Protein AF-0000000076685002 (afdb_homodimer)

pLDDT: mean 78.95, std 22.11, range [27.09, 98.88]

InterPro domains:
  IPR001173 Glycosyltransferase 2-like [PF00535] (13-172)
  IPR029044 Nucleotide-diphospho-sugar transferases [G3DSA:3.90.550.10] (4-230)
  IPR029044 Nucleotide-diphospho-sugar transferases [SSF53448] (13-217)
  IPR050256 Glycosyltransferase 2 [PTHR48090] (9-229)

Solvent-accessible surface area (backbone atoms only — not comparable to full-atom values): 25143 Å² total; per-residue (Å²): 129,81,76,76,69,81,77,34,80,34,32,32,38,27,26,36,35,63,63,38,41,90,46,30,26,62,42,46,43,59,44,44,75,68,32,77,38,37,37,33,21,28,30,33,43,87,54,57,27,58,58,31,39,49,72,42,67,39,46,71,43,63,41,84,44,65,46,36,54,27,45,25,45,44,49,30,45,55,56,46,68,70,38,89,70,52,44,35,40,28,40,40,61,37,69,58,29,65,46,64,70,51,50,54,54,48,51,54,45,48,73,73,41,96,46,36,33,38,37,30,18,84,60,78,62,82,70,64,87,82,69,72,48,68,67,54,55,53,54,52,47,55,38,55,66,63,47,43,74,64,34,51,73,61,66,50,73,39,63,77,51,61,40,34,36,31,31,50,69,48,58,72,66,60,70,70,51,37,43,68,73,49,34,33,52,48,52,54,50,46,37,62,76,71,60,52,40,67,47,73,41,65,41,70,73,50,80,43,74,68,46,48,55,50,47,50,53,48,51,50,49,48,47,46,50,51,46,52,53,52,55,69,63,51,125,129,81,77,76,69,80,78,35,81,33,32,33,40,26,26,36,35,63,63,36,39,89,46,30,27,61,43,46,44,58,43,46,75,68,33,78,37,37,38,34,20,30,30,33,44,89,52,56,27,59,58,31,38,48,73,42,68,41,45,72,45,65,41,86,45,66,47,36,54,28,45,25,44,44,50,29,45,56,56,45,68,68,39,88,70,51,46,33,41,28,39,41,61,37,72,55,30,66,45,64,69,51,51,54,54,49,51,54,45,49,74,74,43,96,47,36,33,38,37,30,17,84,60,79,64,80,72,64,86,83,68,73,49,69,67,56,55,54,55,50,47,54,40,55,66,63,47,44,74,64,34,51,72,60,66,52,73,37,64,77,52,60,41,33,38,30,31,51,70,48,58,72,66,58,69,70,50,37,43,68,72,48,33,32,52,48,52,54,49,45,37,63,75,70,61,52,40,66,48,74,41,66,39,69,74,50,81,44,75,67,46,48,56,51,47,51,52,47,50,50,49,48,49,47,48,52,47,51,52,54,56,68,62,51,125

Organism: NCBI:txid1408189

Secondary structure (DSSP, 8-state):
--------TTEEEEEEESS-TTTHHHHHHHHHTT-SEEEEEE-S-SSSHHHHHHHHTPEEEE-SS---HHHHHHHHHHHHHTSTT--EEEE--TTS-S-HHHHHHHHHHHHHSS-SEEEEES--S---TT---HHHHHHHHHHHHT--HHHHHTT-S-SS---EEEEHHHHHH------HHHHHHHHHHHHHHHT--EEEEE-PPP--HHHHHHHHHHHHHHHHHHHHHHHHH--/--------TTEEEEEEESS-TTTHHHHHHHHHTT-SEEEEEE-S-SSSHHHHHHHHTPEEEE-SS---HHHHHHHHHHHHHTSTT--EEEE--TTS-S-HHHHHHHHHHHHHSS-SEEEEES--S---TT---HHHHHHHHHHHHT--HHHHHTT-S-SS---EEEEHHHHHH------HHHHHHHHHHHHHHHT--EEEEE-PPP--HHHHHHHHHHHHHHHHHHHHHHHHH--

Radius of gyration: 24.4 Å; Cα contacts (8 Å, |Δi|>4): 844; chains: 2; bounding box: 58×88×65 Å

Structure (mmCIF, N/CA/C/O backbone):
data_AF-0000000076685002-model_v1
#
loop_
_entity.id
_entity.type
_entity.pdbx_description
1 polymer 'Glycosyl transferase'
#
loop_
_atom_site.group_PDB
_atom_site.id
_atom_site.type_symbol
_atom_site.label_atom_id
_atom_site.label_alt_id
_atom_site.label_comp_id
_atom_site.label_asym_id
_atom_site.label_entity_id
_atom_site.label_seq_id
_atom_site.pdbx_PDB_ins_code
_atom_site.Cartn_x
_atom_site.Cartn_y
_atom_site.Cartn_z
_atom_site.occupancy
_atom_site.B_iso_or_equiv
_atom_site.auth_seq_id
_atom_site.auth_comp_id
_atom_site.auth_asym_id
_atom_site.auth_atom_id
_atom_site.pdbx_PDB_model_num
ATOM 1 N N . MET A 1 1 ? -2.146 -48.188 -10.938 1 32.06 1 MET A N 1
ATOM 2 C CA . MET A 1 1 ? -1.328 -47.031 -11.188 1 32.06 1 MET A CA 1
ATOM 3 C C . MET A 1 1 ? -1.829 -45.812 -10.383 1 32.06 1 MET A C 1
ATOM 5 O O . MET A 1 1 ? -2.951 -45.344 -10.586 1 32.06 1 MET A O 1
ATOM 9 N N . ASN A 1 2 ? -1.681 -45.719 -9.094 1 37.03 2 ASN A N 1
ATOM 10 C CA . ASN A 1 2 ? -2.188 -44.719 -8.156 1 37.03 2 ASN A CA 1
ATOM 11 C C . ASN A 1 2 ? -2.016 -43.312 -8.703 1 37.03 2 ASN A C 1
ATOM 13 O O . ASN A 1 2 ? -0.897 -42.875 -9 1 37.03 2 ASN A O 1
ATOM 17 N N . ALA A 1 3 ? -2.846 -42.781 -9.516 1 42.25 3 ALA A N 1
ATOM 18 C CA . ALA A 1 3 ? -2.748 -41.438 -10.078 1 42.25 3 ALA A CA 1
ATOM 19 C C . ALA A 1 3 ? -2.148 -40.469 -9.07 1 42.25 3 ALA A C 1
ATOM 21 O O . ALA A 1 3 ? -2.729 -40.25 -8.008 1 42.25 3 ALA A O 1
ATOM 22 N N . ASN A 1 4 ? -0.942 -40.375 -8.758 1 45.25 4 ASN A N 1
ATOM 23 C CA . ASN A 1 4 ? -0.203 -39.469 -7.895 1 45.25 4 ASN A CA 1
ATOM 24 C C . ASN A 1 4 ? -0.728 -38.031 -8.008 1 45.25 4 ASN A C 1
ATOM 26 O O . ASN A 1 4 ? -0.322 -37.281 -8.898 1 45.25 4 ASN A O 1
ATOM 30 N N . THR A 1 5 ? -1.989 -37.875 -7.781 1 55.5 5 THR A N 1
ATOM 31 C CA . THR A 1 5 ? -2.635 -36.562 -7.816 1 55.5 5 THR A CA 1
ATOM 32 C C . THR A 1 5 ? -1.794 -35.531 -7.078 1 55.5 5 THR A C 1
ATOM 34 O O . THR A 1 5 ? -1.468 -35.719 -5.902 1 55.5 5 THR A O 1
ATOM 37 N N . THR A 1 6 ? -0.864 -34.844 -7.883 1 69.25 6 THR A N 1
ATOM 38 C CA . THR A 1 6 ? -0.031 -33.812 -7.277 1 69.25 6 THR A CA 1
ATOM 39 C C . THR A 1 6 ? -0.844 -32.969 -6.305 1 69.25 6 THR A C 1
ATOM 41 O O . THR A 1 6 ? -1.928 -32.5 -6.648 1 69.25 6 THR A O 1
ATOM 44 N N . ASP A 1 7 ? -0.585 -33.094 -5.047 1 89.25 7 ASP A N 1
ATOM 45 C CA . ASP A 1 7 ? -1.177 -32.375 -3.922 1 89.25 7 ASP A CA 1
ATOM 46 C C . ASP A 1 7 ? -0.682 -30.938 -3.871 1 89.25 7 ASP A C 1
ATOM 48 O O . ASP A 1 7 ? 0.523 -30.703 -3.795 1 89.25 7 ASP A O 1
ATOM 52 N N . PHE A 1 8 ? -1.633 -30 -4.172 1 97.56 8 PHE A N 1
ATOM 53 C CA . PHE A 1 8 ? -1.249 -28.594 -4.117 1 97.56 8 PHE A CA 1
ATOM 54 C C . PHE A 1 8 ? -1.795 -27.938 -2.857 1 97.56 8 PHE A C 1
ATOM 56 O O . PHE A 1 8 ? -2.053 -26.719 -2.844 1 97.56 8 PHE A O 1
ATOM 63 N N . SER A 1 9 ? -1.985 -28.719 -1.787 1 97.25 9 SER A N 1
ATOM 64 C CA . SER A 1 9 ? -2.498 -28.203 -0.525 1 97.25 9 SER A CA 1
ATOM 65 C C . SER A 1 9 ? -1.491 -27.266 0.137 1 97.25 9 SER A C 1
ATOM 67 O O . SER A 1 9 ? -1.842 -26.516 1.045 1 97.25 9 SER A O 1
ATOM 69 N N . ASP A 1 10 ? -0.25 -27.297 -0.298 1 98.19 10 ASP A N 1
ATOM 70 C CA . ASP A 1 10 ? 0.798 -26.453 0.275 1 98.19 10 ASP A CA 1
ATOM 71 C C . ASP A 1 10 ? 1.033 -25.203 -0.576 1 98.19 10 ASP A C 1
ATOM 73 O O . ASP A 1 10 ? 1.968 -24.438 -0.325 1 98.19 10 ASP A O 1
ATOM 77 N N . THR A 1 11 ? 0.242 -25.016 -1.61 1 98.69 11 THR A N 1
ATOM 78 C CA . THR A 1 11 ? 0.408 -23.922 -2.566 1 98.69 11 THR A CA 1
ATOM 79 C C . THR A 1 11 ? -0.728 -22.922 -2.439 1 98.69 11 THR A C 1
ATOM 81 O O . THR A 1 11 ? -1.9 -23.297 -2.391 1 98.69 11 THR A O 1
ATOM 84 N N . TRP A 1 12 ? -0.415 -21.609 -2.348 1 98.81 12 TRP A N 1
ATOM 85 C CA . TRP A 1 12 ? -1.396 -20.531 -2.281 1 98.81 12 TRP A CA 1
ATOM 86 C C . TRP A 1 12 ? -1.312 -19.641 -3.516 1 98.81 12 TRP A C 1
ATOM 88 O O . TRP A 1 12 ? -0.243 -19.109 -3.838 1 98.81 12 TRP A O 1
ATOM 98 N N . LEU A 1 13 ? -2.404 -19.484 -4.223 1 98.88 13 LEU A N 1
ATOM 99 C CA . LEU A 1 13 ? -2.512 -18.484 -5.289 1 98.88 13 LEU A CA 1
ATOM 100 C C . LEU A 1 13 ? -2.932 -17.125 -4.727 1 98.88 13 LEU A C 1
ATOM 102 O O . LEU A 1 13 ? -3.887 -17.047 -3.953 1 98.88 13 LEU A O 1
ATOM 106 N N . ILE A 1 14 ? -2.162 -16.125 -5.043 1 98.75 14 ILE A N 1
ATOM 107 C CA . ILE A 1 14 ? -2.43 -14.742 -4.68 1 98.75 14 ILE A CA 1
ATOM 108 C C . ILE A 1 14 ? -2.934 -13.977 -5.902 1 98.75 14 ILE A C 1
ATOM 110 O O . ILE A 1 14 ? -2.191 -13.781 -6.871 1 98.75 14 ILE A O 1
ATOM 114 N N . VAL A 1 15 ? -4.195 -13.477 -5.805 1 98.56 15 VAL A N 1
ATOM 115 C CA . VAL A 1 15 ? -4.836 -12.875 -6.969 1 98.56 15 VAL A CA 1
ATOM 116 C C . VAL A 1 15 ? -5.262 -11.445 -6.641 1 98.56 15 VAL A C 1
ATOM 118 O O . VAL A 1 15 ? -6.328 -11.227 -6.062 1 98.56 15 VAL A O 1
ATOM 121 N N . PRO A 1 16 ? -4.441 -10.5 -7.023 1 97 16 PRO A N 1
ATOM 122 C CA . PRO A 1 16 ? -4.902 -9.117 -6.926 1 97 16 PRO A CA 1
ATOM 123 C C . PRO A 1 16 ? -6.004 -8.789 -7.934 1 97 16 PRO A C 1
ATOM 125 O O . PRO A 1 16 ? -5.945 -9.234 -9.086 1 97 16 PRO A O 1
ATOM 128 N N . CYS A 1 17 ? -6.965 -8.008 -7.465 1 97.19 17 CYS A N 1
ATOM 129 C CA . CYS A 1 17 ? -8.117 -7.742 -8.312 1 97.19 17 CYS A CA 1
ATOM 130 C C . CYS A 1 17 ? -8.586 -6.301 -8.164 1 97.19 17 CYS A C 1
ATOM 132 O O . CYS A 1 17 ? -8.805 -5.824 -7.051 1 97.19 17 CYS A O 1
ATOM 134 N N . TYR A 1 18 ? -8.711 -5.621 -9.258 1 95.56 18 TYR A N 1
ATOM 135 C CA . TYR A 1 18 ? -9.281 -4.281 -9.297 1 95.56 18 TYR A CA 1
ATOM 136 C C . TYR A 1 18 ? -10.172 -4.105 -10.523 1 95.56 18 TYR A C 1
ATOM 138 O O . TYR A 1 18 ? -9.68 -3.979 -11.648 1 95.56 18 TYR A O 1
ATOM 146 N N . ASN A 1 19 ? -11.445 -4 -10.352 1 95.81 19 ASN A N 1
ATOM 147 C CA . ASN A 1 19 ? -12.461 -3.781 -11.375 1 95.81 19 ASN A CA 1
ATOM 148 C C . ASN A 1 19 ? -12.414 -4.867 -12.445 1 95.81 19 ASN A C 1
ATOM 150 O O . ASN A 1 19 ? -12.352 -4.566 -13.641 1 95.81 19 ASN A O 1
ATOM 154 N N . GLU A 1 20 ? -12.477 -6.188 -11.922 1 95.88 20 GLU A N 1
ATOM 155 C CA . GLU A 1 20 ? -12.484 -7.348 -12.805 1 95.88 20 GLU A CA 1
ATOM 156 C C . GLU A 1 20 ? -13.727 -8.211 -12.586 1 95.88 20 GLU A C 1
ATOM 158 O O . GLU A 1 20 ? -13.672 -9.43 -12.734 1 95.88 20 GLU A O 1
ATOM 163 N N . GLY A 1 21 ? -14.789 -7.539 -12.195 1 96.06 21 GLY A N 1
ATOM 164 C CA . GLY A 1 21 ? -16 -8.258 -11.859 1 96.06 21 GLY A CA 1
ATOM 165 C C . GLY A 1 21 ? -16.516 -9.141 -12.984 1 96.06 21 GLY A C 1
ATOM 166 O O . GLY A 1 21 ? -17.078 -10.203 -12.734 1 96.06 21 GLY A O 1
A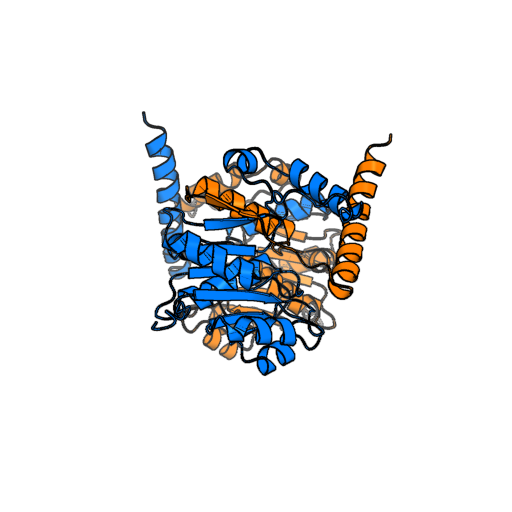TOM 167 N N . GLN A 1 22 ? -16.25 -8.859 -14.148 1 94.44 22 GLN A N 1
ATOM 168 C CA . GLN A 1 22 ? -16.797 -9.555 -15.312 1 94.44 22 GLN A CA 1
ATOM 169 C C . GLN A 1 22 ? -16.094 -10.898 -15.516 1 94.44 22 GLN A C 1
ATOM 171 O O . GLN A 1 22 ? -16.656 -11.797 -16.141 1 94.44 22 GLN A O 1
ATOM 176 N N . VAL A 1 23 ? -14.898 -11.078 -15.023 1 95.38 23 VAL A N 1
ATOM 177 C CA . VAL A 1 23 ? -14.156 -12.266 -15.438 1 95.38 23 VAL A CA 1
ATOM 178 C C . VAL A 1 23 ? -13.633 -12.992 -14.203 1 95.38 23 VAL A C 1
ATOM 180 O O . VAL A 1 23 ? -13.336 -14.188 -14.266 1 95.38 23 VAL A O 1
ATOM 183 N N . ILE A 1 24 ? -13.531 -12.383 -13.055 1 97.19 24 ILE A N 1
ATOM 184 C CA . ILE A 1 24 ? -12.742 -12.883 -11.93 1 97.19 24 ILE A CA 1
ATOM 185 C C . ILE A 1 24 ? -13.375 -14.164 -11.383 1 97.19 24 ILE A C 1
ATOM 187 O O . ILE A 1 24 ? -12.672 -15.07 -10.945 1 97.19 24 ILE A O 1
ATOM 191 N N . ARG A 1 25 ? -14.656 -14.305 -11.352 1 98 25 ARG A N 1
ATOM 192 C CA . ARG A 1 25 ? -15.297 -15.5 -10.812 1 98 25 ARG A CA 1
ATOM 193 C C . ARG A 1 25 ? -14.867 -16.75 -11.586 1 98 25 ARG A C 1
ATOM 195 O O . ARG A 1 25 ? -14.453 -17.734 -10.992 1 98 25 ARG A O 1
ATOM 202 N N . GLU A 1 26 ? -14.992 -16.641 -12.883 1 97.19 26 GLU A N 1
ATOM 203 C CA . GLU A 1 26 ? -14.602 -17.766 -13.727 1 97.19 26 GLU A CA 1
ATOM 204 C C . GLU A 1 26 ? -13.125 -18.094 -13.555 1 97.19 26 GLU A C 1
ATOM 206 O O . GLU A 1 26 ? -12.742 -19.281 -13.492 1 97.19 26 GLU A O 1
ATOM 211 N N . VAL A 1 27 ? -12.305 -17.109 -13.508 1 97.19 27 VAL A N 1
ATOM 212 C CA . VAL A 1 27 ? -10.867 -17.281 -13.32 1 97.19 27 VAL A CA 1
ATOM 213 C C . VAL A 1 27 ? -10.609 -18.062 -12.039 1 97.19 27 VAL A C 1
ATOM 215 O O . VAL A 1 27 ? -9.859 -19.047 -12.039 1 97.19 27 VAL A O 1
ATOM 218 N N . LEU A 1 28 ? -11.227 -17.703 -10.961 1 98.56 28 LEU A N 1
ATOM 219 C CA . LEU A 1 28 ? -11.016 -18.312 -9.656 1 98.56 28 LEU A CA 1
ATOM 220 C C . LEU A 1 28 ? -11.602 -19.719 -9.617 1 98.56 28 LEU A C 1
ATOM 222 O O . LEU A 1 28 ? -10.977 -20.656 -9.102 1 98.56 28 LEU A O 1
ATOM 226 N N . GLU A 1 29 ? -12.805 -19.906 -10.133 1 98.5 29 GLU A N 1
ATOM 227 C CA . GLU A 1 29 ? -13.43 -21.219 -10.148 1 98.5 29 GLU A CA 1
ATOM 228 C C . GLU A 1 29 ? -12.57 -22.219 -10.906 1 98.5 29 GLU A C 1
ATOM 230 O O . GLU A 1 29 ? -12.422 -23.375 -10.477 1 98.5 29 GLU A O 1
ATOM 235 N N . ASN A 1 30 ? -12.055 -21.797 -12.039 1 97.94 30 ASN A N 1
ATOM 236 C CA . ASN A 1 30 ? -11.172 -22.656 -12.812 1 97.94 30 ASN A CA 1
ATOM 237 C C . ASN A 1 30 ? -9.914 -23.016 -12.023 1 97.94 30 ASN A C 1
ATOM 239 O O . ASN A 1 30 ? -9.516 -24.172 -11.984 1 97.94 30 ASN A O 1
ATOM 243 N N . ALA A 1 31 ? -9.266 -22.078 -11.406 1 98.25 31 ALA A N 1
ATOM 244 C CA . ALA A 1 31 ? -8.031 -22.297 -10.648 1 98.25 31 ALA A CA 1
ATOM 245 C C . ALA A 1 31 ? -8.289 -23.188 -9.438 1 98.25 31 ALA A C 1
ATOM 247 O O . ALA A 1 31 ? -7.441 -24 -9.078 1 98.25 31 ALA A O 1
ATOM 248 N N . LEU A 1 32 ? -9.477 -23.094 -8.82 1 98.25 32 LEU A N 1
ATOM 249 C CA . LEU A 1 32 ? -9.82 -23.828 -7.609 1 98.25 32 LEU A CA 1
ATOM 250 C C . LEU A 1 32 ? -9.953 -25.312 -7.895 1 98.25 32 LEU A C 1
ATOM 252 O O . LEU A 1 32 ? -9.898 -26.141 -6.977 1 98.25 32 LEU A O 1
ATOM 256 N N . GLN A 1 33 ? -10.141 -25.672 -9.117 1 97.81 33 GLN A N 1
ATOM 257 C CA . GLN A 1 33 ? -10.195 -27.078 -9.477 1 97.81 33 GLN A CA 1
ATOM 258 C C . GLN A 1 33 ? -8.859 -27.766 -9.211 1 97.81 33 GLN A C 1
ATOM 260 O O . GLN A 1 33 ? -8.82 -28.969 -8.961 1 97.81 33 GLN A O 1
ATOM 265 N N . THR A 1 34 ? -7.805 -27.031 -9.203 1 98.06 34 THR A N 1
ATOM 266 C CA . THR A 1 34 ? -6.465 -27.594 -9.055 1 98.06 34 THR A CA 1
ATOM 267 C C . THR A 1 34 ? -5.828 -27.141 -7.742 1 98.06 34 THR A C 1
ATOM 269 O O . THR A 1 34 ? -5.184 -27.922 -7.055 1 98.06 34 THR A O 1
ATOM 272 N N . PHE A 1 35 ? -6.008 -25.891 -7.426 1 98.38 35 PHE A N 1
ATOM 273 C CA . PHE A 1 35 ? -5.395 -25.297 -6.238 1 98.38 35 PHE A CA 1
ATOM 274 C C . PHE A 1 35 ? -6.453 -24.984 -5.188 1 98.38 35 PHE A C 1
ATOM 276 O O . PHE A 1 35 ? -7.223 -24.031 -5.34 1 98.38 35 PHE A O 1
ATOM 283 N N . PRO A 1 36 ? -6.469 -25.641 -4.102 1 98.19 36 PRO A N 1
ATOM 284 C CA . PRO A 1 36 ? -7.531 -25.453 -3.111 1 98.19 36 PRO A CA 1
ATOM 285 C C . PRO A 1 36 ? -7.375 -24.141 -2.326 1 98.19 36 PRO A C 1
ATOM 287 O O . PRO A 1 36 ? -8.328 -23.688 -1.683 1 98.19 36 PRO A O 1
ATOM 290 N N . ASN A 1 37 ? -6.168 -23.578 -2.277 1 98.62 37 ASN A N 1
ATOM 291 C CA . ASN A 1 37 ? -5.902 -22.359 -1.497 1 98.62 37 ASN A CA 1
ATOM 292 C C . ASN A 1 37 ? -5.68 -21.156 -2.396 1 98.62 37 ASN A C 1
ATOM 294 O O . ASN A 1 37 ? -4.629 -21.031 -3.021 1 98.62 37 ASN A O 1
ATOM 298 N N . ILE A 1 38 ? -6.688 -20.297 -2.451 1 98.81 38 ILE A N 1
ATOM 299 C CA . ILE A 1 38 ? -6.598 -19.047 -3.213 1 98.81 38 ILE A CA 1
ATOM 300 C C . ILE A 1 38 ? -7.02 -17.875 -2.338 1 98.81 38 ILE A C 1
ATOM 302 O O . ILE A 1 38 ? -8.078 -17.922 -1.698 1 98.81 38 ILE A O 1
ATOM 306 N N . VAL A 1 39 ? -6.203 -16.906 -2.186 1 98.81 39 VAL A N 1
ATOM 307 C CA . VAL A 1 39 ? -6.594 -15.633 -1.603 1 98.81 39 VAL A CA 1
ATOM 308 C C . VAL A 1 39 ? -6.684 -14.57 -2.697 1 98.81 39 VAL A C 1
ATOM 310 O O . VAL A 1 39 ? -5.723 -14.352 -3.436 1 98.81 39 VAL A O 1
ATOM 313 N N . ALA A 1 40 ? -7.824 -14 -2.863 1 98.81 40 ALA A N 1
ATOM 314 C CA . ALA A 1 40 ? -8.055 -12.883 -3.771 1 98.81 40 ALA A CA 1
ATOM 315 C C . ALA A 1 40 ? -8.203 -11.57 -2.998 1 98.81 40 ALA A C 1
ATOM 317 O O . ALA A 1 40 ? -8.961 -11.5 -2.033 1 98.81 40 ALA A O 1
ATOM 318 N N . VAL A 1 41 ? -7.426 -10.594 -3.408 1 98.19 41 VAL A N 1
ATOM 319 C CA . VAL A 1 41 ? -7.449 -9.281 -2.762 1 98.19 41 VAL A CA 1
ATOM 320 C C . VAL A 1 41 ? -8.227 -8.289 -3.629 1 98.19 41 VAL A C 1
ATOM 322 O O . VAL A 1 41 ? -7.754 -7.891 -4.695 1 98.19 41 VAL A O 1
ATOM 325 N N . ASN A 1 42 ? -9.43 -7.941 -3.16 1 98.25 42 ASN A N 1
ATOM 326 C CA . ASN A 1 42 ? -10.195 -6.879 -3.807 1 98.25 42 ASN A CA 1
ATOM 327 C C . ASN A 1 42 ? -9.641 -5.5 -3.467 1 98.25 42 ASN A C 1
ATOM 329 O O . ASN A 1 42 ? -9.898 -4.969 -2.387 1 98.25 42 ASN A O 1
ATOM 333 N N . ASP A 1 43 ? -8.938 -4.922 -4.402 1 95 43 ASP A N 1
ATOM 334 C CA . ASP A 1 43 ? -8.188 -3.691 -4.164 1 95 43 ASP A CA 1
ATOM 335 C C . ASP A 1 43 ? -9.086 -2.465 -4.328 1 95 43 ASP A C 1
ATOM 337 O O . ASP A 1 43 ? -8.781 -1.572 -5.125 1 95 43 ASP A O 1
ATOM 341 N N . GLY A 1 44 ? -10.141 -2.441 -3.574 1 94.31 44 GLY A N 1
ATOM 342 C CA . GLY A 1 44 ? -11.023 -1.285 -3.562 1 94.31 44 GLY A CA 1
ATOM 343 C C . GLY A 1 44 ? -11.781 -1.099 -4.867 1 94.31 44 GLY A C 1
ATOM 344 O O . GLY A 1 44 ? -11.867 0.017 -5.383 1 94.31 44 GLY A O 1
ATOM 345 N N . SER A 1 45 ? -12.312 -2.15 -5.426 1 95.62 45 SER A N 1
ATOM 346 C CA . SER A 1 45 ? -13.016 -2.084 -6.703 1 95.62 45 SER A CA 1
ATOM 347 C C . SER A 1 45 ? -14.32 -1.311 -6.578 1 95.62 45 SER A C 1
ATOM 349 O O . SER A 1 45 ? -14.977 -1.355 -5.535 1 95.62 45 SER A O 1
ATOM 351 N N . ALA A 1 46 ? -14.672 -0.628 -7.684 1 94.5 46 ALA A N 1
ATOM 352 C CA . ALA A 1 46 ? -15.945 0.081 -7.766 1 94.5 46 ALA A CA 1
ATOM 353 C C . ALA A 1 46 ? -17.047 -0.836 -8.281 1 94.5 46 ALA A C 1
ATOM 355 O O . ALA A 1 46 ? -18.234 -0.547 -8.102 1 94.5 46 ALA A O 1
ATOM 356 N N . ASP A 1 47 ? -16.703 -1.944 -8.906 1 96.56 47 ASP A N 1
ATOM 357 C CA . ASP A 1 47 ? -17.672 -2.887 -9.453 1 96.56 47 ASP A CA 1
ATOM 358 C C . ASP A 1 47 ? -17.922 -4.043 -8.484 1 96.56 47 ASP A C 1
ATOM 360 O O . ASP A 1 47 ? -17.672 -3.914 -7.285 1 96.56 47 ASP A O 1
ATOM 364 N N . ASP A 1 48 ? -18.5 -5.117 -8.953 1 97.88 48 ASP A N 1
ATOM 365 C CA . ASP A 1 48 ? -18.906 -6.188 -8.047 1 97.88 48 ASP A CA 1
ATOM 366 C C . ASP A 1 48 ? -17.812 -7.246 -7.918 1 97.88 48 ASP A C 1
ATOM 368 O O . ASP A 1 48 ? -18.109 -8.422 -7.688 1 97.88 48 ASP A O 1
ATOM 372 N N . SER A 1 49 ? -16.547 -6.828 -8.109 1 98 49 SER A N 1
ATOM 373 C CA . SER A 1 49 ? -15.43 -7.75 -8 1 98 49 SER A CA 1
ATOM 374 C C . SER A 1 49 ? -15.438 -8.484 -6.664 1 98 49 SER A C 1
ATOM 376 O O . SER A 1 49 ? -15.258 -9.703 -6.617 1 98 49 SER A O 1
ATOM 378 N N . GLY A 1 50 ? -15.68 -7.762 -5.613 1 97.44 50 GLY A N 1
ATOM 379 C CA . GLY A 1 50 ? -15.711 -8.391 -4.301 1 97.44 50 GLY A CA 1
ATOM 380 C C . GLY A 1 50 ? -16.75 -9.492 -4.195 1 97.44 50 GLY A C 1
ATOM 381 O O . GLY A 1 50 ? -16.453 -10.57 -3.67 1 97.44 50 GLY A O 1
ATOM 382 N N . LEU A 1 51 ? -17.875 -9.203 -4.629 1 98.12 51 LEU A N 1
ATOM 383 C CA . LEU A 1 51 ? -18.953 -10.188 -4.594 1 98.12 51 LEU A CA 1
ATOM 384 C C . LEU A 1 51 ? -18.609 -11.414 -5.426 1 98.12 51 LEU A C 1
ATOM 386 O O . LEU A 1 51 ? -18.828 -12.547 -4.992 1 98.12 51 LEU A O 1
ATOM 390 N N . GLN A 1 52 ? -18.094 -11.188 -6.629 1 98.5 52 GLN A N 1
ATOM 391 C CA . GLN A 1 52 ? -17.75 -12.289 -7.523 1 98.5 52 GLN A CA 1
ATOM 392 C C . GLN A 1 52 ? -16.656 -13.164 -6.918 1 98.5 52 GLN A C 1
ATOM 394 O O . GLN A 1 52 ? -16.688 -14.391 -7.074 1 98.5 52 GLN A O 1
ATOM 399 N N . ILE A 1 53 ? -15.688 -12.555 -6.266 1 98.31 53 ILE A N 1
ATOM 400 C CA . ILE A 1 53 ? -14.633 -13.305 -5.582 1 98.31 53 ILE A CA 1
ATOM 401 C C . ILE A 1 53 ? -15.25 -14.195 -4.504 1 98.31 53 ILE A C 1
ATOM 403 O O . ILE A 1 53 ? -14.922 -15.375 -4.402 1 98.31 53 ILE A O 1
ATOM 407 N N . HIS A 1 54 ? -16.109 -13.625 -3.732 1 97.88 54 HIS A N 1
ATOM 408 C CA . HIS A 1 54 ? -16.797 -14.352 -2.668 1 97.88 54 HIS A CA 1
ATOM 409 C C . HIS A 1 54 ? -17.578 -15.539 -3.223 1 97.88 54 HIS A C 1
ATOM 411 O O . HIS A 1 54 ? -17.469 -16.656 -2.705 1 97.88 54 HIS A O 1
ATOM 417 N N . LEU A 1 55 ? -18.281 -15.352 -4.227 1 98.19 55 LEU A N 1
ATOM 418 C CA . LEU A 1 55 ? -19.125 -16.391 -4.824 1 98.19 55 LEU A CA 1
ATOM 419 C C . LEU A 1 55 ? -18.266 -17.5 -5.422 1 98.19 55 LEU A C 1
ATOM 421 O O . LEU A 1 55 ? -18.688 -18.656 -5.477 1 98.19 55 LEU A O 1
ATOM 425 N N . ALA A 1 56 ? -17.094 -17.203 -5.879 1 98.31 56 ALA A N 1
ATOM 426 C CA . ALA A 1 56 ? -16.203 -18.188 -6.48 1 98.31 56 ALA A CA 1
ATOM 427 C C . ALA A 1 56 ? -15.703 -19.188 -5.438 1 98.31 56 ALA A C 1
ATOM 429 O O . ALA A 1 56 ? -15.242 -20.281 -5.781 1 98.31 56 ALA A O 1
ATOM 430 N N . GLY A 1 57 ? -15.703 -18.766 -4.156 1 97.88 57 GLY A N 1
ATOM 431 C CA . GLY A 1 57 ? -15.266 -19.656 -3.09 1 97.88 57 GLY A CA 1
ATOM 432 C C . GLY A 1 57 ? -13.836 -19.422 -2.66 1 97.88 57 GLY A C 1
ATOM 433 O O . GLY A 1 57 ? -13.289 -20.172 -1.859 1 97.88 57 GLY A O 1
ATOM 434 N N . ALA A 1 58 ? -13.164 -18.359 -3.154 1 98.19 58 ALA A N 1
ATOM 435 C CA . ALA A 1 58 ? -11.812 -18 -2.727 1 98.19 58 ALA A CA 1
ATOM 436 C C . ALA A 1 58 ? -11.844 -17.203 -1.427 1 98.19 58 ALA A C 1
ATOM 438 O O . ALA A 1 58 ? -12.891 -16.672 -1.043 1 98.19 58 ALA A O 1
ATOM 439 N N . HIS A 1 59 ? -10.75 -17.219 -0.693 1 98.12 59 HIS A N 1
ATOM 440 C CA . HIS A 1 59 ? -10.609 -16.297 0.431 1 98.12 59 HIS A CA 1
ATOM 441 C C . HIS A 1 59 ? -10.586 -14.852 -0.041 1 98.12 59 HIS A C 1
ATOM 443 O O . HIS A 1 59 ? -9.789 -14.492 -0.905 1 98.12 59 HIS A O 1
ATOM 449 N N . LEU A 1 60 ? -11.492 -14.086 0.493 1 98.5 60 LEU A N 1
ATOM 450 C CA . LEU A 1 60 ? -11.617 -12.688 0.095 1 98.5 60 LEU A CA 1
ATOM 451 C C . LEU A 1 60 ? -10.969 -11.766 1.123 1 98.5 60 LEU A C 1
ATOM 453 O O . LEU A 1 60 ? -11.25 -11.875 2.318 1 98.5 60 LEU A O 1
ATOM 457 N N . VAL A 1 61 ? -10.031 -10.93 0.695 1 97.69 61 VAL A N 1
ATOM 458 C CA . VAL A 1 61 ? -9.484 -9.836 1.495 1 97.69 61 VAL A CA 1
ATOM 459 C C . VAL A 1 61 ? -9.773 -8.5 0.815 1 97.69 61 VAL A C 1
ATOM 461 O O . VAL A 1 61 ? -9.469 -8.312 -0.364 1 97.69 61 VAL A O 1
ATOM 464 N N . ASN A 1 62 ? -10.367 -7.535 1.557 1 96.38 62 ASN A N 1
ATOM 465 C CA . ASN A 1 62 ? -10.781 -6.262 0.979 1 96.38 62 ASN A CA 1
ATOM 466 C C . ASN A 1 62 ? -9.867 -5.121 1.418 1 96.38 62 ASN A C 1
ATOM 468 O O . ASN A 1 62 ? -9.602 -4.953 2.609 1 96.38 62 ASN A O 1
ATOM 472 N N . HIS A 1 63 ? -9.352 -4.441 0.465 1 94.56 63 HIS A N 1
ATOM 473 C CA . HIS A 1 63 ? -8.836 -3.107 0.753 1 94.56 63 HIS A CA 1
ATOM 474 C C . HIS A 1 63 ? -9.961 -2.08 0.817 1 94.56 63 HIS A C 1
ATOM 476 O O . HIS A 1 63 ? -10.906 -2.143 0.032 1 94.56 63 HIS A O 1
ATOM 482 N N . PRO A 1 64 ? -9.805 -1.147 1.73 1 92.5 64 PRO A N 1
ATOM 483 C CA . PRO A 1 64 ? -10.852 -0.129 1.835 1 92.5 64 PRO A CA 1
ATOM 484 C C . PRO A 1 64 ? -10.852 0.845 0.659 1 92.5 64 PRO A C 1
ATOM 486 O O . PRO A 1 64 ? -11.867 1.485 0.379 1 92.5 64 PRO A O 1
ATOM 489 N N . VAL A 1 65 ? -9.68 1.027 0.028 1 90.38 65 VAL A N 1
ATOM 490 C CA . VAL A 1 65 ? -9.5 1.862 -1.155 1 90.38 65 VAL A CA 1
ATOM 491 C C . VAL A 1 65 ? -8.523 1.192 -2.115 1 90.38 65 VAL A C 1
ATOM 493 O O . VAL A 1 65 ? -7.906 0.177 -1.778 1 90.38 65 VAL A O 1
ATOM 496 N N . ASN A 1 66 ? -8.477 1.746 -3.338 1 89.94 66 ASN A N 1
ATOM 497 C CA . ASN A 1 66 ? -7.457 1.256 -4.258 1 89.94 66 ASN A CA 1
ATOM 498 C C . ASN A 1 66 ? -6.055 1.675 -3.82 1 89.94 66 ASN A C 1
ATOM 500 O O . ASN A 1 66 ? -5.742 2.867 -3.781 1 89.94 66 ASN A O 1
ATOM 504 N N . LEU A 1 67 ? -5.215 0.696 -3.48 1 87.94 67 LEU A N 1
ATOM 505 C CA . LEU A 1 67 ? -3.859 0.98 -3.02 1 87.94 67 LEU A CA 1
ATOM 506 C C . LEU A 1 67 ? -2.83 0.562 -4.062 1 87.94 67 LEU A C 1
ATOM 508 O O . LEU A 1 67 ? -1.633 0.795 -3.889 1 87.94 67 LEU A O 1
ATOM 512 N N . GLY A 1 68 ? -3.27 -0.069 -5.125 1 88.88 68 GLY A N 1
ATOM 513 C CA . GLY A 1 68 ? -2.369 -0.5 -6.184 1 88.88 68 GLY A CA 1
ATOM 514 C C . GLY A 1 68 ? -2.076 -1.987 -6.148 1 88.88 68 GLY A C 1
ATOM 515 O O . GLY A 1 68 ? -2.145 -2.615 -5.09 1 88.88 68 GLY A O 1
ATOM 516 N N . GLN A 1 69 ? -1.673 -2.473 -7.25 1 89.56 69 GLN A N 1
ATOM 517 C CA . GLN A 1 69 ? -1.456 -3.906 -7.406 1 89.56 69 GLN A CA 1
ATOM 518 C C . GLN A 1 69 ? -0.346 -4.398 -6.48 1 89.56 69 GLN A C 1
ATOM 520 O O . GLN A 1 69 ? -0.426 -5.504 -5.938 1 89.56 69 GLN A O 1
ATOM 525 N N . GLY A 1 70 ? 0.722 -3.625 -6.359 1 89.31 70 GLY A N 1
ATOM 526 C CA . GLY A 1 70 ? 1.797 -3.992 -5.453 1 89.31 70 GLY A CA 1
ATOM 527 C C . GLY A 1 70 ? 1.33 -4.199 -4.027 1 89.31 70 GLY A C 1
ATOM 528 O O . GLY A 1 70 ? 1.687 -5.191 -3.387 1 89.31 70 GLY A O 1
ATOM 529 N N . ALA A 1 71 ? 0.524 -3.299 -3.555 1 89.44 71 ALA A N 1
ATOM 530 C CA . ALA A 1 71 ? -0.036 -3.408 -2.209 1 89.44 71 ALA A CA 1
ATOM 531 C C . ALA A 1 71 ? -0.942 -4.629 -2.09 1 89.44 71 ALA A C 1
ATOM 533 O O . ALA A 1 71 ? -0.94 -5.312 -1.063 1 89.44 71 ALA A O 1
ATOM 534 N N . ALA A 1 72 ? -1.712 -4.852 -3.104 1 94 72 ALA A N 1
ATOM 535 C CA . ALA A 1 72 ? -2.611 -6.004 -3.098 1 94 72 ALA A CA 1
ATOM 536 C C . ALA A 1 72 ? -1.826 -7.312 -3.045 1 94 72 ALA A C 1
ATOM 538 O O . ALA A 1 72 ? -2.199 -8.234 -2.32 1 94 72 ALA A O 1
ATOM 539 N N . ILE A 1 73 ? -0.769 -7.398 -3.801 1 94.69 73 ILE A N 1
ATOM 540 C CA . ILE A 1 73 ? 0.085 -8.586 -3.789 1 94.69 73 ILE A CA 1
ATOM 541 C C . ILE A 1 73 ? 0.693 -8.766 -2.4 1 94.69 73 ILE A C 1
ATOM 543 O O . ILE A 1 73 ? 0.663 -9.859 -1.841 1 94.69 73 ILE A O 1
ATOM 547 N N . GLN A 1 74 ? 1.208 -7.691 -1.852 1 93.19 74 GLN A N 1
ATOM 548 C CA . GLN A 1 74 ? 1.777 -7.777 -0.511 1 93.19 74 GLN A CA 1
ATOM 549 C C . GLN A 1 74 ? 0.748 -8.297 0.491 1 93.19 74 GLN A C 1
ATOM 551 O O . GLN A 1 74 ? 1.057 -9.156 1.315 1 93.19 74 GLN A O 1
ATOM 556 N N . THR A 1 75 ? -0.435 -7.715 0.439 1 95 75 THR A N 1
ATOM 557 C CA . THR A 1 75 ? -1.519 -8.148 1.314 1 95 75 THR A CA 1
ATOM 558 C C . THR A 1 75 ? -1.782 -9.641 1.151 1 95 75 THR A C 1
ATOM 560 O O . THR A 1 75 ? -1.896 -10.367 2.141 1 95 75 THR A O 1
ATOM 563 N N . GLY A 1 76 ? -1.833 -10.078 -0.07 1 97.5 76 GLY A N 1
ATOM 564 C CA . GLY A 1 76 ? -2.053 -11.492 -0.34 1 97.5 76 GLY A CA 1
ATOM 565 C C . GLY A 1 76 ? -0.938 -12.375 0.178 1 97.5 76 GLY A C 1
ATOM 566 O O . GLY A 1 76 ? -1.195 -13.453 0.722 1 97.5 76 GLY A O 1
ATOM 567 N N . VAL A 1 77 ? 0.312 -11.969 0.022 1 96.88 77 VAL A N 1
ATOM 568 C CA . VAL A 1 77 ? 1.463 -12.727 0.496 1 96.88 77 VAL A CA 1
ATOM 569 C C . VAL A 1 77 ? 1.421 -12.836 2.018 1 96.88 77 VAL A C 1
ATOM 571 O O . VAL A 1 77 ? 1.638 -13.914 2.576 1 96.88 77 VAL A O 1
ATOM 574 N N . GLU A 1 78 ? 1.087 -11.719 2.646 1 94.25 78 GLU A N 1
ATOM 575 C CA . GLU A 1 78 ? 0.989 -11.734 4.102 1 94.25 78 GLU A CA 1
ATOM 576 C C . GLU A 1 78 ? -0.084 -12.711 4.578 1 94.25 78 GLU A C 1
ATOM 578 O O . GLU A 1 78 ? 0.134 -13.461 5.527 1 94.25 78 GLU A O 1
ATOM 583 N N . TYR A 1 79 ? -1.165 -12.68 3.975 1 95.81 79 TYR A N 1
ATOM 584 C CA . TYR A 1 79 ? -2.254 -13.586 4.324 1 95.81 79 TYR A CA 1
ATOM 585 C C . TYR A 1 79 ? -1.836 -15.039 4.133 1 95.81 79 TYR A C 1
ATOM 587 O O . TYR A 1 79 ? -1.981 -15.859 5.043 1 95.81 79 TYR A O 1
ATOM 595 N N . ALA A 1 80 ? -1.277 -15.305 2.945 1 97.69 80 ALA A N 1
ATOM 596 C CA . ALA A 1 80 ? -0.956 -16.672 2.557 1 97.69 80 ALA A CA 1
ATOM 597 C C . ALA A 1 80 ? 0.149 -17.25 3.438 1 97.69 80 ALA A C 1
ATOM 599 O O . ALA A 1 80 ? 0.052 -18.391 3.904 1 97.69 80 ALA A O 1
ATOM 600 N N . ARG A 1 81 ? 1.159 -16.453 3.684 1 96.62 81 ARG A N 1
ATOM 601 C CA . ARG A 1 81 ? 2.312 -16.969 4.41 1 96.62 81 ARG A CA 1
ATOM 602 C C . ARG A 1 81 ? 1.959 -17.25 5.867 1 96.62 81 ARG A C 1
ATOM 604 O O . ARG A 1 81 ? 2.674 -17.984 6.555 1 96.62 81 ARG A O 1
ATOM 611 N N . ALA A 1 82 ? 0.877 -16.688 6.355 1 95.38 82 ALA A N 1
ATOM 612 C CA . ALA A 1 82 ? 0.449 -16.891 7.738 1 95.38 82 ALA A CA 1
ATOM 613 C C . ALA A 1 82 ? -0.356 -18.172 7.875 1 95.38 82 ALA A C 1
ATOM 615 O O . ALA A 1 82 ? -0.64 -18.625 8.984 1 95.38 82 ALA A O 1
ATOM 616 N N . GLN A 1 83 ? -0.768 -18.797 6.762 1 96.44 83 GLN A N 1
ATOM 617 C CA . GLN A 1 83 ? -1.598 -19.984 6.809 1 96.44 83 GLN A CA 1
ATOM 618 C C . GLN A 1 83 ? -0.757 -21.234 7.102 1 96.44 83 GLN A C 1
ATOM 620 O O . GLN A 1 83 ? 0.349 -21.375 6.578 1 96.44 83 GLN A O 1
ATOM 625 N N . PRO A 1 84 ? -1.269 -22.094 7.941 1 96.31 84 PRO A N 1
ATOM 626 C CA . PRO A 1 84 ? -0.531 -23.328 8.234 1 96.31 84 PRO A CA 1
ATOM 627 C C . PRO A 1 84 ? -0.29 -24.172 6.996 1 96.31 84 PRO A C 1
ATOM 629 O O . PRO A 1 84 ? -1.194 -24.344 6.176 1 96.31 84 PRO A O 1
ATOM 632 N N . GLY A 1 85 ? 0.958 -24.625 6.824 1 96.75 85 GLY A N 1
ATOM 633 C CA . GLY A 1 85 ? 1.295 -25.562 5.77 1 96.75 85 GLY A CA 1
ATOM 634 C C . GLY A 1 85 ? 1.659 -24.891 4.461 1 96.75 85 GLY A C 1
ATOM 635 O O . GLY A 1 85 ? 2.088 -25.547 3.512 1 96.75 85 GLY A O 1
ATOM 636 N N . ALA A 1 86 ? 1.527 -23.578 4.406 1 98.06 86 ALA A N 1
ATOM 637 C CA . ALA A 1 86 ? 1.852 -22.859 3.176 1 98.06 86 ALA A CA 1
ATOM 638 C C . ALA A 1 86 ? 3.344 -22.938 2.871 1 98.06 86 ALA A C 1
ATOM 640 O O . ALA A 1 86 ? 4.176 -22.547 3.693 1 98.06 86 ALA A O 1
ATOM 641 N N . GLN A 1 87 ? 3.697 -23.375 1.661 1 98.06 87 GLN A N 1
ATOM 642 C CA . GLN A 1 87 ? 5.102 -23.531 1.301 1 98.06 87 GLN A CA 1
ATOM 643 C C . GLN A 1 87 ? 5.418 -22.844 -0.017 1 98.06 87 GLN A C 1
ATOM 645 O O . GLN A 1 87 ? 6.539 -22.375 -0.223 1 98.06 87 GLN A O 1
ATOM 650 N N . TYR A 1 88 ? 4.48 -22.844 -0.896 1 98.56 88 TYR A N 1
ATOM 651 C CA . TYR A 1 88 ? 4.66 -22.25 -2.219 1 98.56 88 TYR A CA 1
ATOM 652 C C . TYR A 1 88 ? 3.602 -21.188 -2.488 1 98.56 88 TYR A C 1
ATOM 654 O O . TYR A 1 88 ? 2.465 -21.297 -2.025 1 98.56 88 TYR A O 1
ATOM 662 N N . PHE A 1 89 ? 3.967 -20.172 -3.205 1 98.81 89 PHE A N 1
ATOM 663 C CA . PHE A 1 89 ? 3.139 -19 -3.445 1 98.81 89 PHE A CA 1
ATOM 664 C C . PHE A 1 89 ? 3.172 -18.609 -4.918 1 98.81 89 PHE A C 1
ATOM 666 O O . PHE A 1 89 ? 4.219 -18.688 -5.566 1 98.81 89 PHE A O 1
ATOM 673 N N . VAL A 1 90 ? 2.02 -18.156 -5.453 1 98.62 90 VAL A N 1
ATOM 674 C CA . VAL A 1 90 ? 1.867 -17.828 -6.867 1 98.62 90 VAL A CA 1
ATOM 675 C C . VAL A 1 90 ? 1.163 -16.484 -7.012 1 98.62 90 VAL A C 1
ATOM 677 O O . VAL A 1 90 ? 0.076 -16.281 -6.465 1 98.62 90 VAL A O 1
ATOM 680 N N . THR A 1 91 ? 1.8 -15.516 -7.641 1 97.44 91 THR A N 1
ATOM 681 C CA . THR A 1 91 ? 1.036 -14.359 -8.086 1 97.44 91 THR A CA 1
ATOM 682 C C . THR A 1 91 ? 0.319 -14.648 -9.398 1 97.44 91 THR A C 1
ATOM 684 O O . THR A 1 91 ? 0.938 -15.109 -10.359 1 97.44 91 THR A O 1
ATOM 687 N N . PHE A 1 92 ? -0.925 -14.438 -9.477 1 96.94 92 PHE A N 1
ATOM 688 C CA . PHE A 1 92 ? -1.817 -14.812 -10.57 1 96.94 92 PHE A CA 1
ATOM 689 C C . PHE A 1 92 ? -2.785 -13.68 -10.891 1 96.94 92 PHE A C 1
ATOM 691 O O . PHE A 1 92 ? -3.551 -13.242 -10.031 1 96.94 92 PHE A O 1
ATOM 698 N N . ASP A 1 93 ? -2.791 -13.203 -12.094 1 92.81 93 ASP A N 1
ATOM 699 C CA . ASP A 1 93 ? -3.609 -12.047 -12.445 1 92.81 93 ASP A CA 1
ATOM 700 C C . ASP A 1 93 ? -5.086 -12.43 -12.531 1 92.81 93 ASP A C 1
ATOM 702 O O . ASP A 1 93 ? -5.422 -13.547 -12.93 1 92.81 93 ASP A O 1
ATOM 706 N N . ALA A 1 94 ? -5.918 -11.453 -12.328 1 95.06 94 ALA A N 1
ATOM 707 C CA . ALA A 1 94 ? -7.359 -11.68 -12.227 1 95.06 94 ALA A CA 1
ATOM 708 C C . ALA A 1 94 ? -8.031 -11.594 -13.594 1 95.06 94 ALA A C 1
ATOM 710 O O . ALA A 1 94 ? -9.234 -11.844 -13.719 1 95.06 94 ALA A O 1
ATOM 711 N N . ASP A 1 95 ? -7.293 -11.367 -14.625 1 89.12 95 ASP A N 1
ATOM 712 C CA . ASP A 1 95 ? -7.91 -10.969 -15.891 1 89.12 95 ASP A CA 1
ATOM 713 C C . ASP A 1 95 ? -8.07 -12.172 -16.828 1 89.12 95 ASP A C 1
ATOM 715 O O . ASP A 1 95 ? -8.484 -12.016 -17.969 1 89.12 95 ASP A O 1
ATOM 719 N N . GLY A 1 96 ? -7.711 -13.281 -16.453 1 90.38 96 GLY A N 1
ATOM 720 C CA . GLY A 1 96 ? -7.941 -14.508 -17.203 1 90.38 96 GLY A CA 1
ATOM 721 C C . GLY A 1 96 ? -6.809 -14.844 -18.156 1 90.38 96 GLY A C 1
ATOM 722 O O . GLY A 1 96 ? -6.891 -15.82 -18.906 1 90.38 96 GLY A O 1
ATOM 723 N N . GLN A 1 97 ? -5.723 -14.133 -18.094 1 87.38 97 GLN A N 1
ATOM 724 C CA . GLN A 1 97 ? -4.645 -14.32 -19.047 1 87.38 97 GLN A CA 1
ATOM 725 C C . GLN A 1 97 ? -3.725 -15.461 -18.625 1 87.38 97 GLN A C 1
ATOM 727 O O . GLN A 1 97 ? -3.119 -16.125 -19.469 1 87.38 97 GLN A O 1
ATOM 732 N N . HIS A 1 98 ? -3.562 -15.742 -17.406 1 92.81 98 HIS A N 1
ATOM 733 C CA . HIS A 1 98 ? -2.676 -16.797 -16.922 1 92.81 98 HIS A CA 1
ATOM 734 C C . HIS A 1 98 ? -3.363 -18.156 -16.938 1 92.81 98 HIS A C 1
ATOM 736 O O . HIS A 1 98 ? -4.582 -18.234 -16.766 1 92.81 98 HIS A O 1
ATOM 742 N N . GLN A 1 99 ? -2.57 -19.141 -17.156 1 93.5 99 GLN A N 1
ATOM 743 C CA . GLN A 1 99 ? -3.111 -20.5 -17.266 1 93.5 99 GLN A CA 1
ATOM 744 C C . GLN A 1 99 ? -2.662 -21.359 -16.094 1 93.5 99 GLN A C 1
ATOM 746 O O . GLN A 1 99 ? -1.491 -21.328 -15.703 1 93.5 99 GLN A O 1
ATOM 751 N N . VAL A 1 100 ? -3.576 -22.172 -15.625 1 97 100 VAL A N 1
ATOM 752 C CA . VAL A 1 100 ? -3.342 -23.047 -14.477 1 97 100 VAL A CA 1
ATOM 753 C C . VAL A 1 100 ? -2.238 -24.047 -14.805 1 97 100 VAL A C 1
ATOM 755 O O . VAL A 1 100 ? -1.385 -24.344 -13.961 1 97 100 VAL A O 1
ATOM 758 N N . LYS A 1 101 ? -2.244 -24.531 -16.016 1 95.69 101 LYS A N 1
ATOM 759 C CA . LYS A 1 101 ? -1.251 -25.531 -16.391 1 95.69 101 LYS A CA 1
ATOM 760 C C . LYS A 1 101 ? 0.166 -24.984 -16.25 1 95.69 101 LYS A C 1
ATOM 762 O O . LYS A 1 101 ? 1.09 -25.719 -15.906 1 95.69 101 LYS A O 1
ATOM 767 N N . ASP A 1 102 ? 0.345 -23.703 -16.562 1 95 102 ASP A N 1
ATOM 768 C CA . ASP A 1 102 ? 1.658 -23.078 -16.406 1 95 102 ASP A CA 1
ATOM 769 C C . ASP A 1 102 ? 2.066 -23.016 -14.93 1 95 102 ASP A C 1
ATOM 771 O O . ASP A 1 102 ? 3.227 -23.25 -14.594 1 95 102 ASP A O 1
ATOM 775 N N . VAL A 1 103 ? 1.146 -22.719 -14.078 1 97.5 103 VAL A N 1
ATOM 776 C CA . VAL A 1 103 ? 1.407 -22.656 -12.641 1 97.5 103 VAL A CA 1
ATOM 777 C C . VAL A 1 103 ? 1.835 -24.047 -12.141 1 97.5 103 VAL A C 1
ATOM 779 O O . VAL A 1 103 ? 2.803 -24.156 -11.383 1 97.5 103 VAL A O 1
ATOM 782 N N . VAL A 1 104 ? 1.115 -25.047 -12.562 1 97.88 104 VAL A N 1
ATOM 783 C CA . VAL A 1 104 ? 1.43 -26.422 -12.164 1 97.88 104 VAL A CA 1
ATOM 784 C C . VAL A 1 104 ? 2.879 -26.734 -12.516 1 97.88 104 VAL A C 1
ATOM 786 O O . VAL A 1 104 ? 3.646 -27.203 -11.672 1 97.88 104 VAL A O 1
ATOM 789 N N . ALA A 1 105 ? 3.24 -26.453 -13.742 1 96.31 105 ALA A N 1
ATOM 790 C CA . ALA A 1 105 ? 4.594 -26.734 -14.211 1 96.31 105 ALA A CA 1
ATOM 791 C C . ALA A 1 105 ? 5.629 -25.953 -13.398 1 96.31 105 ALA A C 1
ATOM 793 O O . ALA A 1 105 ? 6.676 -26.5 -13.031 1 96.31 105 ALA A O 1
ATOM 794 N N . MET A 1 106 ? 5.332 -24.766 -13.141 1 96.94 106 MET A N 1
ATOM 795 C CA . MET A 1 106 ? 6.266 -23.906 -12.422 1 96.94 106 MET A CA 1
ATOM 796 C C . MET A 1 106 ? 6.434 -24.359 -10.977 1 96.94 106 MET A C 1
ATOM 798 O O . MET A 1 106 ? 7.543 -24.359 -10.445 1 96.94 106 MET A O 1
ATOM 802 N N . VAL A 1 107 ? 5.363 -24.734 -10.312 1 97.81 107 VAL A N 1
ATOM 803 C CA . VAL A 1 107 ? 5.438 -25.219 -8.938 1 97.81 107 VAL A CA 1
ATOM 804 C C . VAL A 1 107 ? 6.25 -26.5 -8.875 1 97.81 107 VAL A C 1
ATOM 806 O O . VAL A 1 107 ? 7.074 -26.688 -7.977 1 97.81 107 VAL A O 1
ATOM 809 N N . GLU A 1 108 ? 5.992 -27.375 -9.82 1 97.44 108 GLU A N 1
ATOM 810 C CA . GLU A 1 108 ? 6.75 -28.609 -9.859 1 97.44 108 GLU A CA 1
ATOM 811 C C . GLU A 1 108 ? 8.242 -28.344 -10.023 1 97.44 108 GLU A C 1
ATOM 813 O O . GLU A 1 108 ? 9.07 -29 -9.383 1 97.44 108 GLU A O 1
ATOM 818 N N . ARG A 1 109 ? 8.562 -27.375 -10.859 1 96.56 109 ARG A N 1
ATOM 819 C CA . ARG A 1 109 ? 9.969 -27 -11 1 96.56 109 ARG A CA 1
ATOM 820 C C . ARG A 1 109 ? 10.516 -26.438 -9.695 1 96.56 109 ARG A C 1
ATOM 822 O O . ARG A 1 109 ? 11.633 -26.766 -9.297 1 96.56 109 ARG A O 1
ATOM 829 N N . LEU A 1 110 ? 9.758 -25.641 -9.07 1 96.62 110 LEU A N 1
ATOM 830 C CA . LEU A 1 110 ? 10.203 -25.047 -7.824 1 96.62 110 LEU A CA 1
ATOM 831 C C . LEU A 1 110 ? 10.438 -26.109 -6.754 1 96.62 110 LEU A C 1
ATOM 833 O O . LEU A 1 110 ? 11.328 -25.953 -5.91 1 96.62 110 LEU A O 1
ATOM 837 N N . ARG A 1 111 ? 9.727 -27.172 -6.777 1 96.5 111 ARG A N 1
ATOM 838 C CA . ARG A 1 111 ? 9.852 -28.266 -5.828 1 96.5 111 ARG A CA 1
ATOM 839 C C . ARG A 1 111 ? 11.125 -29.078 -6.082 1 96.5 111 ARG A C 1
ATOM 841 O O . ARG A 1 111 ? 11.703 -29.625 -5.152 1 96.5 111 ARG A O 1
ATOM 848 N N . SER A 1 112 ? 11.531 -29.062 -7.27 1 96.44 112 SER A N 1
ATOM 849 C CA . SER A 1 112 ? 12.562 -30.016 -7.648 1 96.44 112 SER A CA 1
ATOM 850 C C . SER A 1 112 ? 13.891 -29.328 -7.914 1 96.44 112 SER A C 1
ATOM 852 O O . SER A 1 112 ? 14.945 -29.969 -7.906 1 96.44 112 SER A O 1
ATOM 854 N N . GLU A 1 113 ? 13.867 -28.031 -8.219 1 96.12 113 GLU A N 1
ATOM 855 C CA . GLU A 1 113 ? 15.07 -27.266 -8.539 1 96.12 113 GLU A CA 1
ATOM 856 C C . GLU A 1 113 ? 15.492 -26.391 -7.367 1 96.12 113 GLU A C 1
ATOM 858 O O . GLU A 1 113 ? 14.648 -25.969 -6.566 1 96.12 113 GLU A O 1
ATOM 863 N N . PRO A 1 114 ? 16.766 -26.172 -7.27 1 96.25 114 PRO A N 1
ATOM 864 C CA . PRO A 1 114 ? 17.234 -25.297 -6.199 1 96.25 114 PRO A CA 1
ATOM 865 C C . PRO A 1 114 ? 17.078 -23.812 -6.539 1 96.25 114 PRO A C 1
ATOM 867 O O . PRO A 1 114 ? 18.078 -23.094 -6.613 1 96.25 114 PRO A O 1
ATOM 870 N N . VAL A 1 115 ? 15.93 -23.391 -6.762 1 95.75 115 VAL A N 1
ATOM 871 C CA . VAL A 1 115 ? 15.602 -21.984 -7.043 1 95.75 115 VAL A CA 1
ATOM 872 C C . VAL A 1 115 ? 14.578 -21.484 -6.031 1 95.75 115 VAL A C 1
ATOM 874 O O . VAL A 1 115 ? 13.859 -22.266 -5.414 1 95.75 115 VAL A O 1
ATOM 877 N N . ASP A 1 116 ? 14.531 -20.172 -5.855 1 97.06 116 ASP A N 1
ATOM 878 C CA . ASP A 1 116 ? 13.641 -19.547 -4.875 1 97.06 116 ASP A CA 1
ATOM 879 C C . ASP A 1 116 ? 12.414 -18.953 -5.551 1 97.06 116 ASP A C 1
ATOM 881 O O . ASP A 1 116 ? 11.352 -18.844 -4.938 1 97.06 116 ASP A O 1
ATOM 885 N N . ILE A 1 117 ? 12.641 -18.562 -6.777 1 95.94 117 ILE A N 1
ATOM 886 C CA . ILE A 1 117 ? 11.562 -17.891 -7.492 1 95.94 117 ILE A CA 1
ATOM 887 C C . ILE A 1 117 ? 11.68 -18.172 -8.984 1 95.94 117 ILE A C 1
ATOM 889 O O . ILE A 1 117 ? 12.781 -18.172 -9.539 1 95.94 117 ILE A O 1
ATOM 893 N N . ILE A 1 118 ? 10.57 -18.5 -9.602 1 94.81 118 ILE A N 1
ATOM 894 C CA . ILE A 1 118 ? 10.461 -18.688 -11.047 1 94.81 118 ILE A CA 1
ATOM 895 C C . ILE A 1 118 ? 9.508 -17.641 -11.625 1 94.81 118 ILE A C 1
ATOM 897 O O . ILE A 1 118 ? 8.367 -17.516 -11.172 1 94.81 118 ILE A O 1
ATOM 901 N N . VAL A 1 119 ? 9.977 -16.906 -12.586 1 92 119 VAL A N 1
ATOM 902 C CA . VAL A 1 119 ? 9.18 -15.859 -13.234 1 92 119 VAL A CA 1
ATOM 903 C C . VAL A 1 119 ? 8.695 -16.344 -14.594 1 92 119 VAL A C 1
ATOM 905 O O . VAL A 1 119 ? 9.484 -16.828 -15.406 1 92 119 VAL A O 1
ATOM 908 N N . GLY A 1 120 ? 7.352 -16.25 -14.766 1 89.25 120 GLY A N 1
ATOM 909 C CA . GLY A 1 120 ? 6.832 -16.547 -16.094 1 89.25 120 GLY A CA 1
ATOM 910 C C . GLY A 1 120 ? 7.23 -15.508 -17.125 1 89.25 120 GLY A C 1
ATOM 911 O O . GLY A 1 120 ? 7.254 -14.312 -16.828 1 89.25 120 GLY A O 1
ATOM 912 N N . THR A 1 121 ? 7.559 -16.016 -18.281 1 82 121 THR A N 1
ATOM 913 C CA . THR A 1 121 ? 7.91 -15.109 -19.359 1 82 121 THR A CA 1
ATOM 914 C C . THR A 1 121 ? 7.062 -15.391 -20.594 1 82 121 THR A C 1
ATOM 916 O O . THR A 1 121 ? 6.715 -16.547 -20.875 1 82 121 THR A O 1
ATOM 919 N N . ARG A 1 122 ? 6.695 -14.25 -21.234 1 74.5 122 ARG A N 1
ATOM 920 C CA . ARG A 1 122 ? 5.957 -14.406 -22.484 1 74.5 122 ARG A CA 1
ATOM 921 C C . ARG A 1 122 ? 6.875 -14.859 -23.609 1 74.5 122 ARG A C 1
ATOM 923 O O . ARG A 1 122 ? 6.41 -15.211 -24.703 1 74.5 122 ARG A O 1
ATOM 930 N N . PHE A 1 123 ? 8.227 -14.703 -23.203 1 58.88 123 PHE A N 1
ATOM 931 C CA . PHE A 1 123 ? 9.242 -14.945 -24.219 1 58.88 123 PHE A CA 1
ATOM 932 C C . PHE A 1 123 ? 9.82 -16.344 -24.078 1 58.88 123 PHE A C 1
ATOM 934 O O . PHE A 1 123 ? 9.805 -16.922 -22.984 1 58.88 123 PHE A O 1
ATOM 941 N N . GLY A 1 124 ? 10.062 -17.078 -25.531 1 54.16 124 GLY A N 1
ATOM 942 C CA . GLY A 1 124 ? 10.828 -18.312 -25.5 1 54.16 124 GLY A CA 1
ATOM 943 C C . GLY A 1 124 ? 10.148 -19.453 -26.234 1 54.16 124 GLY A C 1
ATOM 944 O O . GLY A 1 124 ? 10.734 -20.516 -26.422 1 54.16 124 GLY A O 1
ATOM 945 N N . ARG A 1 125 ? 8.812 -19.484 -26.125 1 49.25 125 ARG A N 1
ATOM 946 C CA . ARG A 1 125 ? 8.383 -20.547 -27.016 1 49.25 125 ARG A CA 1
ATOM 947 C C . ARG A 1 125 ? 8.469 -20.125 -28.469 1 49.25 125 ARG A C 1
ATOM 949 O O . ARG A 1 125 ? 8.211 -18.969 -28.797 1 49.25 125 ARG A O 1
ATOM 956 N N . PRO A 1 126 ? 9.281 -20.781 -29.297 1 43.06 126 PRO A N 1
ATOM 957 C CA . PRO A 1 126 ? 9.289 -20.516 -30.734 1 43.06 126 PRO A CA 1
ATOM 958 C C . PRO A 1 126 ? 7.902 -20.156 -31.281 1 43.06 126 PRO A C 1
ATOM 960 O O . PRO A 1 126 ? 6.922 -20.844 -30.984 1 43.06 126 PRO A O 1
ATOM 963 N N . ARG A 1 127 ? 7.688 -18.812 -31.453 1 46.22 127 ARG A N 1
ATOM 964 C CA . ARG A 1 127 ? 6.438 -18.312 -32.031 1 46.22 127 ARG A CA 1
ATOM 965 C C . ARG A 1 127 ? 6.004 -19.141 -33.219 1 46.22 127 ARG A C 1
ATOM 967 O O . ARG A 1 127 ? 6.793 -19.375 -34.125 1 46.22 127 ARG A O 1
ATOM 974 N N . ALA A 1 128 ? 5.023 -19.859 -33.094 1 40.91 128 ALA A N 1
ATOM 975 C CA . ALA A 1 128 ? 4.578 -20.312 -34.406 1 40.91 128 ALA A CA 1
ATOM 976 C C . ALA A 1 128 ? 4.422 -19.156 -35.375 1 40.91 128 ALA A C 1
ATOM 978 O O . ALA A 1 128 ? 4.164 -18.016 -34.938 1 40.91 128 ALA A O 1
ATOM 979 N N . GLU A 1 129 ? 4.879 -19.047 -36.562 1 42.56 129 GLU A N 1
ATOM 980 C CA . GLU A 1 129 ? 4.863 -18.094 -37.688 1 42.56 129 GLU A CA 1
ATOM 981 C C . GLU A 1 129 ? 3.617 -17.219 -37.625 1 42.56 129 GLU A C 1
ATOM 983 O O . GLU A 1 129 ? 3.678 -16.031 -37.969 1 42.56 129 GLU A O 1
ATOM 988 N N . GLU A 1 130 ? 2.443 -17.656 -37.531 1 40.94 130 GLU A N 1
ATOM 989 C CA . GLU A 1 130 ? 1.188 -16.984 -37.844 1 40.94 130 GLU A CA 1
ATOM 990 C C . GLU A 1 130 ? 0.744 -16.078 -36.688 1 40.94 130 GLU A C 1
ATOM 992 O O . GLU A 1 130 ? -0.201 -15.297 -36.844 1 40.94 130 GLU A O 1
ATOM 997 N N . ASP A 1 131 ? 1.018 -16.344 -35.531 1 42.12 131 ASP A N 1
ATOM 998 C CA . ASP A 1 131 ? 0.227 -15.711 -34.469 1 42.12 131 ASP A CA 1
ATOM 999 C C . ASP A 1 131 ? 0.822 -14.367 -34.062 1 42.12 131 ASP A C 1
ATOM 1001 O O . ASP A 1 131 ? 0.435 -13.789 -33.062 1 42.12 131 ASP A O 1
ATOM 1005 N N . GLN A 1 132 ? 1.962 -14.008 -34.469 1 44.34 132 GLN A N 1
ATOM 1006 C CA . GLN A 1 132 ? 2.557 -12.859 -33.781 1 44.34 132 GLN A CA 1
ATOM 1007 C C . GLN A 1 132 ? 1.847 -11.562 -34.156 1 44.34 132 GLN A C 1
ATOM 1009 O O . GLN A 1 132 ? 1.943 -11.109 -35.312 1 44.34 132 GLN A O 1
ATOM 1014 N N . VAL A 1 133 ? 0.707 -11.375 -33.688 1 45.69 133 VAL A N 1
ATOM 1015 C CA . VAL A 1 133 ? 0.081 -10.07 -33.875 1 45.69 133 VAL A CA 1
ATOM 1016 C C . VAL A 1 133 ? 1.051 -8.961 -33.469 1 45.69 133 VAL A C 1
ATOM 1018 O O . VAL A 1 133 ? 1.766 -9.086 -32.469 1 45.69 133 VAL A O 1
ATOM 1021 N N . PRO A 1 134 ? 1.29 -7.969 -34.344 1 47.56 134 PRO A N 1
ATOM 1022 C CA . PRO A 1 134 ? 2.113 -6.766 -34.188 1 47.56 134 PRO A CA 1
ATOM 1023 C C . PRO A 1 134 ? 2.1 -6.219 -32.75 1 47.56 134 PRO A C 1
ATOM 1025 O O . PRO A 1 134 ? 3.119 -5.723 -32.281 1 47.56 134 PRO A O 1
ATOM 1028 N N . LEU A 1 135 ? 1.007 -6.348 -32.188 1 44.81 135 LEU A N 1
ATOM 1029 C CA . LEU A 1 135 ? 0.919 -5.727 -30.859 1 44.81 135 LEU A CA 1
ATOM 1030 C C . LEU A 1 135 ? 1.778 -6.48 -29.844 1 44.81 135 LEU A C 1
ATOM 1032 O O . LEU A 1 135 ? 2.371 -5.871 -28.953 1 44.81 135 LEU A O 1
ATOM 1036 N N . ILE A 1 136 ? 1.952 -7.754 -30.125 1 47 136 ILE A N 1
ATOM 1037 C CA . ILE A 1 136 ? 2.791 -8.57 -29.25 1 47 136 ILE A CA 1
ATOM 1038 C C . ILE A 1 136 ? 4.25 -8.148 -29.406 1 47 136 ILE A C 1
ATOM 1040 O O . ILE A 1 136 ? 4.992 -8.086 -28.422 1 47 136 ILE A O 1
ATOM 1044 N N . LYS A 1 137 ? 4.602 -7.871 -30.672 1 48.16 137 LYS A N 1
ATOM 1045 C CA . LYS A 1 137 ? 5.965 -7.398 -30.875 1 48.16 137 LYS A CA 1
ATOM 1046 C C . LYS A 1 137 ? 6.238 -6.129 -30.078 1 48.16 137 LYS A C 1
ATOM 1048 O O . LYS A 1 137 ? 7.32 -5.969 -29.516 1 48.16 137 LYS A O 1
ATOM 1053 N N . ARG A 1 138 ? 5.289 -5.316 -30.047 1 46.97 138 ARG A N 1
ATOM 1054 C CA . ARG A 1 138 ? 5.508 -4.043 -29.375 1 46.97 138 ARG A CA 1
ATOM 1055 C C . ARG A 1 138 ? 5.648 -4.234 -27.875 1 46.97 138 ARG A C 1
ATOM 1057 O O . ARG A 1 138 ? 6.457 -3.564 -27.219 1 46.97 138 ARG A O 1
ATOM 1064 N N . ILE A 1 139 ? 4.906 -5.102 -27.375 1 48.03 139 ILE A N 1
ATOM 1065 C CA . ILE A 1 139 ? 5.016 -5.383 -25.938 1 48.03 139 ILE A CA 1
ATOM 1066 C C . ILE A 1 139 ? 6.359 -6.051 -25.641 1 48.03 139 ILE A C 1
ATOM 1068 O O . ILE A 1 139 ? 7.004 -5.742 -24.641 1 48.03 139 ILE A O 1
ATOM 1072 N N . VAL A 1 140 ? 6.766 -6.906 -26.609 1 49 140 VAL A N 1
ATOM 1073 C CA . VAL A 1 140 ? 8.062 -7.562 -26.469 1 49 140 VAL A CA 1
ATOM 10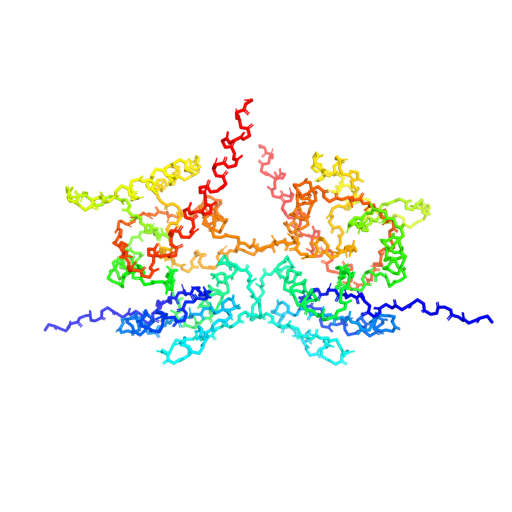74 C C . VAL A 1 140 ? 9.164 -6.512 -26.375 1 49 140 VAL A C 1
ATOM 1076 O O . VAL A 1 140 ? 10.062 -6.621 -25.531 1 49 140 VAL A O 1
ATOM 1079 N N . LEU A 1 141 ? 8.969 -5.566 -27.172 1 45.06 141 LEU A N 1
ATOM 1080 C CA . LEU A 1 141 ? 10.047 -4.582 -27.25 1 45.06 141 LEU A CA 1
ATOM 1081 C C . LEU A 1 141 ? 10.078 -3.725 -25.984 1 45.06 141 LEU A C 1
ATOM 1083 O O . LEU A 1 141 ? 11.148 -3.385 -25.484 1 45.06 141 LEU A O 1
ATOM 1087 N N . LYS A 1 142 ? 9.008 -3.369 -25.562 1 45.19 142 LYS A N 1
ATOM 1088 C CA . LYS A 1 142 ? 9.039 -2.49 -24.391 1 45.19 142 LYS A CA 1
ATOM 1089 C C . LYS A 1 142 ? 9.625 -3.207 -23.172 1 45.19 142 LYS A C 1
ATOM 1091 O O . LYS A 1 142 ? 10.281 -2.586 -22.344 1 45.19 142 LYS A O 1
ATOM 1096 N N . THR A 1 143 ? 9.422 -4.488 -23.125 1 49.38 143 THR A N 1
ATOM 1097 C CA . THR A 1 143 ? 9.953 -5.289 -22.016 1 49.38 143 THR A CA 1
ATOM 1098 C C . THR A 1 143 ? 11.477 -5.391 -22.109 1 49.38 143 THR A C 1
ATOM 1100 O O . THR A 1 143 ? 12.164 -5.309 -21.094 1 49.38 143 THR A O 1
ATOM 1103 N N . VAL A 1 144 ? 11.906 -5.559 -23.344 1 47.81 144 VAL A N 1
ATOM 1104 C CA . VAL A 1 144 ? 13.352 -5.648 -23.562 1 47.81 144 VAL A CA 1
ATOM 1105 C C . VAL A 1 144 ? 14.023 -4.359 -23.094 1 47.81 144 VAL A C 1
ATOM 1107 O O . VAL A 1 144 ? 15.086 -4.402 -22.469 1 47.81 144 VAL A O 1
ATOM 1110 N N . VAL A 1 145 ? 13.344 -3.316 -23.484 1 45.5 145 VAL A N 1
ATOM 1111 C CA . VAL A 1 145 ? 13.945 -2.014 -23.219 1 45.5 145 VAL A CA 1
ATOM 1112 C C . VAL A 1 145 ? 14.016 -1.762 -21.719 1 45.5 145 VAL A C 1
ATOM 1114 O O . VAL A 1 145 ? 14.977 -1.18 -21.219 1 45.5 145 VAL A O 1
ATOM 1117 N N . ALA A 1 146 ? 13.023 -2.188 -21.094 1 49.12 146 ALA A N 1
ATOM 1118 C CA . ALA A 1 146 ? 13.023 -1.796 -19.688 1 49.12 146 ALA A CA 1
ATOM 1119 C C . ALA A 1 146 ? 13.953 -2.689 -18.875 1 49.12 146 ALA A C 1
ATOM 1121 O O . ALA A 1 146 ? 14.008 -2.582 -17.641 1 49.12 146 ALA A O 1
ATOM 1122 N N . LEU A 1 147 ? 14.594 -3.574 -19.562 1 53.75 147 LEU A N 1
ATOM 1123 C CA . LEU A 1 147 ? 15.438 -4.5 -18.812 1 53.75 147 LEU A CA 1
ATOM 1124 C C . LEU A 1 147 ? 16.625 -3.771 -18.188 1 53.75 147 LEU A C 1
ATOM 1126 O O . LEU A 1 147 ? 17.484 -3.248 -18.906 1 53.75 147 LEU A O 1
ATOM 1130 N N . SER A 1 148 ? 16.359 -3.33 -17.094 1 57.78 148 SER A N 1
ATOM 1131 C CA . SER A 1 148 ? 17.438 -2.777 -16.266 1 57.78 148 SER A CA 1
ATOM 1132 C C . SER A 1 148 ? 18.625 -3.721 -16.219 1 57.78 148 SER A C 1
ATOM 1134 O O . SER A 1 148 ? 18.5 -4.914 -16.484 1 57.78 148 SER A O 1
ATOM 1136 N N . PRO A 1 149 ? 19.844 -3.223 -16.25 1 57.94 149 PRO A N 1
ATOM 1137 C CA . PRO A 1 149 ? 21.031 -4.066 -16.047 1 57.94 149 PRO A CA 1
ATOM 1138 C C . PRO A 1 149 ? 20.797 -5.152 -15 1 57.94 149 PRO A C 1
ATOM 1140 O O . PRO A 1 149 ? 21.328 -6.262 -15.133 1 57.94 149 PRO A O 1
ATOM 1143 N N . ARG A 1 150 ? 20 -4.863 -14.133 1 56.53 150 ARG A N 1
ATOM 1144 C CA . ARG A 1 150 ? 19.719 -5.852 -13.102 1 56.53 150 AR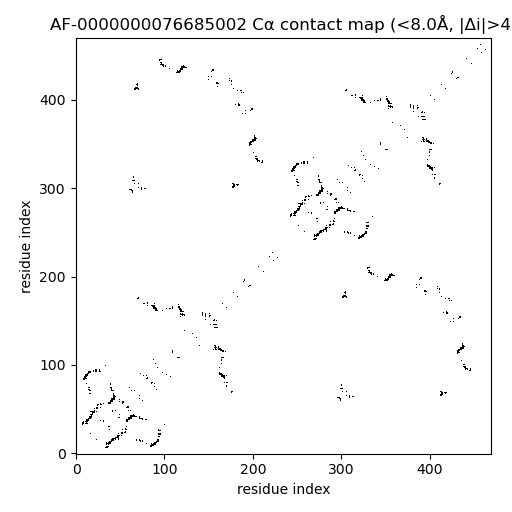G A CA 1
ATOM 1145 C C . ARG A 1 150 ? 18.922 -7.02 -13.656 1 56.53 150 ARG A C 1
ATOM 1147 O O . ARG A 1 150 ? 19.203 -8.18 -13.359 1 56.53 150 ARG A O 1
ATOM 1154 N N . THR A 1 151 ? 17.953 -6.691 -14.477 1 58.16 151 THR A N 1
ATOM 1155 C CA . THR A 1 151 ? 17.125 -7.723 -15.086 1 58.16 151 THR A CA 1
ATOM 1156 C C . THR A 1 151 ? 17.969 -8.641 -15.977 1 58.16 151 THR A C 1
ATOM 1158 O O . THR A 1 151 ? 17.766 -9.852 -15.984 1 58.16 151 THR A O 1
ATOM 1161 N N . ARG A 1 152 ? 18.812 -8.008 -16.547 1 58.94 152 ARG A N 1
ATOM 1162 C CA . ARG A 1 152 ? 19.688 -8.773 -17.422 1 58.94 152 ARG A CA 1
ATOM 1163 C C . ARG A 1 152 ? 20.578 -9.719 -16.625 1 58.94 152 ARG A C 1
ATOM 1165 O O . ARG A 1 152 ? 20.797 -10.867 -17.031 1 58.94 152 ARG A O 1
ATOM 1172 N N . ARG A 1 153 ? 21.031 -9.102 -15.602 1 59.22 153 ARG A N 1
ATOM 1173 C CA . ARG A 1 153 ? 21.922 -9.914 -14.781 1 59.22 153 ARG A CA 1
ATOM 1174 C C . ARG A 1 153 ? 21.188 -11.133 -14.227 1 59.22 153 ARG A C 1
ATOM 1176 O O . ARG A 1 153 ? 21.797 -12.188 -14.016 1 59.22 153 ARG A O 1
ATOM 1183 N N . LEU A 1 154 ? 19.953 -10.945 -14.125 1 59.06 154 LEU A N 1
ATOM 1184 C CA . LEU A 1 154 ? 19.172 -12.031 -13.539 1 59.06 154 LEU A CA 1
ATOM 1185 C C . LEU A 1 154 ? 18.703 -13 -14.617 1 59.06 154 LEU A C 1
ATOM 1187 O O . LEU A 1 154 ? 18.141 -14.055 -14.312 1 59.06 154 LEU A O 1
ATOM 1191 N N . GLY A 1 155 ? 19.031 -12.586 -15.867 1 60.88 155 GLY A N 1
ATOM 1192 C CA . GLY A 1 155 ? 18.594 -13.422 -16.969 1 60.88 155 GLY A CA 1
ATOM 1193 C C . GLY A 1 155 ? 17.109 -13.359 -17.234 1 60.88 155 GLY A C 1
ATOM 1194 O O . GLY A 1 155 ? 16.516 -14.32 -17.719 1 60.88 155 GLY A O 1
ATOM 1195 N N . LEU A 1 156 ? 16.562 -12.312 -16.719 1 65.75 156 LEU A N 1
ATOM 1196 C CA . LEU A 1 156 ? 15.117 -12.172 -16.906 1 65.75 156 LEU A CA 1
ATOM 1197 C C . LEU A 1 156 ? 14.805 -11.453 -18.219 1 65.75 156 LEU A C 1
ATOM 1199 O O . LEU A 1 156 ? 15.5 -10.516 -18.594 1 65.75 156 LEU A O 1
ATOM 1203 N N . THR A 1 157 ? 13.836 -12.07 -18.938 1 64.44 157 THR A N 1
ATOM 1204 C CA . THR A 1 157 ? 13.477 -11.5 -20.234 1 64.44 157 THR A CA 1
ATOM 1205 C C . THR A 1 157 ? 12.164 -10.727 -20.141 1 64.44 157 THR A C 1
ATOM 1207 O O . THR A 1 157 ? 11.844 -9.922 -21.016 1 64.44 157 THR A O 1
ATOM 1210 N N . ASP A 1 158 ? 11.414 -10.984 -19.125 1 65.75 158 ASP A N 1
ATOM 1211 C CA . ASP A 1 158 ? 10.148 -10.312 -18.875 1 65.75 158 ASP A CA 1
ATOM 1212 C C . ASP A 1 158 ? 9.953 -10.039 -17.375 1 65.75 158 ASP A C 1
ATOM 1214 O O . ASP A 1 158 ? 9.852 -10.969 -16.578 1 65.75 158 ASP A O 1
ATOM 1218 N N . ALA A 1 159 ? 10.055 -8.719 -17.062 1 61.75 159 ALA A N 1
ATOM 1219 C CA . ALA A 1 159 ? 9.922 -8.406 -15.633 1 61.75 159 ALA A CA 1
ATOM 1220 C C . ALA A 1 159 ? 8.508 -7.941 -15.305 1 61.75 159 ALA A C 1
ATOM 1222 O O . ALA A 1 159 ? 8.141 -7.832 -14.133 1 61.75 159 ALA A O 1
ATOM 1223 N N . HIS A 1 160 ? 7.672 -7.848 -16.328 1 69.81 160 HIS A N 1
ATOM 1224 C CA . HIS A 1 160 ? 6.391 -7.199 -16.062 1 69.81 160 HIS A CA 1
ATOM 1225 C C . HIS A 1 160 ? 5.242 -8.195 -16.141 1 69.81 160 HIS A C 1
ATOM 1227 O O . HIS A 1 160 ? 4.074 -7.824 -16 1 69.81 160 HIS A O 1
ATOM 1233 N N . ASN A 1 161 ? 5.742 -9.477 -16.391 1 75.12 161 ASN A N 1
ATOM 1234 C CA . ASN A 1 161 ? 4.715 -10.5 -16.297 1 75.12 161 ASN A CA 1
ATOM 1235 C C . ASN A 1 161 ? 4.285 -10.727 -14.844 1 75.12 161 ASN A C 1
ATOM 1237 O O . ASN A 1 161 ? 5.125 -10.758 -13.938 1 75.12 161 ASN A O 1
ATOM 1241 N N . GLY A 1 162 ? 3.01 -10.906 -14.664 1 86.25 162 GLY A N 1
ATOM 1242 C CA . GLY A 1 162 ? 2.453 -10.992 -13.32 1 86.25 162 GLY A CA 1
ATOM 1243 C C . GLY A 1 162 ? 2.486 -12.391 -12.75 1 86.25 162 GLY A C 1
ATOM 1244 O O . GLY A 1 162 ? 2.236 -12.586 -11.562 1 86.25 162 GLY A O 1
ATOM 1245 N N . LEU A 1 163 ? 2.871 -13.383 -13.609 1 93.12 163 LEU A N 1
ATOM 1246 C CA . LEU A 1 163 ? 2.871 -14.766 -13.148 1 93.12 163 LEU A CA 1
ATOM 1247 C C . LEU A 1 163 ? 4.227 -15.141 -12.555 1 93.12 163 LEU A C 1
ATOM 1249 O O . LEU A 1 163 ? 5.23 -15.18 -13.273 1 93.12 163 LEU A O 1
ATOM 1253 N N . ARG A 1 164 ? 4.23 -15.391 -11.234 1 95.19 164 ARG A N 1
ATOM 1254 C CA . ARG A 1 164 ? 5.426 -15.797 -10.5 1 95.19 164 ARG A CA 1
ATOM 1255 C C . ARG A 1 164 ? 5.109 -16.906 -9.5 1 95.19 164 ARG A C 1
ATOM 1257 O O . ARG A 1 164 ? 4.027 -16.922 -8.914 1 95.19 164 ARG A O 1
ATOM 1264 N N . VAL A 1 165 ? 6.055 -17.781 -9.359 1 97.94 165 VAL A N 1
ATOM 1265 C CA . VAL A 1 165 ? 5.977 -18.797 -8.32 1 97.94 165 VAL A CA 1
ATOM 1266 C C . VAL A 1 165 ? 7.211 -18.719 -7.43 1 97.94 165 VAL A C 1
ATOM 1268 O O . VAL A 1 165 ? 8.336 -18.594 -7.922 1 97.94 165 VAL A O 1
ATOM 1271 N N . PHE A 1 166 ? 6.996 -18.781 -6.078 1 98.25 166 PHE A N 1
ATOM 1272 C CA . PHE A 1 166 ? 8.148 -18.641 -5.199 1 98.25 166 PHE A CA 1
ATOM 1273 C C . PHE A 1 166 ? 7.934 -19.406 -3.896 1 98.25 166 PHE A C 1
ATOM 1275 O O . PHE A 1 166 ? 6.805 -19.766 -3.562 1 98.25 166 PHE A O 1
ATOM 1282 N N . ASN A 1 167 ? 9.008 -19.672 -3.24 1 98.31 167 ASN A N 1
ATOM 1283 C CA . ASN A 1 167 ? 8.969 -20.5 -2.035 1 98.31 167 ASN A CA 1
ATOM 1284 C C . ASN A 1 167 ? 8.852 -19.641 -0.777 1 98.31 167 ASN A C 1
ATOM 1286 O O . ASN A 1 167 ? 8.656 -18.422 -0.861 1 98.31 167 ASN A O 1
ATOM 1290 N N . ARG A 1 168 ? 8.914 -20.234 0.33 1 97.19 168 ARG A N 1
ATOM 1291 C CA . ARG A 1 168 ? 8.719 -19.609 1.631 1 97.19 168 ARG A CA 1
ATOM 1292 C C . ARG A 1 168 ? 9.781 -18.547 1.885 1 97.19 168 ARG A C 1
ATOM 1294 O O . ARG A 1 168 ? 9.492 -17.5 2.488 1 97.19 168 ARG A O 1
ATOM 1301 N N . THR A 1 169 ? 10.984 -18.797 1.443 1 96.19 169 THR A N 1
ATOM 1302 C CA . THR A 1 169 ? 12.055 -17.828 1.61 1 96.19 169 THR A CA 1
ATOM 1303 C C . THR A 1 169 ? 11.672 -16.484 0.996 1 96.19 169 THR A C 1
ATOM 1305 O O . THR A 1 169 ? 11.773 -15.438 1.651 1 96.19 169 THR A O 1
ATOM 1308 N N . VAL A 1 170 ? 11.234 -16.516 -0.198 1 96 170 VAL A N 1
ATOM 1309 C CA . VAL A 1 170 ? 10.836 -15.297 -0.908 1 96 170 VAL A CA 1
ATOM 1310 C C . VAL A 1 170 ? 9.617 -14.672 -0.22 1 96 170 VAL A C 1
ATOM 1312 O O . VAL A 1 170 ? 9.586 -13.461 0.002 1 96 170 VAL A O 1
ATOM 1315 N N . ALA A 1 171 ? 8.648 -15.5 0.151 1 96.56 171 ALA A N 1
ATOM 1316 C CA . ALA A 1 171 ? 7.43 -15 0.78 1 96.56 171 ALA A CA 1
ATOM 1317 C C . ALA A 1 171 ? 7.742 -14.289 2.092 1 96.56 171 ALA A C 1
ATOM 1319 O O . ALA A 1 171 ? 7.113 -13.281 2.42 1 96.56 171 ALA A O 1
ATOM 1320 N N . GLU A 1 172 ? 8.664 -14.75 2.793 1 93.69 172 GLU A N 1
ATOM 1321 C CA . GLU A 1 172 ? 9.016 -14.195 4.098 1 93.69 172 GLU A CA 1
ATOM 1322 C C . GLU A 1 172 ? 9.812 -12.906 3.947 1 93.69 172 GLU A C 1
ATOM 1324 O O . GLU A 1 172 ? 9.695 -12 4.777 1 93.69 172 GLU A O 1
ATOM 1329 N N . GLN A 1 173 ? 10.5 -12.844 2.869 1 91.19 173 GLN A N 1
ATOM 1330 C CA . GLN A 1 173 ? 11.406 -11.711 2.703 1 91.19 173 GLN A CA 1
ATOM 1331 C C . GLN A 1 173 ? 10.781 -10.633 1.825 1 91.19 173 GLN A C 1
ATOM 1333 O O . GLN A 1 173 ? 11.266 -9.5 1.78 1 91.19 173 GLN A O 1
ATOM 1338 N N . MET A 1 174 ? 9.711 -11.023 1.198 1 89 174 MET A N 1
ATOM 1339 C CA . MET A 1 174 ? 9.062 -10.047 0.326 1 89 174 MET A CA 1
ATOM 1340 C C . MET A 1 174 ? 8.43 -8.922 1.142 1 89 174 MET A C 1
ATOM 1342 O O . MET A 1 174 ? 7.664 -9.172 2.072 1 89 174 MET A O 1
ATOM 1346 N N . ASN A 1 175 ? 8.812 -7.711 0.841 1 81.31 175 ASN A N 1
ATOM 1347 C CA . ASN A 1 175 ? 8.297 -6.512 1.483 1 81.31 175 ASN A CA 1
ATOM 1348 C C . ASN A 1 175 ? 8.102 -5.375 0.48 1 81.31 175 ASN A C 1
ATOM 1350 O O . ASN A 1 175 ? 8.984 -4.527 0.323 1 81.31 175 ASN A O 1
ATOM 1354 N N . LEU A 1 176 ? 7.004 -5.469 -0.168 1 74.94 176 LEU A N 1
ATOM 1355 C CA . LEU A 1 176 ? 6.672 -4.441 -1.146 1 74.94 176 LEU A CA 1
ATOM 1356 C C . LEU A 1 176 ? 6.016 -3.24 -0.47 1 74.94 176 LEU A C 1
ATOM 1358 O O . LEU A 1 176 ? 5.355 -2.436 -1.13 1 74.94 176 LEU A O 1
ATOM 1362 N N . ARG A 1 177 ? 6.246 -3.078 0.9 1 65.56 177 ARG A N 1
ATOM 1363 C CA . ARG A 1 177 ? 5.625 -1.995 1.652 1 65.56 177 ARG A CA 1
ATOM 1364 C C . ARG A 1 177 ? 6.312 -0.664 1.367 1 65.56 177 ARG A C 1
ATOM 1366 O O . ARG A 1 177 ? 7.484 -0.635 0.981 1 65.56 177 ARG A O 1
ATOM 1373 N N . MET A 1 178 ? 5.422 0.288 1.319 1 64.25 178 MET A N 1
ATOM 1374 C CA . MET A 1 178 ? 6.016 1.622 1.303 1 64.25 178 MET A CA 1
ATOM 1375 C C . MET A 1 178 ? 6.547 1.997 2.682 1 64.25 178 MET A C 1
ATOM 1377 O O . MET A 1 178 ? 5.828 1.906 3.676 1 64.25 178 MET A O 1
ATOM 1381 N N . ASN A 1 179 ? 7.871 1.937 2.895 1 58.44 179 ASN A N 1
ATOM 1382 C CA . ASN A 1 179 ? 8.438 2.168 4.223 1 58.44 179 ASN A CA 1
ATOM 1383 C C . ASN A 1 179 ? 8.477 3.654 4.562 1 58.44 179 ASN A C 1
ATOM 1385 O O . ASN A 1 179 ? 8.328 4.5 3.68 1 58.44 179 ASN A O 1
ATOM 1389 N N . GLY A 1 180 ? 8.484 4.023 5.906 1 53.62 180 GLY A N 1
ATOM 1390 C CA . GLY A 1 180 ? 8.453 5.379 6.43 1 53.62 180 GLY A CA 1
ATOM 1391 C C . GLY A 1 180 ? 9.383 6.324 5.688 1 53.62 180 GLY A C 1
ATOM 1392 O O . GLY A 1 180 ? 8.992 7.434 5.328 1 53.62 180 GLY A O 1
ATOM 1393 N N . MET A 1 181 ? 10.594 5.848 5.383 1 57.12 181 MET A N 1
ATOM 1394 C CA . MET A 1 181 ? 11.555 6.703 4.688 1 57.12 181 MET A CA 1
ATOM 1395 C C . MET A 1 181 ? 11.203 6.832 3.209 1 57.12 181 MET A C 1
ATOM 1397 O O . MET A 1 181 ? 11.422 7.883 2.604 1 57.12 181 MET A O 1
ATOM 1401 N N . SER A 1 182 ? 10.5 5.93 2.865 1 69.81 182 SER A N 1
ATOM 1402 C CA . SER A 1 182 ? 10.219 5.887 1.435 1 69.81 182 SER A CA 1
ATOM 1403 C C . SER A 1 182 ? 9.047 6.793 1.076 1 69.81 182 SER A C 1
ATOM 1405 O O . SER A 1 182 ? 9.094 7.516 0.081 1 69.81 182 SER A O 1
ATOM 1407 N N . HIS A 1 183 ? 8.141 6.867 2.037 1 80.12 183 HIS A N 1
ATOM 1408 C CA . HIS A 1 183 ? 6.988 7.66 1.622 1 80.12 183 HIS A CA 1
ATOM 1409 C C . HIS A 1 183 ? 7.289 9.156 1.706 1 80.12 183 HIS A C 1
ATOM 1411 O O . HIS A 1 183 ? 6.789 9.938 0.896 1 80.12 183 HIS A O 1
ATOM 1417 N N . ALA A 1 184 ? 8.094 9.508 2.742 1 78.19 184 ALA A N 1
ATOM 1418 C CA . ALA A 1 184 ? 8.516 10.906 2.859 1 78.19 184 ALA A CA 1
ATOM 1419 C C . ALA A 1 184 ? 9.25 11.367 1.604 1 78.19 184 ALA A C 1
ATOM 1421 O O . ALA A 1 184 ? 8.961 12.43 1.06 1 78.19 184 ALA A O 1
ATOM 1422 N N . SER A 1 185 ? 10.141 10.516 1.172 1 76.25 185 SER A N 1
ATOM 1423 C CA . SER A 1 185 ? 10.898 10.836 -0.036 1 76.25 185 SER A CA 1
ATOM 1424 C C . SER A 1 185 ? 9.984 10.898 -1.257 1 76.25 185 SER A C 1
ATOM 1426 O O . SER A 1 185 ? 10.188 11.727 -2.148 1 76.25 185 SER A O 1
ATOM 1428 N N . GLU A 1 186 ? 9.016 10.117 -1.307 1 79.19 186 GLU A N 1
ATOM 1429 C CA . GLU A 1 186 ? 8.07 10.094 -2.418 1 79.19 186 GLU A CA 1
ATOM 1430 C C . GLU A 1 186 ? 7.246 11.375 -2.467 1 79.19 186 GLU A C 1
ATOM 1432 O O . GLU A 1 186 ? 7.004 11.922 -3.543 1 79.19 186 GLU A O 1
ATOM 1437 N N . ILE A 1 187 ? 6.863 11.836 -1.338 1 83.5 187 ILE A N 1
ATOM 1438 C CA . ILE A 1 187 ? 6.086 13.07 -1.289 1 83.5 187 ILE A CA 1
ATOM 1439 C C . ILE A 1 187 ? 6.945 14.242 -1.764 1 83.5 187 ILE A C 1
ATOM 1441 O O . ILE A 1 187 ? 6.477 15.094 -2.52 1 83.5 187 ILE A O 1
ATOM 1445 N N . VAL A 1 188 ? 8.172 14.234 -1.368 1 81.75 188 VAL A N 1
ATOM 1446 C CA . VAL A 1 188 ? 9.102 15.273 -1.806 1 81.75 188 VAL A CA 1
ATOM 1447 C C . VAL A 1 188 ? 9.266 15.219 -3.322 1 81.75 188 VAL A C 1
ATOM 1449 O O . VAL A 1 188 ? 9.281 16.25 -3.992 1 81.75 188 VAL A O 1
ATOM 1452 N N . GLU A 1 189 ? 9.383 14.055 -3.828 1 79.06 189 GLU A N 1
ATOM 1453 C CA . GLU A 1 189 ? 9.492 13.883 -5.273 1 79.06 189 GLU A CA 1
ATOM 1454 C C . GLU A 1 189 ? 8.242 14.398 -5.984 1 79.06 189 GLU A C 1
ATOM 1456 O O . GLU A 1 189 ? 8.336 15.031 -7.039 1 79.06 189 GLU A O 1
ATOM 1461 N N . LEU A 1 190 ? 7.148 14.156 -5.43 1 82.62 190 LEU A N 1
ATOM 1462 C CA . LEU A 1 190 ? 5.898 14.617 -6.02 1 82.62 190 LEU A CA 1
ATOM 1463 C C . LEU A 1 190 ? 5.82 16.141 -6.016 1 82.62 190 LEU A C 1
ATOM 1465 O O . LEU A 1 190 ? 5.316 16.734 -6.965 1 82.62 190 LEU A O 1
ATOM 1469 N N . MET A 1 191 ? 6.312 16.703 -4.93 1 85.31 191 MET A N 1
ATOM 1470 C CA . MET A 1 191 ? 6.344 18.156 -4.859 1 85.31 191 MET A CA 1
ATOM 1471 C C . MET A 1 191 ? 7.09 18.734 -6.059 1 85.31 191 MET A C 1
ATOM 1473 O O . MET A 1 191 ? 6.613 19.688 -6.688 1 85.31 191 MET A O 1
ATOM 1477 N N . ASP A 1 192 ? 8.156 18.125 -6.332 1 82.31 192 ASP A N 1
ATOM 1478 C CA . ASP A 1 192 ? 9.008 18.594 -7.422 1 82.31 192 ASP A CA 1
ATOM 1479 C C . ASP A 1 192 ? 8.375 18.297 -8.781 1 82.31 192 ASP A C 1
ATOM 1481 O O . ASP A 1 192 ? 8.219 19.203 -9.609 1 82.31 192 ASP A O 1
ATOM 1485 N N . ARG A 1 193 ? 7.91 17.141 -8.969 1 81.12 193 ARG A N 1
ATOM 1486 C CA . ARG A 1 193 ? 7.402 16.672 -10.258 1 81.12 193 ARG A CA 1
ATOM 1487 C C . ARG A 1 193 ? 6.102 17.391 -10.617 1 81.12 193 ARG A C 1
ATOM 1489 O O . ARG A 1 193 ? 5.848 17.672 -11.789 1 81.12 193 ARG A O 1
ATOM 1496 N N . ARG A 1 194 ? 5.297 17.625 -9.609 1 87.31 194 ARG A N 1
ATOM 1497 C CA . ARG A 1 194 ? 3.982 18.188 -9.875 1 87.31 194 ARG A CA 1
ATOM 1498 C C . ARG A 1 194 ? 4.027 19.719 -9.797 1 87.31 194 ARG A C 1
ATOM 1500 O O . ARG A 1 194 ? 3.047 20.391 -10.133 1 87.31 194 ARG A O 1
ATOM 1507 N N . GLY A 1 195 ? 5.109 20.219 -9.266 1 88.62 195 GLY A N 1
ATOM 1508 C CA . GLY A 1 195 ? 5.27 21.672 -9.188 1 88.62 195 GLY A CA 1
ATOM 1509 C C . GLY A 1 195 ? 4.383 22.312 -8.133 1 88.62 195 GLY A C 1
ATOM 1510 O O . GLY A 1 195 ? 3.848 23.406 -8.352 1 88.62 195 GLY A O 1
ATOM 1511 N N . TRP A 1 196 ? 4.168 21.562 -7.074 1 91.25 196 TRP A N 1
ATOM 1512 C CA . TRP A 1 196 ? 3.4 22.172 -5.992 1 91.25 196 TRP A CA 1
ATOM 1513 C C . TRP A 1 196 ? 4.156 23.344 -5.383 1 91.25 196 TRP A C 1
ATOM 1515 O O . TRP A 1 196 ? 5.387 23.328 -5.305 1 91.25 196 TRP A O 1
ATOM 1525 N N . ARG A 1 197 ? 3.416 24.469 -5.125 1 93.62 197 ARG A N 1
ATOM 1526 C CA . ARG A 1 197 ? 4.004 25.562 -4.359 1 93.62 197 ARG A CA 1
ATOM 1527 C C . ARG A 1 197 ? 4.207 25.156 -2.902 1 93.62 197 ARG A C 1
ATOM 1529 O O . ARG A 1 197 ? 3.24 24.906 -2.182 1 93.62 197 ARG A O 1
ATOM 1536 N N . VAL A 1 198 ? 5.516 25.109 -2.449 1 91.62 198 VAL A N 1
ATOM 1537 C CA . VAL A 1 198 ? 5.871 24.484 -1.176 1 91.62 198 VAL A CA 1
ATOM 1538 C C . VAL A 1 198 ? 6.355 25.562 -0.201 1 91.62 198 VAL A C 1
ATOM 1540 O O . VAL A 1 198 ? 7.051 26.5 -0.595 1 91.62 198 VAL A O 1
ATOM 1543 N N . ALA A 1 199 ? 6.012 25.438 1.056 1 90.31 199 ALA A N 1
ATOM 1544 C CA . ALA A 1 199 ? 6.562 26.234 2.152 1 90.31 199 ALA A CA 1
ATOM 1545 C C . ALA A 1 199 ? 6.867 25.344 3.363 1 90.31 199 ALA A C 1
ATOM 1547 O O . ALA A 1 199 ? 6.426 24.203 3.432 1 90.31 199 ALA A O 1
ATOM 1548 N N . GLU A 1 200 ? 7.641 25.875 4.242 1 89.19 200 GLU A N 1
ATOM 1549 C CA . GLU A 1 200 ? 7.949 25.188 5.496 1 89.19 200 GLU A CA 1
ATOM 1550 C C . GLU A 1 200 ? 7.465 26 6.699 1 89.19 200 GLU A C 1
ATOM 1552 O O . GLU A 1 200 ? 7.312 27.219 6.613 1 89.19 200 GLU A O 1
ATOM 1557 N N . GLN A 1 201 ? 7.219 25.312 7.801 1 88.44 201 GLN A N 1
ATOM 1558 C CA . GLN A 1 201 ? 6.859 25.938 9.07 1 88.44 201 GLN A CA 1
ATOM 1559 C C . GLN A 1 201 ? 7.539 25.234 10.242 1 88.44 201 GLN A C 1
ATOM 1561 O O . GLN A 1 201 ? 7.391 24.016 10.414 1 88.44 201 GLN A O 1
ATOM 1566 N N . PRO A 1 202 ? 8.352 26.016 11.031 1 84.56 202 PRO A N 1
ATOM 1567 C CA . PRO A 1 202 ? 8.867 25.406 12.258 1 84.56 202 PRO A CA 1
ATOM 1568 C C . PRO A 1 202 ? 7.758 24.938 13.195 1 84.56 202 PRO A C 1
ATOM 1570 O O . PRO A 1 202 ? 6.762 25.641 13.383 1 84.56 202 PRO A O 1
ATOM 1573 N N . VAL A 1 203 ? 7.922 23.656 13.664 1 87.56 203 VAL A N 1
ATOM 1574 C CA . VAL A 1 203 ? 6.91 23.109 14.555 1 87.56 203 VAL A CA 1
ATOM 1575 C C . VAL A 1 203 ? 7.578 22.516 15.797 1 87.56 203 VAL A C 1
ATOM 1577 O O . VAL A 1 203 ? 8.773 22.203 15.773 1 87.56 203 VAL A O 1
ATOM 1580 N N . ASP A 1 204 ? 6.824 22.453 16.828 1 82.94 204 ASP A N 1
ATOM 1581 C CA . ASP A 1 204 ? 7.293 21.828 18.078 1 82.94 204 ASP A CA 1
ATOM 1582 C C . ASP A 1 204 ? 6.984 20.344 18.094 1 82.94 204 ASP A C 1
ATOM 1584 O O . ASP A 1 204 ? 5.84 19.922 17.891 1 82.94 204 ASP A O 1
ATOM 1588 N N . ILE A 1 205 ? 8.078 19.562 18.203 1 80.12 205 ILE A N 1
ATOM 1589 C CA . ILE A 1 205 ? 7.918 18.109 18.328 1 80.12 205 ILE A CA 1
ATOM 1590 C C . ILE A 1 205 ? 8.078 17.703 19.797 1 80.12 205 ILE A C 1
ATOM 1592 O O . ILE A 1 205 ? 9.086 18.016 20.422 1 80.12 205 ILE A O 1
ATOM 1596 N N . LEU A 1 206 ? 7.035 17.062 20.344 1 79.12 206 LEU A N 1
ATOM 1597 C CA . LEU A 1 206 ? 7.09 16.594 21.719 1 79.12 206 LEU A CA 1
ATOM 1598 C C . LEU A 1 206 ? 7.785 15.242 21.812 1 79.12 206 LEU A C 1
ATOM 1600 O O . LEU A 1 206 ? 7.477 14.328 21.047 1 79.12 206 LEU A O 1
ATOM 1604 N N . TYR A 1 207 ? 8.742 15.164 22.625 1 73.06 207 TYR A N 1
ATOM 1605 C CA . TYR A 1 207 ? 9.422 13.898 22.891 1 73.06 207 TYR A CA 1
ATOM 1606 C C . TYR A 1 207 ? 8.93 13.258 24.172 1 73.06 207 TYR A C 1
ATOM 1608 O O . TYR A 1 207 ? 9.297 13.703 25.266 1 73.06 207 TYR A O 1
ATOM 1616 N N . THR A 1 208 ? 7.977 12.414 24.078 1 70.94 208 THR A N 1
ATOM 1617 C CA . THR A 1 208 ? 7.43 11.719 25.25 1 70.94 208 THR A CA 1
ATOM 1618 C C . THR A 1 208 ? 8.242 10.461 25.562 1 70.94 208 THR A C 1
ATOM 1620 O O . THR A 1 208 ? 9.062 10.031 24.734 1 70.94 208 THR A O 1
ATOM 1623 N N . GLU A 1 209 ? 8.055 9.969 26.781 1 70 209 GLU A N 1
ATOM 1624 C CA . GLU A 1 209 ? 8.703 8.711 27.125 1 70 209 GLU A CA 1
ATOM 1625 C C . GLU A 1 209 ? 8.367 7.621 26.109 1 70 209 GLU A C 1
ATOM 1627 O O . GLU A 1 209 ? 9.234 6.824 25.734 1 70 209 GLU A O 1
ATOM 1632 N N . TYR A 1 210 ? 7.18 7.723 25.734 1 70.44 210 TYR A N 1
ATOM 1633 C CA . TYR A 1 210 ? 6.719 6.727 24.766 1 70.44 210 TYR A CA 1
ATOM 1634 C C . TYR A 1 210 ? 7.449 6.875 23.438 1 70.44 210 TYR A C 1
ATOM 1636 O O . TYR A 1 210 ? 7.977 5.895 22.906 1 70.44 210 TYR A O 1
ATOM 1644 N N . SER A 1 211 ? 7.527 8.102 22.906 1 68.75 211 SER A N 1
ATOM 1645 C CA . SER A 1 211 ? 8.148 8.312 21.609 1 68.75 211 SER A CA 1
ATOM 1646 C C . SER A 1 211 ? 9.648 8.07 21.672 1 68.75 211 SER A C 1
ATOM 1648 O O . SER A 1 211 ? 10.25 7.629 20.688 1 68.75 211 SER A O 1
ATOM 1650 N N . MET A 1 212 ? 10.195 8.359 22.781 1 65.44 212 MET A N 1
ATOM 1651 C CA . MET A 1 212 ? 11.633 8.148 22.969 1 65.44 212 MET A CA 1
ATOM 1652 C C . MET A 1 212 ? 11.961 6.656 23 1 65.44 212 MET A C 1
ATOM 1654 O O . MET A 1 212 ? 13 6.234 22.5 1 65.44 212 MET A O 1
ATOM 1658 N N . SER A 1 213 ? 11.078 5.98 23.516 1 65.44 213 SER A N 1
ATOM 1659 C CA . SER A 1 213 ? 11.312 4.539 23.578 1 65.44 213 SER A CA 1
ATOM 1660 C C . SER A 1 213 ? 11.219 3.9 22.203 1 65.44 213 SER A C 1
ATOM 1662 O O . SER A 1 213 ? 11.961 2.965 21.891 1 65.44 213 SER A O 1
ATOM 1664 N N . LYS A 1 214 ? 10.383 4.453 21.422 1 63.16 214 LYS A N 1
ATOM 1665 C CA . LYS A 1 214 ? 10.219 3.934 20.078 1 63.16 214 LYS A CA 1
ATOM 1666 C C . LYS A 1 214 ? 11.391 4.332 19.188 1 63.16 214 LYS A C 1
ATOM 1668 O O . LYS A 1 214 ? 11.82 3.557 18.328 1 63.16 214 LYS A O 1
ATOM 1673 N N . GLY A 1 215 ? 11.711 5.707 19.203 1 55.28 215 GLY A N 1
ATOM 1674 C CA . GLY A 1 215 ? 12.852 6.211 18.438 1 55.28 215 GLY A CA 1
ATOM 1675 C C . GLY A 1 215 ? 14.141 5.48 18.75 1 55.28 215 GLY A C 1
ATOM 1676 O O . GLY A 1 215 ? 14.969 5.262 17.859 1 55.28 215 GLY A O 1
ATOM 1677 N N . GLN A 1 216 ? 14.266 5.273 19.969 1 44.88 216 GLN A N 1
ATOM 1678 C CA . GLN A 1 216 ? 15.438 4.488 20.344 1 44.88 216 GLN A CA 1
ATOM 1679 C C . GLN A 1 216 ? 15.445 3.137 19.641 1 44.88 216 GLN A C 1
ATOM 1681 O O . GLN A 1 216 ? 16.5 2.613 19.297 1 44.88 216 GLN A O 1
ATOM 1686 N N . SER A 1 217 ? 14.266 2.682 19.469 1 43.88 217 SER A N 1
ATOM 1687 C CA . SER A 1 217 ? 14.234 1.408 18.75 1 43.88 217 SER A CA 1
ATOM 1688 C C . SER A 1 217 ? 14.648 1.58 17.297 1 43.88 217 SER A C 1
ATOM 1690 O O . SER A 1 217 ? 15.359 0.738 16.75 1 43.88 217 SER A O 1
ATOM 1692 N N . LEU A 1 218 ? 14.242 2.709 16.688 1 44.59 218 LEU A N 1
ATOM 1693 C CA . LEU A 1 218 ? 14.656 3.01 15.32 1 44.59 218 LEU A CA 1
ATOM 1694 C C . LEU A 1 218 ? 16.156 3.301 15.258 1 44.59 218 LEU A C 1
ATOM 1696 O O . LEU A 1 218 ? 16.828 2.846 14.336 1 44.59 218 LEU A O 1
ATOM 1700 N N . PHE A 1 219 ? 16.703 4.203 16.172 1 40.94 219 PHE A N 1
ATOM 1701 C CA . PHE A 1 219 ? 18.125 4.465 16.234 1 40.94 219 PHE A CA 1
ATOM 1702 C C . PHE A 1 219 ? 18.906 3.168 16.422 1 40.94 219 PHE A C 1
ATOM 1704 O O . PHE A 1 219 ? 20 3.01 15.875 1 40.94 219 PHE A O 1
ATOM 1711 N N . ASN A 1 220 ? 18.281 2.426 17.062 1 40.75 220 ASN A N 1
ATOM 1712 C CA . ASN A 1 220 ? 18.953 1.137 17.172 1 40.75 220 ASN A CA 1
ATOM 1713 C C . ASN A 1 220 ? 18.938 0.383 15.844 1 40.75 220 ASN A C 1
ATOM 1715 O O . ASN A 1 220 ? 19.922 -0.279 15.492 1 40.75 220 ASN A O 1
ATOM 1719 N N . GLY A 1 221 ? 17.938 0.556 15.172 1 39.34 221 GLY A N 1
ATOM 1720 C CA . GLY A 1 221 ? 17.906 -0.09 13.867 1 39.34 221 GLY A CA 1
ATOM 1721 C C . GLY A 1 221 ? 18.797 0.592 12.844 1 39.34 221 GLY A C 1
ATOM 1722 O O . GLY A 1 221 ? 19.469 -0.076 12.062 1 39.34 221 GLY A O 1
ATOM 1723 N N . VAL A 1 222 ? 18.828 1.908 12.789 1 39.78 222 VAL A N 1
ATOM 1724 C CA . VAL A 1 222 ? 19.75 2.646 11.93 1 39.78 222 VAL A CA 1
ATOM 1725 C C . VAL A 1 222 ? 21.188 2.408 12.391 1 39.78 222 VAL A C 1
ATOM 1727 O O . VAL A 1 222 ? 22.094 2.283 11.57 1 39.78 222 VAL A O 1
ATOM 1730 N N . ASN A 1 223 ? 21.375 2.475 13.586 1 38.25 223 ASN A N 1
ATOM 1731 C CA . ASN A 1 223 ? 22.719 2.119 14.055 1 38.25 223 ASN A CA 1
ATOM 1732 C C . ASN A 1 223 ? 23.125 0.724 13.594 1 38.25 223 ASN A C 1
ATOM 1734 O O . ASN A 1 223 ? 24.266 0.502 13.203 1 38.25 223 ASN A O 1
ATOM 1738 N N . ILE A 1 224 ? 22.109 0.014 13.539 1 36.62 224 ILE A N 1
ATOM 1739 C CA . ILE A 1 224 ? 22.469 -1.32 13.07 1 36.62 224 ILE A CA 1
ATOM 1740 C C . ILE A 1 224 ? 22.797 -1.279 11.578 1 36.62 224 ILE A C 1
ATOM 1742 O O . ILE A 1 224 ? 23.781 -1.871 11.133 1 36.62 224 ILE A O 1
ATOM 1746 N N . LEU A 1 225 ? 22.078 -0.567 10.836 1 36.47 225 LEU A N 1
ATOM 1747 C CA . LEU A 1 225 ? 22.391 -0.492 9.414 1 36.47 225 LEU A CA 1
ATOM 1748 C C . LEU A 1 225 ? 23.656 0.331 9.172 1 36.47 225 LEU A C 1
ATOM 1750 O O . LEU A 1 225 ? 24.5 -0.041 8.359 1 36.47 225 LEU A O 1
ATOM 1754 N N . ALA A 1 226 ? 23.828 1.478 9.828 1 35.31 226 ALA A N 1
ATOM 1755 C CA . ALA A 1 226 ? 25.078 2.217 9.695 1 35.31 226 ALA A CA 1
ATOM 1756 C C . ALA A 1 226 ? 26.266 1.389 10.188 1 35.31 226 ALA A C 1
ATOM 1758 O O . ALA A 1 226 ? 27.328 1.381 9.57 1 35.31 226 ALA A O 1
ATOM 1759 N N . ASP A 1 227 ? 25.984 0.773 11.195 1 38.91 227 ASP A N 1
ATOM 1760 C CA . ASP A 1 227 ? 27.078 -0.076 11.664 1 38.91 227 ASP A CA 1
ATOM 1761 C C . ASP A 1 227 ? 27.375 -1.201 10.672 1 38.91 227 ASP A C 1
ATOM 1763 O O . ASP A 1 227 ? 28.531 -1.565 10.461 1 38.91 227 ASP A O 1
ATOM 1767 N N . SER A 1 228 ? 26.375 -1.689 10.07 1 38.25 228 SER A N 1
ATOM 1768 C CA . SER A 1 228 ? 26.656 -2.742 9.094 1 38.25 228 SER A CA 1
ATOM 1769 C C . SER A 1 228 ? 27.281 -2.174 7.832 1 38.25 228 SER A C 1
ATOM 1771 O O . SER A 1 228 ? 28.031 -2.869 7.141 1 38.25 228 SER A O 1
ATOM 1773 N N . LEU A 1 229 ? 27.016 -1.037 7.473 1 36.28 229 LEU A N 1
ATOM 1774 C CA . LEU A 1 229 ? 27.672 -0.406 6.34 1 36.28 229 LEU A CA 1
ATOM 1775 C C . LEU A 1 229 ? 29.094 0.024 6.711 1 36.28 229 LEU A C 1
ATOM 1777 O O . LEU A 1 229 ? 30.016 -0.08 5.898 1 36.28 229 LEU A O 1
ATOM 1781 N N . ILE A 1 230 ? 29.25 0.531 7.91 1 36.06 230 ILE A N 1
ATOM 1782 C CA . ILE A 1 230 ? 30.609 0.893 8.32 1 36.06 230 ILE A CA 1
ATOM 1783 C C . ILE A 1 230 ? 31.453 -0.37 8.508 1 36.06 230 ILE A C 1
ATOM 1785 O O . ILE A 1 230 ? 32.625 -0.399 8.148 1 36.06 230 ILE A O 1
ATOM 1789 N N . SER A 1 231 ? 30.875 -1.397 8.984 1 34.34 231 SER A N 1
ATOM 1790 C CA . SER A 1 231 ? 31.703 -2.588 9.133 1 34.34 231 SER A CA 1
ATOM 1791 C C . SER A 1 231 ? 32.062 -3.172 7.773 1 34.34 231 SER A C 1
ATOM 1793 O O . SER A 1 231 ? 33.094 -3.83 7.637 1 34.34 231 SER A O 1
ATOM 1795 N N . LYS A 1 232 ? 31.281 -3 6.789 1 33.94 232 LYS A N 1
ATOM 1796 C CA . LYS A 1 232 ? 31.703 -3.514 5.488 1 33.94 232 LYS A CA 1
ATOM 1797 C C . LYS A 1 232 ? 32.719 -2.588 4.836 1 33.94 232 LYS A C 1
ATOM 1799 O O . LYS A 1 232 ? 33.25 -2.902 3.771 1 33.94 232 LYS A O 1
ATOM 1804 N N . ARG A 1 233 ? 32.844 -1.361 5.32 1 33.12 233 ARG A N 1
ATOM 1805 C CA . ARG A 1 233 ? 33.938 -0.598 4.711 1 33.12 233 ARG A CA 1
ATOM 1806 C C . ARG A 1 233 ? 35.25 -0.818 5.449 1 33.12 233 ARG A C 1
ATOM 1808 O O . ARG A 1 233 ? 36.25 -0.182 5.141 1 33.12 233 ARG A O 1
ATOM 1815 N N . LEU A 1 234 ? 35.094 -1.44 6.605 1 27.39 234 LEU A N 1
ATOM 1816 C CA . LEU A 1 234 ? 36.469 -1.689 6.973 1 27.39 234 LEU A CA 1
ATOM 1817 C C . LEU A 1 234 ? 37.031 -2.916 6.246 1 27.39 234 LEU A C 1
ATOM 1819 O O . LEU A 1 234 ? 36.406 -3.977 6.254 1 27.39 234 LEU A O 1
ATOM 1823 N N . PRO A 1 235 ? 37.875 -2.688 5.383 1 30.64 235 PRO A N 1
ATOM 1824 C CA . PRO A 1 235 ? 38.719 -3.818 4.984 1 30.64 235 PRO A CA 1
ATOM 1825 C C . PRO A 1 235 ? 39.281 -4.578 6.184 1 30.64 235 PRO A C 1
ATOM 1827 O O . PRO A 1 235 ? 39.469 -4 7.258 1 30.64 235 PRO A O 1
ATOM 1830 N N . MET B 1 1 ? -17.469 41.094 20.812 1 32.25 1 MET B N 1
ATOM 1831 C CA . MET B 1 1 ? -16.328 40.656 20.016 1 32.25 1 MET B CA 1
ATOM 1832 C C . MET B 1 1 ? -16.531 39.188 19.578 1 32.25 1 MET B C 1
ATOM 1834 O O . MET B 1 1 ? -16.609 38.312 20.406 1 32.25 1 MET B O 1
ATOM 1838 N N . ASN B 1 2 ? -17.375 38.844 18.641 1 37.06 2 ASN B N 1
ATOM 1839 C CA . ASN B 1 2 ? -17.766 37.531 18.188 1 37.06 2 ASN B CA 1
ATOM 1840 C C . ASN B 1 2 ? -16.562 36.594 18.016 1 37.06 2 ASN B C 1
ATOM 1842 O O . ASN B 1 2 ? -15.633 36.906 17.266 1 37.06 2 ASN B O 1
ATOM 1846 N N . ALA B 1 3 ? -16.062 35.969 19.031 1 42.19 3 ALA B N 1
ATOM 1847 C CA . ALA B 1 3 ? -14.906 35.094 18.938 1 42.19 3 ALA B CA 1
ATOM 1848 C C . ALA B 1 3 ? -14.883 34.344 17.609 1 42.19 3 ALA B C 1
ATOM 1850 O O . ALA B 1 3 ? -15.797 33.562 17.312 1 42.19 3 ALA B O 1
ATOM 1851 N N . ASN B 1 4 ? -14.516 34.781 16.5 1 45.28 4 ASN B N 1
ATOM 1852 C CA . ASN B 1 4 ? -14.367 34.188 15.18 1 45.28 4 ASN B CA 1
ATOM 1853 C C . ASN B 1 4 ? -13.805 32.781 15.258 1 45.28 4 ASN B C 1
ATOM 1855 O O . ASN B 1 4 ? -12.594 32.594 15.359 1 45.28 4 ASN B O 1
ATOM 1859 N N . THR B 1 5 ? -14.453 31.953 16 1 55.06 5 THR B N 1
ATOM 1860 C CA . THR B 1 5 ? -14.07 30.562 16.172 1 55.06 5 THR B CA 1
ATOM 1861 C C . THR B 1 5 ? -13.703 29.953 14.82 1 55.06 5 THR B C 1
ATOM 1863 O O . THR B 1 5 ? -14.508 29.953 13.883 1 55.06 5 THR B O 1
ATOM 1866 N N . THR B 1 6 ? -12.352 30.078 14.469 1 68.88 6 THR B N 1
ATOM 1867 C CA . THR B 1 6 ? -11.891 29.5 13.211 1 68.88 6 THR B CA 1
ATOM 1868 C C . THR B 1 6 ? -12.539 28.125 12.977 1 68.88 6 THR B C 1
ATOM 1870 O O . THR B 1 6 ? -12.547 27.281 13.867 1 68.88 6 THR B O 1
ATOM 1873 N N . ASP B 1 7 ? -13.414 28.062 12.023 1 89 7 ASP B N 1
ATOM 1874 C CA . ASP B 1 7 ? -14.141 26.875 11.562 1 89 7 ASP B CA 1
ATOM 1875 C C . ASP B 1 7 ? -13.219 25.922 10.797 1 89 7 ASP B C 1
ATOM 1877 O O . ASP B 1 7 ? -12.609 26.312 9.797 1 89 7 ASP B O 1
ATOM 1881 N N . PHE B 1 8 ? -12.93 24.75 11.445 1 97.56 8 PHE B N 1
ATOM 1882 C CA . PHE B 1 8 ? -12.086 23.781 10.773 1 97.56 8 PHE B CA 1
ATOM 1883 C C . PHE B 1 8 ? -12.914 22.625 10.211 1 97.56 8 PHE B C 1
ATOM 1885 O O . PHE B 1 8 ? -12.43 21.5 10.086 1 97.56 8 PHE B O 1
ATOM 1892 N N . SER B 1 9 ? -14.18 22.906 9.883 1 97.19 9 SER B N 1
ATOM 1893 C CA . SER B 1 9 ? -15.07 21.891 9.328 1 97.19 9 SER B CA 1
ATOM 1894 C C . SER B 1 9 ? -14.625 21.469 7.934 1 97.19 9 SER B C 1
ATOM 1896 O O . SER B 1 9 ? -15.07 20.438 7.426 1 97.19 9 SER B O 1
ATOM 1898 N N . ASP B 1 10 ? -13.758 22.234 7.305 1 98.19 10 ASP B N 1
ATOM 1899 C CA . ASP B 1 10 ? -13.281 21.938 5.957 1 98.19 10 ASP B CA 1
ATOM 1900 C C . ASP B 1 10 ? -11.914 21.25 6 1 98.19 10 ASP B C 1
ATOM 1902 O O . ASP B 1 10 ? -11.289 21.047 4.961 1 98.19 10 ASP B O 1
ATOM 1906 N N . THR B 1 11 ? -11.422 20.953 7.18 1 98.69 11 THR B N 1
ATOM 1907 C CA . THR B 1 11 ? -10.094 20.391 7.379 1 98.69 11 THR B CA 1
ATOM 1908 C C . THR B 1 11 ? -10.188 18.953 7.871 1 98.69 11 THR B C 1
ATOM 1910 O O . THR B 1 11 ? -10.938 18.656 8.797 1 98.69 11 THR B O 1
ATOM 1913 N N . TRP B 1 12 ? -9.438 18.016 7.238 1 98.81 12 TRP B N 1
ATOM 1914 C CA . TRP B 1 12 ? -9.375 16.609 7.637 1 98.81 12 TRP B CA 1
ATOM 1915 C C . TRP B 1 12 ? -7.98 16.234 8.125 1 98.81 12 TRP B C 1
ATOM 1917 O O . TRP B 1 12 ? -6.996 16.438 7.414 1 98.81 12 TRP B O 1
ATOM 1927 N N . LEU B 1 13 ? -7.887 15.734 9.336 1 98.81 13 LEU B N 1
ATOM 1928 C CA . LEU B 1 13 ? -6.648 15.133 9.828 1 98.81 13 LEU B CA 1
ATOM 1929 C C . LEU B 1 13 ? -6.562 13.664 9.43 1 98.81 13 LEU B C 1
ATOM 1931 O O . LEU B 1 13 ? -7.516 12.906 9.617 1 98.81 13 LEU B O 1
ATOM 1935 N N . ILE B 1 14 ? -5.469 13.32 8.812 1 98.69 14 ILE B N 1
ATOM 1936 C CA . ILE B 1 14 ? -5.148 11.953 8.422 1 98.69 14 ILE B CA 1
ATOM 1937 C C . ILE B 1 14 ? -4.09 11.375 9.359 1 98.69 14 ILE B C 1
ATOM 1939 O O . ILE B 1 14 ? -2.947 11.844 9.375 1 98.69 14 ILE B O 1
ATOM 1943 N N . VAL B 1 15 ? -4.484 10.297 10.086 1 98.56 15 VAL B N 1
ATOM 1944 C CA . VAL B 1 15 ? -3.615 9.773 11.133 1 98.56 15 VAL B CA 1
ATOM 1945 C C . VAL B 1 15 ? -3.32 8.297 10.875 1 98.56 15 VAL B C 1
ATOM 1947 O O . VAL B 1 15 ? -4.109 7.426 11.242 1 98.56 15 VAL B O 1
ATOM 1950 N N . PRO B 1 16 ? -2.191 8.031 10.266 1 97 16 PRO B N 1
ATOM 1951 C CA . PRO B 1 16 ? -1.765 6.633 10.188 1 97 16 PRO B CA 1
ATOM 1952 C C . PRO B 1 16 ? -1.355 6.062 11.539 1 97 16 PRO B C 1
ATOM 1954 O O . PRO B 1 16 ? -0.713 6.754 12.336 1 97 16 PRO B O 1
ATOM 1957 N N . CYS B 1 17 ? -1.732 4.816 11.758 1 97.12 17 CYS B N 1
ATOM 1958 C CA . CYS B 1 17 ? -1.496 4.23 13.07 1 97.12 17 CYS B CA 1
ATOM 1959 C C . CYS B 1 17 ? -1.082 2.77 1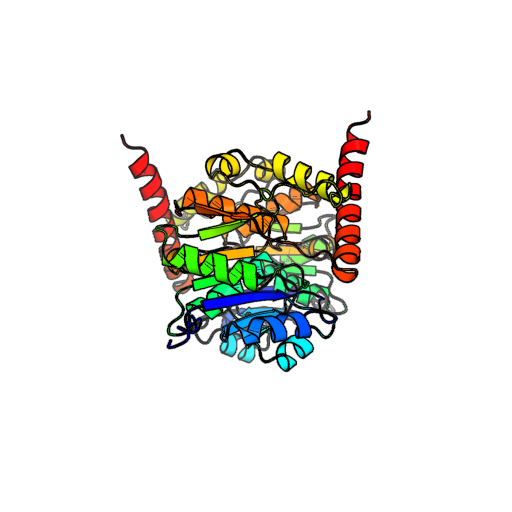2.953 1 97.12 17 CYS B C 1
ATOM 1961 O O . CYS B 1 17 ? -1.759 1.98 12.289 1 97.12 17 CYS B O 1
ATOM 1963 N N . TYR B 1 18 ? -0.002 2.432 13.562 1 95.56 18 TYR B N 1
ATOM 1964 C CA . TYR B 1 18 ? 0.452 1.049 13.656 1 95.56 18 TYR B CA 1
ATOM 1965 C C . TYR B 1 18 ? 1.036 0.764 15.039 1 95.56 18 TYR B C 1
ATOM 1967 O O . TYR B 1 18 ? 2.15 1.192 15.344 1 95.56 18 TYR B O 1
ATOM 1975 N N . ASN B 1 19 ? 0.396 -0.008 15.82 1 95.81 19 ASN B N 1
ATOM 1976 C CA . ASN B 1 19 ? 0.8 -0.443 17.156 1 95.81 19 ASN B CA 1
ATOM 1977 C C . ASN B 1 19 ? 1.053 0.744 18.078 1 95.81 19 ASN B C 1
ATOM 1979 O O . ASN B 1 19 ? 2.109 0.833 18.703 1 95.81 19 ASN B O 1
ATOM 1983 N N . GLU B 1 20 ? -0.032 1.665 18.141 1 95.88 20 GLU B N 1
ATOM 1984 C CA . GLU B 1 20 ? 0.024 2.844 19 1 95.88 20 GLU B CA 1
ATOM 1985 C C . GLU B 1 20 ? -1.137 2.861 20 1 95.88 20 GLU B C 1
ATOM 1987 O O . GLU B 1 20 ? -1.621 3.93 20.375 1 95.88 20 GLU B O 1
ATOM 1992 N N . GLY B 1 21 ? -1.566 1.67 20.359 1 96.06 21 GLY B N 1
ATOM 1993 C CA . GLY B 1 21 ? -2.732 1.551 21.219 1 96.06 21 GLY B CA 1
ATOM 1994 C C . GLY B 1 21 ? -2.586 2.305 22.531 1 96.06 21 GLY B C 1
ATOM 1995 O O . GLY B 1 21 ? -3.566 2.826 23.062 1 96.06 21 GLY B O 1
ATOM 1996 N N . GLN B 1 22 ? -1.467 2.504 23 1 94.44 22 GLN B N 1
ATOM 1997 C CA . GLN B 1 22 ? -1.21 3.102 24.312 1 94.44 22 GLN B CA 1
ATOM 1998 C C . GLN B 1 22 ? -1.433 4.609 24.266 1 94.44 22 GLN B C 1
ATOM 2000 O O . GLN B 1 22 ? -1.696 5.227 25.312 1 94.44 22 GLN B O 1
ATOM 2005 N N . VAL B 1 23 ? -1.341 5.25 23.141 1 95.44 23 VAL B N 1
ATOM 2006 C CA . VAL B 1 23 ? -1.312 6.711 23.156 1 95.44 23 VAL B CA 1
ATOM 2007 C C . VAL B 1 23 ? -2.348 7.262 22.188 1 95.44 23 VAL B C 1
ATOM 2009 O O . VAL B 1 23 ? -2.777 8.414 22.312 1 95.44 23 VAL B O 1
ATOM 2012 N N . ILE B 1 24 ? -2.838 6.508 21.219 1 97.19 24 ILE B N 1
ATOM 2013 C CA . ILE B 1 24 ? -3.561 7.031 20.078 1 97.19 24 ILE B CA 1
ATOM 2014 C C . ILE B 1 24 ? -4.895 7.621 20.516 1 97.19 24 ILE B C 1
ATOM 2016 O O . ILE B 1 24 ? -5.363 8.617 19.969 1 97.19 24 ILE B O 1
ATOM 2020 N N . ARG B 1 25 ? -5.566 7.082 21.469 1 98 25 ARG B N 1
ATOM 2021 C CA . ARG B 1 25 ? -6.855 7.605 21.906 1 98 25 ARG B CA 1
ATOM 2022 C C . ARG B 1 25 ? -6.727 9.039 22.406 1 98 25 ARG B C 1
ATOM 2024 O O . ARG B 1 25 ? -7.484 9.914 21.984 1 98 25 ARG B O 1
ATOM 2031 N N . GLU B 1 26 ? -5.789 9.219 23.281 1 97.19 26 GLU B N 1
ATOM 2032 C CA . GLU B 1 26 ? -5.566 10.562 23.828 1 97.19 26 GLU B CA 1
ATOM 2033 C C . GLU B 1 26 ? -5.195 11.547 22.719 1 97.19 26 GLU B C 1
ATOM 2035 O O . GLU B 1 26 ? -5.668 12.68 22.703 1 97.19 26 GLU B O 1
ATOM 2040 N N . VAL B 1 27 ? -4.348 11.125 21.828 1 97.19 27 VAL B N 1
ATOM 2041 C CA . VAL B 1 27 ? -3.924 11.953 20.703 1 97.19 27 VAL B CA 1
ATOM 2042 C C . VAL B 1 27 ? -5.148 12.398 19.906 1 97.19 27 VAL B C 1
ATOM 2044 O O . VAL B 1 27 ? -5.305 13.586 19.609 1 97.19 27 VAL B O 1
ATOM 2047 N N . LEU B 1 28 ? -6.035 11.508 19.594 1 98.56 28 LEU B N 1
ATOM 2048 C CA . LEU B 1 28 ? -7.211 11.789 18.766 1 98.56 28 LEU B CA 1
ATOM 2049 C C . LEU B 1 28 ? -8.219 12.633 19.531 1 98.56 28 LEU B C 1
ATOM 2051 O O . LEU B 1 28 ? -8.781 13.578 18.984 1 98.56 28 LEU B O 1
ATOM 2055 N N . GLU B 1 29 ? -8.469 12.305 20.781 1 98.5 29 GLU B N 1
ATOM 2056 C CA . GLU B 1 29 ? -9.414 13.07 21.594 1 98.5 29 GLU B CA 1
ATOM 2057 C C . GLU B 1 29 ? -8.977 14.531 21.703 1 98.5 29 GLU B C 1
ATOM 2059 O O . GLU B 1 29 ? -9.812 15.438 21.609 1 98.5 29 GLU B O 1
ATOM 2064 N N . ASN B 1 30 ? -7.707 14.727 21.922 1 97.94 30 ASN B N 1
ATOM 2065 C CA . ASN B 1 30 ? -7.18 16.078 21.984 1 97.94 30 ASN B CA 1
ATOM 2066 C C . ASN B 1 30 ? -7.367 16.812 20.656 1 97.94 30 ASN B C 1
ATOM 2068 O O . ASN B 1 30 ? -7.809 17.969 20.641 1 97.94 30 ASN B O 1
ATOM 2072 N N . ALA B 1 31 ? -7.051 16.203 19.547 1 98.25 31 ALA B N 1
ATOM 2073 C CA . ALA B 1 31 ? -7.156 16.828 18.234 1 98.25 31 ALA B CA 1
ATOM 2074 C C . ALA B 1 31 ? -8.609 17.125 17.875 1 98.25 31 ALA B C 1
ATOM 2076 O O . ALA B 1 31 ? -8.914 18.125 17.25 1 98.25 31 ALA B O 1
ATOM 2077 N N . LEU B 1 32 ? -9.547 16.281 18.328 1 98.25 32 LEU B N 1
ATOM 2078 C CA . LEU B 1 32 ? -10.969 16.391 18.016 1 98.25 32 LEU B CA 1
ATOM 2079 C C . LEU B 1 32 ? -11.578 17.625 18.672 1 98.25 32 LEU B C 1
ATOM 2081 O O . LEU B 1 32 ? -12.641 18.094 18.266 1 98.25 32 LEU B O 1
ATOM 2085 N N . GLN B 1 33 ? -10.945 18.141 19.672 1 97.75 33 GLN B N 1
ATOM 2086 C CA . GLN B 1 33 ? -11.43 19.359 20.297 1 97.75 33 GLN B CA 1
ATOM 2087 C C . GLN B 1 33 ? -11.359 20.547 19.344 1 97.75 33 GLN B C 1
ATOM 2089 O O . GLN B 1 33 ? -12.141 21.484 19.453 1 97.75 33 GLN B O 1
ATOM 2094 N N . THR B 1 34 ? -10.516 20.469 18.375 1 98.06 34 THR B N 1
ATOM 2095 C CA . THR B 1 34 ? -10.305 21.578 17.453 1 98.06 34 THR B CA 1
ATOM 2096 C C . THR B 1 34 ? -10.75 21.188 16.031 1 98.06 34 THR B C 1
ATOM 2098 O O . THR B 1 34 ? -11.359 22 15.336 1 98.06 34 THR B O 1
ATOM 2101 N N . PHE B 1 35 ? -10.43 19.984 15.641 1 98.38 35 PHE B N 1
ATOM 2102 C CA . PHE B 1 35 ? -10.727 19.516 14.297 1 98.38 35 PHE B CA 1
ATOM 2103 C C . PHE B 1 35 ? -11.812 18.438 14.328 1 98.38 35 PHE B C 1
ATOM 2105 O O . PHE B 1 35 ? -11.57 17.312 14.742 1 98.38 35 PHE B O 1
ATOM 2112 N N . PRO B 1 36 ? -12.953 18.703 13.82 1 98.12 36 PRO B N 1
ATOM 2113 C CA . PRO B 1 36 ? -14.062 17.75 13.93 1 98.12 36 PRO B CA 1
ATOM 2114 C C . PRO B 1 36 ? -13.906 16.547 12.992 1 98.12 36 PRO B C 1
ATOM 2116 O O . PRO B 1 36 ? -14.578 15.531 13.164 1 98.12 36 PRO B O 1
ATOM 2119 N N . ASN B 1 37 ? -13.102 16.672 11.914 1 98.62 37 ASN B N 1
ATOM 2120 C CA . ASN B 1 37 ? -12.938 15.617 10.922 1 98.62 37 ASN B CA 1
ATOM 2121 C C . ASN B 1 37 ? -11.562 14.969 11.016 1 98.62 37 ASN B C 1
ATOM 2123 O O . ASN B 1 37 ? -10.562 15.555 10.609 1 98.62 37 ASN B O 1
ATOM 2127 N N . ILE B 1 38 ? -11.539 13.766 11.57 1 98.81 38 ILE B N 1
ATOM 2128 C CA . ILE B 1 38 ? -10.312 12.984 11.664 1 98.81 38 ILE B CA 1
ATOM 2129 C C . ILE B 1 38 ? -10.547 11.578 11.125 1 98.81 38 ILE B C 1
ATOM 2131 O O . ILE B 1 38 ? -11.516 10.914 11.5 1 98.81 38 ILE B O 1
ATOM 2135 N N . VAL B 1 39 ? -9.789 11.164 10.18 1 98.81 39 VAL B N 1
ATOM 2136 C CA . VAL B 1 39 ? -9.75 9.766 9.766 1 98.81 39 VAL B CA 1
ATOM 2137 C C . VAL B 1 39 ? -8.445 9.125 10.25 1 98.81 39 VAL B C 1
ATOM 2139 O O . VAL B 1 39 ? -7.355 9.625 9.953 1 98.81 39 VAL B O 1
ATOM 2142 N N . ALA B 1 40 ? -8.539 8.117 11.047 1 98.81 40 ALA B N 1
ATOM 2143 C CA . ALA B 1 40 ? -7.406 7.312 11.492 1 98.81 40 ALA B CA 1
ATOM 2144 C C . ALA B 1 40 ? -7.379 5.965 10.781 1 98.81 40 ALA B C 1
ATOM 2146 O O . ALA B 1 40 ? -8.391 5.266 10.711 1 98.81 40 ALA B O 1
ATOM 2147 N N . VAL B 1 41 ? -6.23 5.66 10.211 1 98.19 41 VAL B N 1
ATOM 2148 C CA . VAL B 1 41 ? -6.051 4.406 9.484 1 98.19 41 VAL B CA 1
ATOM 2149 C C . VAL B 1 41 ? -5.262 3.422 10.344 1 98.19 41 VAL B C 1
ATOM 2151 O O . VAL B 1 41 ? -4.062 3.602 10.562 1 98.19 41 VAL B O 1
ATOM 2154 N N . ASN B 1 42 ? -5.969 2.404 10.836 1 98.25 42 ASN B N 1
ATOM 2155 C CA . ASN B 1 42 ? -5.309 1.306 11.531 1 98.25 42 ASN B CA 1
ATOM 2156 C C . ASN B 1 42 ? -4.602 0.369 10.555 1 98.25 42 ASN B C 1
ATOM 2158 O O . ASN B 1 42 ? -5.242 -0.473 9.922 1 98.25 42 ASN B O 1
ATOM 2162 N N . ASP B 1 43 ? -3.301 0.49 10.484 1 95.06 43 ASP B N 1
ATOM 2163 C CA . ASP B 1 43 ? -2.508 -0.201 9.469 1 95.06 43 ASP B CA 1
ATOM 2164 C C . ASP B 1 43 ? -2.168 -1.622 9.914 1 95.06 43 ASP B C 1
ATOM 2166 O O . ASP B 1 43 ? -0.995 -1.997 9.969 1 95.06 43 ASP B O 1
ATOM 2170 N N . GLY B 1 44 ? -3.186 -2.375 10.211 1 94.31 44 GLY B N 1
ATOM 2171 C CA . GLY B 1 44 ? -3.002 -3.775 10.555 1 94.31 44 GLY B CA 1
ATOM 2172 C C . GLY B 1 44 ? -2.291 -3.975 11.875 1 94.31 44 GLY B C 1
ATOM 2173 O O . GLY B 1 44 ? -1.384 -4.801 11.984 1 94.31 44 GLY B O 1
ATOM 2174 N N . SER B 1 45 ? -2.662 -3.236 12.891 1 95.62 45 SER B N 1
ATOM 2175 C CA . SER B 1 45 ? -2.004 -3.314 14.195 1 95.62 45 SER B CA 1
ATOM 2176 C C . SER B 1 45 ? -2.293 -4.648 14.875 1 95.62 45 SER B C 1
ATOM 2178 O O . SER B 1 45 ? -3.379 -5.211 14.719 1 95.62 45 SER B O 1
ATOM 2180 N N . ALA B 1 46 ? -1.291 -5.098 15.641 1 94.62 46 ALA B N 1
ATOM 2181 C CA . ALA B 1 46 ? -1.443 -6.309 16.438 1 94.62 46 ALA B CA 1
ATOM 2182 C C . ALA B 1 46 ? -2.027 -5.988 17.812 1 94.62 46 ALA B C 1
ATOM 2184 O O . ALA B 1 46 ? -2.535 -6.875 18.5 1 94.62 46 ALA B O 1
ATOM 2185 N N . ASP B 1 47 ? -1.981 -4.734 18.25 1 96.56 47 ASP B N 1
ATOM 2186 C CA . ASP B 1 47 ? -2.5 -4.316 19.547 1 96.56 47 ASP B CA 1
ATOM 2187 C C . ASP B 1 47 ? -3.912 -3.748 19.422 1 96.56 47 ASP B C 1
ATOM 2189 O O . ASP B 1 47 ? -4.617 -4.035 18.453 1 96.56 47 ASP B O 1
ATOM 2193 N N . ASP B 1 48 ? -4.383 -3.035 20.406 1 97.88 48 ASP B N 1
ATOM 2194 C CA . ASP B 1 48 ? -5.777 -2.598 20.406 1 97.88 48 ASP B CA 1
ATOM 2195 C C . ASP B 1 48 ? -5.918 -1.204 19.797 1 97.88 48 ASP B C 1
ATOM 2197 O O . ASP B 1 48 ? -6.82 -0.449 20.172 1 97.88 48 ASP B O 1
ATOM 2201 N N . SER B 1 49 ? -5 -0.863 18.891 1 98 49 SER B N 1
ATOM 2202 C CA . SER B 1 49 ? -5.035 0.441 18.234 1 98 49 SER B CA 1
ATOM 2203 C C . SER B 1 49 ? -6.391 0.695 17.578 1 98 49 SER B C 1
ATOM 2205 O O . SER B 1 49 ? -6.969 1.774 17.734 1 98 49 SER B O 1
ATOM 2207 N N . GLY B 1 50 ? -6.91 -0.287 16.922 1 97.44 50 GLY B N 1
ATOM 2208 C CA . GLY B 1 50 ? -8.203 -0.129 16.281 1 97.44 50 GLY B CA 1
ATOM 2209 C C . GLY B 1 50 ? -9.312 0.224 17.25 1 97.44 50 GLY B C 1
ATOM 2210 O O . GLY B 1 50 ? -10.117 1.124 16.984 1 97.44 50 GLY B O 1
ATOM 2211 N N . LEU B 1 51 ? -9.352 -0.477 18.281 1 98.12 51 LEU B N 1
ATOM 2212 C CA . LEU B 1 51 ? -10.367 -0.235 19.297 1 98.12 51 LEU B CA 1
ATOM 2213 C C . LEU B 1 51 ? -10.227 1.166 19.875 1 98.12 51 LEU B C 1
ATOM 2215 O O . LEU B 1 51 ? -11.219 1.87 20.062 1 98.12 51 LEU B O 1
ATOM 2219 N N . GLN B 1 52 ? -9 1.554 20.219 1 98.5 52 GLN B N 1
ATOM 2220 C CA . GLN B 1 52 ? -8.742 2.863 20.812 1 98.5 52 GLN B CA 1
ATOM 2221 C C . GLN B 1 52 ? -9.148 3.984 19.859 1 98.5 52 GLN B C 1
ATOM 2223 O O . GLN B 1 52 ? -9.664 5.02 20.281 1 98.5 52 GLN B O 1
ATOM 2228 N N . ILE B 1 53 ? -8.867 3.811 18.562 1 98.31 53 ILE B N 1
ATOM 2229 C CA . ILE B 1 53 ? -9.281 4.789 17.562 1 98.31 53 ILE B CA 1
ATOM 2230 C C . ILE B 1 53 ? -10.797 4.926 17.562 1 98.31 53 ILE B C 1
ATOM 2232 O O . ILE B 1 53 ? -11.328 6.043 17.562 1 98.31 53 ILE B O 1
ATOM 2236 N N . HIS B 1 54 ? -11.461 3.811 17.562 1 97.88 54 HIS B N 1
ATOM 2237 C CA . HIS B 1 54 ? -12.922 3.793 17.562 1 97.88 54 HIS B CA 1
ATOM 2238 C C . HIS B 1 54 ? -13.469 4.508 18.797 1 97.88 54 HIS B C 1
ATOM 2240 O O . HIS B 1 54 ? -14.367 5.344 18.688 1 97.88 54 HIS B O 1
ATOM 2246 N N . LEU B 1 55 ? -12.961 4.254 19.906 1 98.19 55 LEU B N 1
ATOM 2247 C CA . LEU B 1 55 ? -13.43 4.828 21.156 1 98.19 55 LEU B CA 1
ATOM 2248 C C . LEU B 1 55 ? -13.164 6.332 21.203 1 98.19 55 LEU B C 1
ATOM 2250 O O . LEU B 1 55 ? -13.906 7.074 21.844 1 98.19 55 LEU B O 1
ATOM 2254 N N . ALA B 1 56 ? -12.164 6.809 20.562 1 98.31 56 ALA B N 1
ATOM 2255 C CA . ALA B 1 56 ? -11.82 8.227 20.547 1 98.31 56 ALA B CA 1
ATOM 2256 C C . ALA B 1 56 ? -12.867 9.031 19.781 1 98.31 56 ALA B C 1
ATOM 2258 O O . ALA B 1 56 ? -12.969 10.25 19.953 1 98.31 56 ALA B O 1
ATOM 2259 N N . GLY B 1 57 ? -13.594 8.367 18.859 1 97.88 57 GLY B N 1
ATOM 2260 C CA . GLY B 1 57 ? -14.633 9.047 18.094 1 97.88 57 GLY B CA 1
ATOM 2261 C C . GLY B 1 57 ? -14.18 9.469 16.719 1 97.88 57 GLY B C 1
ATOM 2262 O O . GLY B 1 57 ? -14.906 10.164 16 1 97.88 57 GLY B O 1
ATOM 2263 N N . ALA B 1 58 ? -12.969 9.07 16.266 1 98.19 58 ALA B N 1
ATOM 2264 C CA . ALA B 1 58 ? -12.484 9.352 14.906 1 98.19 58 ALA B CA 1
ATOM 2265 C C . ALA B 1 58 ? -13.047 8.344 13.906 1 98.19 58 ALA B C 1
ATOM 2267 O O . ALA B 1 58 ? -13.531 7.281 14.297 1 98.19 58 ALA B O 1
ATOM 2268 N N . HIS B 1 59 ? -13.102 8.727 12.641 1 98.06 59 HIS B N 1
ATOM 2269 C CA . HIS B 1 59 ? -13.391 7.754 11.594 1 98.06 59 HIS B CA 1
ATOM 2270 C C . HIS B 1 59 ? -12.305 6.691 11.508 1 98.06 59 HIS B C 1
ATOM 2272 O O . HIS B 1 59 ? -11.117 7.023 11.375 1 98.06 59 HIS B O 1
ATOM 2278 N N . LEU B 1 60 ? -12.711 5.469 11.641 1 98.5 60 LEU B N 1
ATOM 2279 C CA . LEU B 1 60 ? -11.766 4.355 11.625 1 98.5 60 LEU B CA 1
ATOM 2280 C C . LEU B 1 60 ? -11.758 3.666 10.266 1 98.5 60 LEU B C 1
ATOM 2282 O O . LEU B 1 60 ? -12.812 3.301 9.742 1 98.5 60 LEU B O 1
ATOM 2286 N N . VAL B 1 61 ? -10.602 3.559 9.625 1 97.69 61 VAL B N 1
ATOM 2287 C CA . VAL B 1 61 ? -10.383 2.734 8.438 1 97.69 61 VAL B CA 1
ATOM 2288 C C . VAL B 1 61 ? -9.336 1.66 8.742 1 97.69 61 VAL B C 1
ATOM 2290 O O . VAL B 1 61 ? -8.242 1.967 9.211 1 97.69 61 VAL B O 1
ATOM 2293 N N . ASN B 1 62 ? -9.648 0.384 8.453 1 96.38 62 ASN B N 1
ATOM 2294 C CA . ASN B 1 62 ? -8.766 -0.728 8.797 1 96.38 62 ASN B CA 1
ATOM 2295 C C . ASN B 1 62 ? -8.094 -1.311 7.555 1 96.38 62 ASN B C 1
ATOM 2297 O O . ASN B 1 62 ? -8.766 -1.613 6.566 1 96.38 62 ASN B O 1
ATOM 2301 N N . HIS B 1 63 ? -6.82 -1.364 7.598 1 94.62 63 HIS B N 1
ATOM 2302 C CA . HIS B 1 63 ? -6.121 -2.27 6.695 1 94.62 63 HIS B CA 1
ATOM 2303 C C . HIS B 1 63 ? -6.152 -3.703 7.215 1 94.62 63 HIS B C 1
ATOM 2305 O O . HIS B 1 63 ? -6.031 -3.932 8.422 1 94.62 63 HIS B O 1
ATOM 2311 N N . PRO B 1 64 ? -6.281 -4.621 6.293 1 92.5 64 PRO B N 1
ATOM 2312 C CA . PRO B 1 64 ? -6.312 -6.016 6.738 1 92.5 64 PRO B CA 1
ATOM 2313 C C . PRO B 1 64 ? -4.953 -6.508 7.223 1 92.5 64 PRO B C 1
ATOM 2315 O O . PRO B 1 64 ? -4.879 -7.48 7.984 1 92.5 64 PRO B O 1
ATOM 2318 N N . VAL B 1 65 ? -3.871 -5.898 6.715 1 90.5 65 VAL B N 1
ATOM 2319 C CA . VAL B 1 65 ? -2.498 -6.191 7.113 1 90.5 65 VAL B CA 1
ATOM 2320 C C . VAL B 1 65 ? -1.688 -4.898 7.168 1 90.5 65 VAL B C 1
ATOM 2322 O O . VAL B 1 65 ? -2.174 -3.838 6.77 1 90.5 65 VAL B O 1
ATOM 2325 N N . ASN B 1 66 ? -0.487 -5.02 7.762 1 90.06 66 ASN B N 1
ATOM 2326 C CA . ASN B 1 66 ? 0.401 -3.861 7.719 1 90.06 66 ASN B CA 1
ATOM 2327 C C . ASN B 1 66 ? 0.925 -3.609 6.309 1 90.06 66 ASN B C 1
ATOM 2329 O O . ASN B 1 66 ? 1.64 -4.441 5.75 1 90.06 66 ASN B O 1
ATOM 2333 N N . LEU B 1 67 ? 0.566 -2.463 5.73 1 88.12 67 LEU B N 1
ATOM 2334 C CA . LEU B 1 67 ? 0.984 -2.127 4.375 1 88.12 67 LEU B CA 1
ATOM 2335 C C . LEU B 1 67 ? 1.999 -0.99 4.383 1 88.12 67 LEU B C 1
ATOM 2337 O O . LEU B 1 67 ? 2.52 -0.607 3.334 1 88.12 67 LEU B O 1
ATOM 2341 N N . GLY B 1 68 ? 2.268 -0.427 5.535 1 88.94 68 GLY B N 1
ATOM 2342 C CA . GLY B 1 68 ? 3.23 0.657 5.652 1 88.94 68 GLY B CA 1
ATOM 2343 C C . GLY B 1 68 ? 2.58 2.02 5.801 1 88.94 68 GLY B C 1
ATOM 2344 O O . GLY B 1 68 ? 1.45 2.227 5.352 1 88.94 68 GLY B O 1
ATOM 2345 N N . GLN B 1 69 ? 3.316 2.91 6.32 1 89.62 69 GLN B N 1
ATOM 2346 C CA . GLN B 1 69 ? 2.797 4.238 6.629 1 89.62 69 GLN B CA 1
ATOM 2347 C C . GLN B 1 69 ? 2.369 4.969 5.359 1 89.62 69 GLN B C 1
ATOM 2349 O O . GLN B 1 69 ? 1.372 5.691 5.359 1 89.62 69 GLN B O 1
ATOM 2354 N N . GLY B 1 70 ? 3.158 4.84 4.312 1 89.25 70 GLY B N 1
ATOM 2355 C CA . GLY B 1 70 ? 2.793 5.461 3.049 1 89.25 70 GLY B CA 1
ATOM 2356 C C . GLY B 1 70 ? 1.431 5.023 2.543 1 89.25 70 GLY B C 1
ATOM 2357 O O . GLY B 1 70 ? 0.621 5.855 2.129 1 89.25 70 GLY B O 1
ATOM 2358 N N . ALA B 1 71 ? 1.179 3.752 2.602 1 89.31 71 ALA B N 1
ATOM 2359 C CA . ALA B 1 71 ? -0.114 3.213 2.188 1 89.31 71 ALA B CA 1
ATOM 2360 C C . ALA B 1 71 ? -1.234 3.723 3.088 1 89.31 71 ALA B C 1
ATOM 2362 O O . ALA B 1 71 ? -2.334 4.023 2.613 1 89.31 71 ALA B O 1
ATOM 2363 N N . ALA B 1 72 ? -0.946 3.787 4.348 1 93.94 72 ALA B N 1
ATOM 2364 C CA . ALA B 1 72 ? -1.942 4.273 5.297 1 93.94 72 ALA B CA 1
ATOM 2365 C C . ALA B 1 72 ? -2.291 5.734 5.023 1 93.94 72 ALA B C 1
ATOM 2367 O O . ALA B 1 72 ? -3.461 6.121 5.078 1 93.94 72 ALA B O 1
ATOM 2368 N N . ILE B 1 73 ? -1.306 6.535 4.746 1 94.62 73 ILE B N 1
ATOM 2369 C CA . ILE B 1 73 ? -1.53 7.938 4.418 1 94.62 73 ILE B CA 1
ATOM 2370 C C . ILE B 1 73 ? -2.365 8.039 3.145 1 94.62 73 ILE B C 1
ATOM 2372 O O . ILE B 1 73 ? -3.348 8.789 3.098 1 94.62 73 ILE B O 1
ATOM 2376 N N . GLN B 1 74 ? -1.984 7.277 2.145 1 93.12 74 GLN B N 1
ATOM 2377 C CA . GLN B 1 74 ? -2.754 7.297 0.906 1 93.12 74 GLN B CA 1
ATOM 2378 C C . GLN B 1 74 ? -4.215 6.941 1.163 1 93.12 74 GLN B C 1
ATOM 2380 O O . GLN B 1 74 ? -5.121 7.59 0.635 1 93.12 74 GLN B O 1
ATOM 2385 N N . THR B 1 75 ? -4.426 5.875 1.918 1 94.88 75 THR B N 1
ATOM 2386 C CA . THR B 1 75 ? -5.777 5.453 2.271 1 94.88 75 THR B CA 1
ATOM 2387 C C . THR B 1 75 ? -6.539 6.59 2.951 1 94.88 75 THR B C 1
ATOM 2389 O O . THR B 1 75 ? -7.684 6.871 2.6 1 94.88 75 THR B O 1
ATOM 2392 N N . GLY B 1 76 ? -5.887 7.238 3.871 1 97.44 76 GLY B N 1
ATOM 2393 C CA . GLY B 1 76 ? -6.504 8.352 4.566 1 97.44 76 GLY B CA 1
ATOM 2394 C C . GLY B 1 76 ? -6.836 9.516 3.65 1 97.44 76 GLY B C 1
ATOM 2395 O O . GLY B 1 76 ? -7.898 10.133 3.773 1 97.44 76 GLY B O 1
ATOM 2396 N N . VAL B 1 77 ? -5.945 9.852 2.721 1 96.81 77 VAL B N 1
ATOM 2397 C CA . VAL B 1 77 ? -6.164 10.938 1.776 1 96.81 77 VAL B CA 1
ATOM 2398 C C . VAL B 1 77 ? -7.355 10.617 0.877 1 96.81 77 VAL B C 1
ATOM 2400 O O . VAL B 1 77 ? -8.211 11.469 0.645 1 96.81 77 VAL B O 1
ATOM 2403 N N . GLU B 1 78 ? -7.402 9.383 0.443 1 94.25 78 GLU B N 1
ATOM 2404 C CA . GLU B 1 78 ? -8.516 8.961 -0.401 1 94.25 78 GLU B CA 1
ATOM 2405 C C . GLU B 1 78 ? -9.844 9.094 0.337 1 94.25 78 GLU B C 1
ATOM 2407 O O . GLU B 1 78 ? -10.828 9.578 -0.225 1 94.25 78 GLU B O 1
ATOM 2412 N N . TYR B 1 79 ? -9.875 8.68 1.51 1 95.75 79 TYR B N 1
ATOM 2413 C CA . TYR B 1 79 ? -11.086 8.781 2.322 1 95.75 79 TYR B CA 1
ATOM 2414 C C . TYR B 1 79 ? -11.492 10.234 2.512 1 95.75 79 TYR B C 1
ATOM 2416 O O . TYR B 1 79 ? -12.648 10.594 2.26 1 95.75 79 TYR B O 1
ATOM 2424 N N . ALA B 1 80 ? -10.508 11.039 2.904 1 97.62 80 ALA B N 1
ATOM 2425 C CA . ALA B 1 80 ? -10.781 12.422 3.27 1 97.62 80 ALA B CA 1
ATOM 2426 C C . ALA B 1 80 ? -11.219 13.234 2.055 1 97.62 80 ALA B C 1
ATOM 2428 O O . ALA B 1 80 ? -12.188 14 2.129 1 97.62 80 ALA B O 1
ATOM 2429 N N . ARG B 1 81 ? -10.539 13.031 0.953 1 96.5 81 ARG B N 1
ATOM 2430 C CA . ARG B 1 81 ? -10.82 13.859 -0.214 1 96.5 81 ARG B CA 1
ATOM 2431 C C . ARG B 1 81 ? -12.188 13.539 -0.801 1 96.5 81 ARG B C 1
ATOM 2433 O O . ARG B 1 81 ? -12.742 14.328 -1.567 1 96.5 81 ARG B O 1
ATOM 2440 N N . ALA B 1 82 ? -12.742 12.406 -0.457 1 95.31 82 ALA B N 1
ATOM 2441 C CA . ALA B 1 82 ? -14.055 12 -0.958 1 95.31 82 ALA B CA 1
ATOM 2442 C C . ALA B 1 82 ? -15.18 12.609 -0.122 1 95.31 82 ALA B C 1
ATOM 2444 O O . ALA B 1 82 ? -16.344 12.539 -0.5 1 95.31 82 ALA B O 1
ATOM 2445 N N . GLN B 1 83 ? -14.852 13.188 1.039 1 96.38 83 GLN B N 1
ATOM 2446 C CA . GLN B 1 83 ? -15.867 13.742 1.926 1 96.38 83 GLN B CA 1
ATOM 2447 C C . GLN B 1 83 ? -16.328 15.109 1.445 1 96.38 83 GLN B C 1
ATOM 2449 O O . GLN B 1 83 ? -15.523 15.93 1.014 1 96.38 83 GLN B O 1
ATOM 2454 N N . PRO B 1 84 ? -17.625 15.336 1.509 1 96.19 84 PRO B N 1
ATOM 2455 C CA . PRO B 1 84 ? -18.125 16.641 1.101 1 96.19 84 PRO B CA 1
ATOM 2456 C C . PRO B 1 84 ? -17.547 17.797 1.93 1 96.19 84 PRO B C 1
ATOM 2458 O O . PRO B 1 84 ? -17.438 17.672 3.152 1 96.19 84 PRO B O 1
ATOM 2461 N N . GLY B 1 85 ? -17.078 18.828 1.25 1 96.69 85 GLY B N 1
ATOM 2462 C CA . GLY B 1 85 ? -16.625 20.047 1.915 1 96.69 85 GLY B CA 1
ATOM 2463 C C . GLY B 1 85 ? -15.164 20.016 2.295 1 96.69 85 GLY B C 1
ATOM 2464 O O . GLY B 1 85 ? -14.609 21.016 2.746 1 96.69 85 GLY B O 1
ATOM 2465 N N . ALA B 1 86 ? -14.523 18.891 2.074 1 98.06 86 ALA B N 1
ATOM 2466 C CA . ALA B 1 86 ? -13.109 18.781 2.422 1 98.06 86 ALA B CA 1
ATOM 2467 C C . ALA B 1 86 ? -12.258 19.688 1.54 1 98.06 86 ALA B C 1
ATOM 2469 O O . ALA B 1 86 ? -12.281 19.578 0.312 1 98.06 86 ALA B O 1
ATOM 2470 N N . GLN B 1 87 ? -11.43 20.531 2.162 1 98 87 GLN B N 1
ATOM 2471 C CA . GLN B 1 87 ? -10.617 21.484 1.399 1 98 87 GLN B CA 1
ATOM 2472 C C . GLN B 1 87 ? -9.156 21.406 1.817 1 98 87 GLN B C 1
ATOM 2474 O O . GLN B 1 87 ? -8.258 21.656 1.006 1 98 87 GLN B O 1
ATOM 2479 N N . TYR B 1 88 ? -8.938 21.141 3.066 1 98.56 88 TYR B N 1
ATOM 2480 C CA . TYR B 1 88 ? -7.586 21.094 3.619 1 98.56 88 TYR B CA 1
ATOM 2481 C C . TYR B 1 88 ? -7.324 19.75 4.289 1 98.56 88 TYR B C 1
ATOM 2483 O O . TYR B 1 88 ? -8.234 19.156 4.867 1 98.56 88 TYR B O 1
ATOM 2491 N N . PHE B 1 89 ? -6.113 19.297 4.207 1 98.75 89 PHE B N 1
ATOM 2492 C CA . PHE B 1 89 ? -5.711 17.969 4.664 1 98.75 89 PHE B CA 1
ATOM 2493 C C . PHE B 1 89 ? -4.418 18.047 5.465 1 98.75 89 PHE B C 1
ATOM 2495 O O . PHE B 1 89 ? -3.516 18.812 5.129 1 98.75 89 PHE B O 1
ATOM 2502 N N . VAL B 1 90 ? -4.316 17.219 6.527 1 98.62 90 VAL B N 1
ATOM 2503 C CA . VAL B 1 90 ? -3.184 17.234 7.445 1 98.62 90 VAL B CA 1
ATOM 2504 C C . VAL B 1 90 ? -2.711 15.805 7.707 1 98.62 90 VAL B C 1
ATOM 2506 O O . VAL B 1 90 ? -3.498 14.953 8.117 1 98.62 90 VAL B O 1
ATOM 2509 N N . THR B 1 91 ? -1.479 15.5 7.383 1 97.38 91 THR B N 1
ATOM 2510 C CA . THR B 1 91 ? -0.909 14.273 7.922 1 97.38 91 THR B CA 1
ATOM 2511 C C . THR B 1 91 ? -0.419 14.484 9.352 1 97.38 91 THR B C 1
ATOM 2513 O O . THR B 1 91 ? 0.334 15.422 9.625 1 97.38 91 THR B O 1
ATOM 2516 N N . PHE B 1 92 ? -0.814 13.703 10.25 1 96.81 92 PHE B N 1
ATOM 2517 C CA . PHE B 1 92 ? -0.612 13.836 11.688 1 96.81 92 PHE B CA 1
ATOM 2518 C C . PHE B 1 92 ? -0.233 12.5 12.312 1 96.81 92 PHE B C 1
ATOM 2520 O O . PHE B 1 92 ? -0.984 11.531 12.203 1 96.81 92 PHE B O 1
ATOM 2527 N N . ASP B 1 93 ? 0.883 12.414 12.961 1 92.81 93 ASP B N 1
ATOM 2528 C CA . ASP B 1 93 ? 1.361 11.141 13.484 1 92.81 93 ASP B CA 1
ATOM 2529 C C . ASP B 1 93 ? 0.566 10.719 14.719 1 92.81 93 ASP B C 1
ATOM 2531 O O . ASP B 1 93 ? 0.132 11.562 15.5 1 92.81 93 ASP B O 1
ATOM 2535 N N . ALA B 1 94 ? 0.543 9.438 14.945 1 95 94 ALA B N 1
ATOM 2536 C CA . ALA B 1 94 ? -0.299 8.859 15.992 1 95 94 ALA B CA 1
ATOM 2537 C C . ALA B 1 94 ? 0.441 8.805 17.328 1 95 94 ALA B C 1
ATOM 2539 O O . ALA B 1 94 ? -0.134 8.422 18.344 1 95 94 ALA B O 1
ATOM 2540 N N . ASP B 1 95 ? 1.641 9.266 17.391 1 89.19 95 ASP B N 1
ATOM 2541 C CA . ASP B 1 95 ? 2.488 8.945 18.531 1 89.19 95 ASP B CA 1
ATOM 2542 C C . ASP B 1 95 ? 2.492 10.094 19.547 1 89.19 95 ASP B C 1
ATOM 2544 O O . ASP B 1 95 ? 3.227 10.047 20.531 1 89.19 95 ASP B O 1
ATOM 2548 N N . GLY B 1 96 ? 1.827 11.078 19.344 1 90.38 96 GLY B N 1
ATOM 2549 C CA . GLY B 1 96 ? 1.65 12.164 20.297 1 90.38 96 GLY B CA 1
ATOM 2550 C C . GLY B 1 96 ? 2.691 13.258 20.156 1 90.38 96 GLY B C 1
ATOM 2551 O O . GLY B 1 96 ? 2.705 14.219 20.922 1 90.38 96 GLY B O 1
ATOM 2552 N N . GLN B 1 97 ? 3.486 13.203 19.125 1 87.38 97 GLN B N 1
ATOM 2553 C CA . GLN B 1 97 ? 4.582 14.156 18.984 1 87.38 97 GLN B CA 1
ATOM 2554 C C . GLN B 1 97 ? 4.105 15.453 18.344 1 87.38 97 GLN B C 1
ATOM 2556 O O . GLN B 1 97 ? 4.66 16.531 18.609 1 87.38 97 GLN B O 1
ATOM 2561 N N . HIS B 1 98 ? 3.145 15.461 17.531 1 92.81 98 HIS B N 1
ATOM 2562 C CA . HIS B 1 98 ? 2.645 16.641 16.844 1 92.81 98 HIS B CA 1
ATOM 2563 C C . HIS B 1 98 ? 1.658 17.406 17.703 1 92.81 98 HIS B C 1
ATOM 2565 O O . HIS B 1 98 ? 0.941 16.812 18.516 1 92.81 98 HIS B O 1
ATOM 2571 N N . GLN B 1 99 ? 1.677 18.688 17.516 1 93.44 99 GLN B N 1
ATOM 2572 C CA . GLN B 1 99 ? 0.826 19.547 18.328 1 93.44 99 GLN B CA 1
ATOM 2573 C C . GLN B 1 99 ? -0.272 20.188 17.484 1 93.44 99 GLN B C 1
ATOM 2575 O O . GLN B 1 99 ? -0.013 20.672 16.375 1 93.44 99 GLN B O 1
ATOM 2580 N N . VAL B 1 100 ? -1.436 20.281 18.078 1 97 100 VAL B N 1
ATOM 2581 C CA . VAL B 1 100 ? -2.615 20.812 17.406 1 97 100 VAL B CA 1
ATOM 2582 C C . VAL B 1 100 ? -2.383 22.281 17.062 1 97 100 VAL B C 1
ATOM 2584 O O . VAL B 1 100 ? -2.762 22.75 15.977 1 97 100 VAL B O 1
ATOM 2587 N N . LYS B 1 101 ? -1.739 22.984 17.953 1 95.62 101 LYS B N 1
ATOM 2588 C CA . LYS B 1 101 ? -1.514 24.406 17.719 1 95.62 101 LYS B CA 1
ATOM 2589 C C . LYS B 1 101 ? -0.707 24.641 16.453 1 95.62 101 LYS B C 1
ATOM 2591 O O . LYS B 1 101 ? -0.916 25.641 15.75 1 95.62 101 LYS B O 1
ATOM 2596 N N . ASP B 1 102 ? 0.247 23.766 16.172 1 94.94 102 ASP B N 1
ATOM 2597 C CA . ASP B 1 102 ? 1.043 23.891 14.961 1 94.94 102 ASP B CA 1
ATOM 2598 C C . ASP B 1 102 ? 0.185 23.656 13.719 1 94.94 102 ASP B C 1
ATOM 2600 O O . ASP B 1 102 ? 0.341 24.359 12.719 1 94.94 102 ASP B O 1
ATOM 2604 N N . VAL B 1 103 ? -0.715 22.734 13.773 1 97.5 103 VAL B N 1
ATOM 2605 C CA . VAL B 1 103 ? -1.619 22.453 12.664 1 97.5 103 VAL B CA 1
ATOM 2606 C C . VAL B 1 103 ? -2.496 23.672 12.391 1 97.5 103 VAL B C 1
ATOM 2608 O O . VAL B 1 103 ? -2.674 24.062 11.234 1 97.5 103 VAL B O 1
ATOM 2611 N N . VAL B 1 104 ? -3.025 24.234 13.438 1 97.88 104 VAL B N 1
ATOM 2612 C CA . VAL B 1 104 ? -3.871 25.422 13.305 1 97.88 104 VAL B CA 1
ATOM 2613 C C . VAL B 1 104 ? -3.117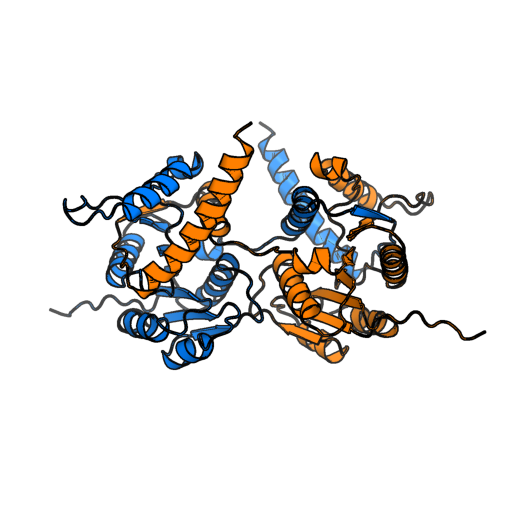 26.516 12.555 1 97.88 104 VAL B C 1
ATOM 2615 O O . VAL B 1 104 ? -3.629 27.062 11.578 1 97.88 104 VAL B O 1
ATOM 2618 N N . ALA B 1 105 ? -1.907 26.781 12.992 1 96.25 105 ALA B N 1
ATOM 2619 C CA . ALA B 1 105 ? -1.094 27.812 12.367 1 96.25 105 ALA B CA 1
ATOM 2620 C C . ALA B 1 105 ? -0.825 27.5 10.898 1 96.25 105 ALA B C 1
ATOM 2622 O O . ALA B 1 105 ? -0.898 28.375 10.039 1 96.25 105 ALA B O 1
ATOM 2623 N N . MET B 1 106 ? -0.554 26.297 10.641 1 96.81 106 MET B N 1
ATOM 2624 C CA . MET B 1 106 ? -0.218 25.891 9.281 1 96.81 106 MET B CA 1
ATOM 2625 C C . MET B 1 106 ? -1.436 25.984 8.367 1 96.81 106 MET B C 1
ATOM 2627 O O . MET B 1 106 ? -1.321 26.406 7.215 1 96.81 106 MET B O 1
ATOM 2631 N N . VAL B 1 107 ? -2.6 25.562 8.836 1 97.81 107 VAL B N 1
ATOM 2632 C CA . VAL B 1 107 ? -3.818 25.641 8.031 1 97.81 107 VAL B CA 1
ATOM 2633 C C . VAL B 1 107 ? -4.152 27.109 7.734 1 97.81 107 VAL B C 1
ATOM 2635 O O . VAL B 1 107 ? -4.531 27.453 6.613 1 97.81 107 VAL B O 1
ATOM 2638 N N . GLU B 1 108 ? -4.012 27.922 8.75 1 97.38 108 GLU B N 1
ATOM 2639 C CA . GLU B 1 108 ? -4.273 29.344 8.539 1 97.38 108 GLU B CA 1
ATOM 2640 C C . GLU B 1 108 ? -3.346 29.922 7.477 1 97.38 108 GLU B C 1
ATOM 2642 O O . GLU B 1 108 ? -3.775 30.719 6.641 1 97.38 108 GLU B O 1
ATOM 2647 N N . ARG B 1 109 ? -2.102 29.516 7.516 1 96.5 109 ARG B N 1
ATOM 2648 C CA . ARG B 1 109 ? -1.165 29.953 6.484 1 96.5 109 ARG B CA 1
ATOM 2649 C C . ARG B 1 109 ? -1.585 29.438 5.113 1 96.5 109 ARG B C 1
ATOM 2651 O O . ARG B 1 109 ? -1.541 30.172 4.125 1 96.5 109 ARG B O 1
ATOM 2658 N N . LEU B 1 110 ? -1.979 28.25 5.074 1 96.56 110 LEU B N 1
ATOM 2659 C CA . LEU B 1 110 ? -2.387 27.656 3.805 1 96.56 110 LEU B CA 1
ATOM 2660 C C . LEU B 1 110 ? -3.602 28.375 3.234 1 96.56 110 LEU B C 1
ATOM 2662 O O . LEU B 1 110 ? -3.744 28.484 2.014 1 96.56 110 LEU B O 1
ATOM 2666 N N . ARG B 1 111 ? -4.441 28.875 4.035 1 96.44 111 ARG B N 1
ATOM 2667 C CA . ARG B 1 111 ? -5.645 29.609 3.635 1 96.44 111 ARG B CA 1
ATOM 2668 C C . ARG B 1 111 ? -5.289 30.984 3.068 1 96.44 111 ARG B C 1
ATOM 2670 O O . ARG B 1 111 ? -5.992 31.5 2.199 1 96.44 111 ARG B O 1
ATOM 2677 N N . SER B 1 112 ? -4.23 31.484 3.523 1 96.31 112 SER B N 1
ATOM 2678 C CA . SER B 1 112 ? -3.975 32.906 3.254 1 96.31 112 SER B CA 1
ATOM 2679 C C . SER B 1 112 ? -2.826 33.062 2.264 1 96.31 112 SER B C 1
ATOM 2681 O O . SER B 1 112 ? -2.688 34.125 1.646 1 96.31 112 SER B O 1
ATOM 2683 N N . GLU B 1 113 ? -1.953 32.062 2.143 1 96 113 GLU B N 1
ATOM 2684 C CA . GLU B 1 113 ? -0.792 32.156 1.26 1 96 113 GLU B CA 1
ATOM 2685 C C . GLU B 1 113 ? -1.018 31.328 -0.013 1 96 113 GLU B C 1
ATOM 2687 O O . GLU B 1 113 ? -1.771 30.359 -0.008 1 96 113 GLU B O 1
ATOM 2692 N N . PRO B 1 114 ? -0.405 31.781 -1.066 1 96.12 114 PRO B N 1
ATOM 2693 C CA . PRO B 1 114 ? -0.53 31.031 -2.318 1 96.12 114 PRO B CA 1
ATOM 2694 C C . PRO B 1 114 ? 0.404 29.828 -2.375 1 96.12 114 PRO B C 1
ATOM 2696 O O . PRO B 1 114 ? 1.277 29.75 -3.242 1 96.12 114 PRO B O 1
ATOM 2699 N N . VAL B 1 115 ? 0.261 28.938 -1.497 1 95.69 115 VAL B N 1
ATOM 2700 C CA . VAL B 1 115 ? 1.032 27.703 -1.442 1 95.69 115 VAL B CA 1
ATOM 2701 C C . VAL B 1 115 ? 0.087 26.5 -1.456 1 95.69 115 VAL B C 1
ATOM 2703 O O . VAL B 1 115 ? -1.091 26.625 -1.112 1 95.69 115 VAL B O 1
ATOM 2706 N N . ASP B 1 116 ? 0.6 25.359 -1.88 1 96.94 116 ASP B N 1
ATOM 2707 C CA . ASP B 1 116 ? -0.208 24.141 -2 1 96.94 116 ASP B CA 1
ATOM 2708 C C . ASP B 1 116 ? 0.04 23.203 -0.828 1 96.94 116 ASP B C 1
ATOM 2710 O O . ASP B 1 116 ? -0.832 22.406 -0.469 1 96.94 116 ASP B O 1
ATOM 2714 N N . ILE B 1 117 ? 1.233 23.312 -0.314 1 95.81 117 ILE B N 1
ATOM 2715 C CA . ILE B 1 117 ? 1.614 22.391 0.752 1 95.81 117 ILE B CA 1
ATOM 2716 C C . ILE B 1 117 ? 2.623 23.062 1.679 1 95.81 117 ILE B C 1
ATOM 2718 O O . ILE B 1 117 ? 3.529 23.766 1.218 1 95.81 117 ILE B O 1
ATOM 2722 N N . ILE B 1 118 ? 2.41 22.922 2.963 1 94.62 118 ILE B N 1
ATOM 2723 C CA . ILE B 1 118 ? 3.326 23.391 3.998 1 94.62 118 ILE B CA 1
ATOM 2724 C C . ILE B 1 118 ? 3.85 22.188 4.797 1 94.62 118 ILE B C 1
ATOM 2726 O O . ILE B 1 118 ? 3.066 21.391 5.309 1 94.62 118 ILE B O 1
ATOM 2730 N N . VAL B 1 119 ? 5.145 22.062 4.863 1 91.81 119 VAL B N 1
ATOM 2731 C CA . VAL B 1 119 ? 5.789 20.969 5.582 1 91.81 119 VAL B CA 1
ATOM 2732 C C . VAL B 1 119 ? 6.316 21.469 6.922 1 91.81 119 VAL B C 1
ATOM 2734 O O . VAL B 1 119 ? 7.023 22.484 6.98 1 91.81 119 VAL B O 1
ATOM 2737 N N . GLY B 1 120 ? 5.883 20.75 7.992 1 89.06 120 GLY B N 1
ATOM 2738 C CA . GLY B 1 120 ? 6.473 21.062 9.281 1 89.06 120 GLY B CA 1
ATOM 2739 C C . GLY B 1 120 ? 7.938 20.688 9.375 1 89.06 120 GLY B C 1
ATOM 2740 O O . GLY B 1 120 ? 8.352 19.641 8.867 1 89.06 120 GLY B O 1
ATOM 2741 N N . THR B 1 121 ? 8.664 21.562 9.992 1 81.94 121 THR B N 1
ATOM 2742 C CA . THR B 1 121 ? 10.086 21.281 10.188 1 81.94 121 THR B CA 1
ATOM 2743 C C . THR B 1 121 ? 10.461 21.391 11.664 1 81.94 121 THR B C 1
ATOM 2745 O O . THR B 1 121 ? 9.922 22.234 12.383 1 81.94 121 THR B O 1
ATOM 2748 N N . ARG B 1 122 ? 11.352 20.438 12.055 1 74.56 122 ARG B N 1
ATOM 2749 C CA . ARG B 1 122 ? 11.852 20.516 13.422 1 74.56 122 ARG B CA 1
ATOM 2750 C C . ARG B 1 122 ? 12.867 21.641 13.57 1 74.56 122 ARG B C 1
ATOM 2752 O O . ARG B 1 122 ? 13.266 21.984 14.68 1 74.56 122 ARG B O 1
ATOM 2759 N N . PHE B 1 123 ? 13.25 22.094 12.273 1 59.09 123 PHE B N 1
ATOM 2760 C CA . PHE B 1 123 ? 14.328 23.078 12.227 1 59.09 123 PHE B CA 1
ATOM 2761 C C . PHE B 1 123 ? 13.773 24.484 12.062 1 59.09 123 PHE B C 1
ATOM 2763 O O . PHE B 1 123 ? 12.672 24.672 11.531 1 59.09 123 PHE B O 1
ATOM 2770 N N . GLY B 1 124 ? 14.562 25.578 12.977 1 54.16 124 GLY B N 1
ATOM 2771 C CA . GLY B 1 124 ? 14.266 26.984 12.703 1 54.16 124 GLY B CA 1
ATOM 2772 C C . GLY B 1 124 ? 13.914 27.766 13.953 1 54.16 124 GLY B C 1
ATOM 2773 O O . GLY B 1 124 ? 13.781 28.984 13.914 1 54.16 124 GLY B O 1
ATOM 2774 N N . ARG B 1 125 ? 13.219 27.109 14.875 1 48.94 125 ARG B N 1
ATOM 2775 C CA . ARG B 1 125 ? 13.133 28 16.016 1 48.94 125 ARG B CA 1
ATOM 2776 C C . ARG B 1 125 ? 14.469 28.078 16.75 1 48.94 125 ARG B C 1
ATOM 2778 O O . ARG B 1 125 ? 15.203 27.094 16.828 1 48.94 125 ARG B O 1
ATOM 2785 N N . PRO B 1 126 ? 15.086 29.266 16.859 1 42.94 126 PRO B N 1
ATOM 2786 C CA . PRO B 1 126 ? 16.281 29.438 17.672 1 42.94 126 PRO B CA 1
ATOM 2787 C C . PRO B 1 126 ? 16.281 28.562 18.922 1 42.94 126 PRO B C 1
ATOM 2789 O O . PRO B 1 126 ? 15.273 28.5 19.625 1 42.94 126 PRO B O 1
ATOM 2792 N N . ARG B 1 127 ? 17.094 27.469 18.844 1 46 127 ARG B N 1
ATOM 2793 C CA . ARG B 1 127 ? 17.281 26.531 19.938 1 46 127 ARG B CA 1
ATOM 2794 C C . ARG B 1 127 ? 17.422 27.266 21.266 1 46 127 ARG B C 1
ATOM 2796 O O . ARG B 1 127 ? 18.266 28.172 21.406 1 46 127 ARG B O 1
ATOM 2803 N N . ALA B 1 128 ? 16.469 27.25 22.047 1 40.5 128 ALA B N 1
ATOM 2804 C CA . ALA B 1 128 ? 16.938 27.734 23.344 1 40.5 128 ALA B CA 1
ATOM 2805 C C . ALA B 1 128 ? 18.172 26.938 23.797 1 40.5 128 ALA B C 1
ATOM 2807 O O . ALA B 1 128 ? 18.344 25.781 23.422 1 40.5 128 ALA B O 1
ATOM 2808 N N . GLU B 1 129 ? 19.281 27.391 24.219 1 42.47 129 GLU B N 1
ATOM 2809 C CA . GLU B 1 129 ? 20.562 26.906 24.719 1 42.47 129 GLU B CA 1
ATOM 2810 C C . GLU B 1 129 ? 20.391 25.531 25.391 1 42.47 129 GLU B C 1
ATOM 2812 O O . GLU B 1 129 ? 21.297 24.703 25.328 1 42.47 129 GLU B O 1
ATOM 2817 N N . GLU B 1 130 ? 19.562 25.281 26.281 1 40.75 130 GLU B N 1
ATOM 2818 C CA . GLU B 1 130 ? 19.547 24.172 27.234 1 40.75 130 GLU B CA 1
ATOM 2819 C C . GLU B 1 130 ? 18.984 22.906 26.594 1 40.75 130 GLU B C 1
ATOM 2821 O O . GLU B 1 130 ? 19.047 21.828 27.188 1 40.75 130 GLU B O 1
ATOM 2826 N N . ASP B 1 131 ? 18.125 22.953 25.688 1 42.19 131 ASP B N 1
ATOM 2827 C CA . ASP B 1 131 ? 17.328 21.75 25.438 1 42.19 131 ASP B CA 1
ATOM 2828 C C . ASP B 1 131 ? 18.016 20.828 24.438 1 42.19 131 ASP B C 1
ATOM 2830 O O . ASP B 1 131 ? 17.406 19.891 23.922 1 42.19 131 ASP B O 1
ATOM 2834 N N . GLN B 1 132 ? 19 21.203 23.75 1 44.41 132 GLN B N 1
ATOM 2835 C CA . GLN B 1 132 ? 19.359 20.375 22.594 1 44.41 132 GLN B CA 1
ATOM 2836 C C . GLN B 1 132 ? 19.969 19.047 23.047 1 44.41 132 GLN B C 1
ATOM 2838 O O . GLN B 1 132 ? 21.078 19.016 23.609 1 44.41 132 GLN B O 1
ATOM 2843 N N . VAL B 1 133 ? 19.188 18.188 23.516 1 45.78 133 VAL B N 1
ATOM 2844 C CA . VAL B 1 133 ? 19.734 16.859 23.766 1 45.78 133 VAL B CA 1
ATOM 2845 C C . VAL B 1 133 ? 20.453 16.344 22.516 1 45.78 133 VAL B C 1
ATOM 2847 O O . VAL B 1 133 ? 20.016 16.594 21.391 1 45.78 133 VAL B O 1
ATOM 2850 N N . PRO B 1 134 ? 21.703 15.898 22.641 1 47.53 134 PRO B N 1
ATOM 2851 C CA . PRO B 1 134 ? 22.594 15.312 21.625 1 47.53 134 PRO B CA 1
ATOM 2852 C C . PRO B 1 134 ? 21.844 14.484 20.594 1 47.53 134 PRO B C 1
ATOM 2854 O O . PRO B 1 134 ? 22.203 14.492 19.406 1 47.53 134 PRO B O 1
ATOM 2857 N N . LEU B 1 135 ? 20.859 13.859 21.047 1 44.81 135 LEU B N 1
ATOM 2858 C CA . LEU B 1 135 ? 20.188 12.961 20.109 1 44.81 135 LEU B CA 1
ATOM 2859 C C . LEU B 1 135 ? 19.438 13.75 19.031 1 44.81 135 LEU B C 1
ATOM 2861 O O . LEU B 1 135 ? 19.375 13.336 17.875 1 44.81 135 LEU B O 1
ATOM 2865 N N . ILE B 1 136 ? 19.047 14.953 19.406 1 46.69 136 ILE B N 1
ATOM 2866 C CA . ILE B 1 136 ? 18.344 15.812 18.453 1 46.69 136 ILE B CA 1
ATOM 2867 C C . ILE B 1 136 ? 19.328 16.281 17.375 1 46.69 136 ILE B C 1
ATOM 2869 O O . ILE B 1 136 ? 18.969 16.344 16.203 1 46.69 136 ILE B O 1
ATOM 2873 N N . LYS B 1 137 ? 20.547 16.562 17.844 1 47.84 137 LYS B N 1
ATOM 2874 C CA . LYS B 1 137 ? 21.547 16.953 16.859 1 47.84 137 LYS B CA 1
ATOM 2875 C C . LYS B 1 137 ? 21.75 15.852 15.812 1 47.84 137 LYS B C 1
ATOM 2877 O O . LYS B 1 137 ? 21.906 16.141 14.625 1 47.84 137 LYS B O 1
ATOM 2882 N N . ARG B 1 138 ? 21.734 14.695 16.281 1 46.81 138 ARG B N 1
ATOM 2883 C CA . ARG B 1 138 ? 22.016 13.594 15.359 1 46.81 138 ARG B CA 1
ATOM 2884 C C . ARG B 1 138 ? 20.891 13.422 14.352 1 46.81 138 ARG B C 1
ATOM 2886 O O . ARG B 1 138 ? 21.125 13.125 13.18 1 46.81 138 ARG B O 1
ATOM 2893 N N . ILE B 1 139 ? 19.75 13.602 14.797 1 47.44 139 ILE B N 1
ATOM 2894 C CA . ILE B 1 139 ? 18.609 13.5 13.883 1 47.44 139 ILE B CA 1
ATOM 2895 C C . ILE B 1 139 ? 18.641 14.664 12.898 1 47.44 139 ILE B C 1
ATOM 2897 O O . ILE B 1 139 ? 18.359 14.484 11.711 1 47.44 139 ILE B O 1
ATOM 2901 N N . VAL B 1 140 ? 19.047 15.828 13.414 1 48.94 140 VAL B N 1
ATOM 2902 C CA . VAL B 1 140 ? 19.172 17 12.547 1 48.94 140 VAL B CA 1
ATOM 2903 C C . VAL B 1 140 ? 20.156 16.703 11.414 1 48.94 140 VAL B C 1
ATOM 2905 O O . VAL B 1 140 ? 19.891 17.031 10.258 1 48.94 140 VAL B O 1
ATOM 2908 N N . LEU B 1 141 ? 21.156 16.062 11.82 1 45 141 LEU B N 1
ATOM 2909 C CA . LEU B 1 141 ? 22.203 15.844 10.828 1 45 141 LEU B CA 1
ATOM 2910 C C . LEU B 1 141 ? 21.766 14.82 9.789 1 45 141 LEU B C 1
ATOM 2912 O O . LEU B 1 141 ? 22.047 14.977 8.602 1 45 141 LEU B O 1
ATOM 2916 N N . LYS B 1 142 ? 21.172 13.867 10.203 1 44.66 142 LYS B N 1
ATOM 2917 C CA . LYS B 1 142 ? 20.812 12.844 9.219 1 44.66 142 LYS B CA 1
ATOM 2918 C C . LYS B 1 142 ? 19.812 13.391 8.203 1 44.66 142 LYS B C 1
ATOM 2920 O O . LYS B 1 142 ? 19.828 13.008 7.035 1 44.66 142 LYS B O 1
ATOM 2925 N N . THR B 1 143 ? 19 14.305 8.641 1 49.12 143 THR B N 1
ATOM 2926 C CA . THR B 1 143 ? 18 14.922 7.762 1 49.12 143 THR B CA 1
ATOM 2927 C C . THR B 1 143 ? 18.688 15.828 6.738 1 49.12 143 THR B C 1
ATOM 2929 O O . THR B 1 143 ? 18.297 15.852 5.566 1 49.12 143 THR B O 1
ATOM 2932 N N . VAL B 1 144 ? 19.672 16.547 7.238 1 47.53 144 VAL B N 1
ATOM 2933 C CA . VAL B 1 144 ? 20.406 17.438 6.348 1 47.53 144 VAL B CA 1
ATOM 2934 C C . VAL B 1 144 ? 21.047 16.609 5.227 1 47.53 144 VAL B C 1
ATOM 2936 O O . VAL B 1 144 ? 21.047 17.031 4.066 1 47.53 144 VAL B O 1
ATOM 2939 N N . VAL B 1 145 ? 21.609 15.523 5.695 1 45.12 145 VAL B N 1
ATOM 2940 C CA . VAL B 1 145 ? 22.406 14.727 4.762 1 45.12 145 VAL B CA 1
ATOM 2941 C C . VAL B 1 145 ? 21.484 14.125 3.699 1 45.12 145 VAL B C 1
ATOM 2943 O O . VAL B 1 145 ? 21.859 14.016 2.531 1 45.12 145 VAL B O 1
ATOM 2946 N N . ALA B 1 146 ? 20.375 13.758 4.125 1 48.78 146 ALA B N 1
ATOM 2947 C CA . ALA B 1 146 ? 19.578 13.031 3.133 1 48.78 146 ALA B CA 1
ATOM 2948 C C . ALA B 1 146 ? 18.906 14 2.164 1 48.78 146 ALA B C 1
ATOM 2950 O O . ALA B 1 146 ? 18.094 13.578 1.334 1 48.78 146 ALA B O 1
ATOM 2951 N N . LEU B 1 147 ? 19.188 15.227 2.322 1 53 147 LEU B N 1
ATOM 2952 C CA . LEU B 1 147 ? 18.5 16.203 1.474 1 53 147 LEU B CA 1
ATOM 2953 C C . LEU B 1 147 ? 18.938 16.047 0.018 1 53 147 LEU B C 1
ATOM 2955 O O . LEU B 1 147 ? 20.109 16.25 -0.311 1 53 147 LEU B O 1
ATOM 2959 N N . 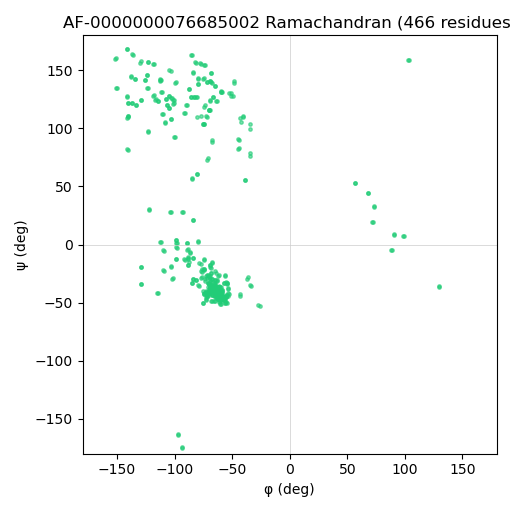SER B 1 148 ? 18.234 15.266 -0.544 1 57.22 148 SER B N 1
ATOM 2960 C CA . SER B 1 148 ? 18.391 15.148 -1.992 1 57.22 148 SER B CA 1
ATOM 2961 C C . SER B 1 148 ? 18.391 16.516 -2.658 1 57.22 148 SER B C 1
ATOM 2963 O O . SER B 1 148 ? 17.938 17.5 -2.078 1 57.22 148 SER B O 1
ATOM 2965 N N . PRO B 1 149 ? 19.25 16.734 -3.645 1 56.62 149 PRO B N 1
ATOM 2966 C CA . PRO B 1 149 ? 19.203 17.984 -4.406 1 56.62 149 PRO B CA 1
ATOM 2967 C C . PRO B 1 149 ? 17.781 18.5 -4.617 1 56.62 149 PRO B C 1
ATOM 2969 O O . PRO B 1 149 ? 17.562 19.719 -4.629 1 56.62 149 PRO B O 1
ATOM 2972 N N . ARG B 1 150 ? 16.938 17.672 -4.633 1 56.5 150 ARG B N 1
ATOM 2973 C CA . ARG B 1 150 ? 15.547 18.078 -4.824 1 56.5 150 ARG B CA 1
ATOM 2974 C C . ARG B 1 150 ? 15 18.781 -3.584 1 56.5 150 ARG B C 1
ATOM 2976 O O . ARG B 1 150 ? 14.328 19.797 -3.688 1 56.5 150 ARG B O 1
ATOM 2983 N N . THR B 1 151 ? 15.336 18.219 -2.457 1 57.97 151 THR B N 1
ATOM 2984 C CA . THR B 1 151 ? 14.883 18.812 -1.203 1 57.97 151 THR B CA 1
ATOM 2985 C C . THR B 1 151 ? 15.453 20.219 -1.036 1 57.97 151 THR B C 1
ATOM 2987 O O . THR B 1 151 ? 14.758 21.125 -0.571 1 57.97 151 THR B O 1
ATOM 2990 N N . ARG B 1 152 ? 16.578 20.266 -1.43 1 57.72 152 ARG B N 1
ATOM 2991 C CA . ARG B 1 152 ? 17.234 21.562 -1.333 1 57.72 152 ARG B CA 1
ATOM 2992 C C . ARG B 1 152 ? 16.562 22.594 -2.24 1 57.72 152 ARG B C 1
ATOM 2994 O O . ARG B 1 152 ? 16.375 23.75 -1.851 1 57.72 152 ARG B O 1
ATOM 3001 N N . ARG B 1 153 ? 16.312 22.047 -3.361 1 57.94 153 ARG B N 1
ATOM 3002 C CA . ARG B 1 153 ? 15.703 22.953 -4.312 1 57.94 153 ARG B CA 1
ATOM 3003 C C . ARG B 1 153 ? 14.352 23.453 -3.811 1 57.94 153 ARG B C 1
ATOM 3005 O O . ARG B 1 153 ? 13.93 24.562 -4.117 1 57.94 153 ARG B O 1
ATOM 3012 N N . LEU B 1 154 ? 13.812 22.625 -3.031 1 57 154 LEU B N 1
ATOM 3013 C CA . LEU B 1 154 ? 12.484 22.969 -2.541 1 57 154 LEU B CA 1
ATOM 3014 C C . LEU B 1 154 ? 12.578 23.797 -1.267 1 57 154 LEU B C 1
ATOM 3016 O O . LEU B 1 154 ? 11.562 24.297 -0.771 1 57 154 LEU B O 1
ATOM 3020 N N . GLY B 1 155 ? 13.828 23.969 -0.814 1 59.94 155 GLY B N 1
ATOM 3021 C CA . GLY B 1 155 ? 14.031 24.719 0.411 1 59.94 155 GLY B CA 1
ATOM 3022 C C . GLY B 1 155 ? 13.578 23.969 1.652 1 59.94 155 GLY B C 1
ATOM 3023 O O . GLY B 1 155 ? 13.18 24.594 2.643 1 59.94 155 GLY B O 1
ATOM 3024 N N . LEU B 1 156 ? 13.477 22.688 1.468 1 64.75 156 LEU B N 1
ATOM 3025 C CA . LEU B 1 156 ? 13.031 21.891 2.605 1 64.75 156 LEU B CA 1
ATOM 3026 C C . LEU B 1 156 ? 14.211 21.484 3.48 1 64.75 156 LEU B C 1
ATOM 3028 O O . LEU B 1 156 ? 15.289 21.172 2.969 1 64.75 156 LEU B O 1
ATOM 3032 N N . THR B 1 157 ? 13.992 21.672 4.797 1 63.47 157 THR B N 1
ATOM 3033 C CA . THR B 1 157 ? 15.062 21.359 5.734 1 63.47 157 THR B CA 1
ATOM 3034 C C . THR B 1 157 ? 14.789 20.031 6.434 1 63.47 157 THR B C 1
ATOM 3036 O O . THR B 1 157 ? 15.695 19.438 7.02 1 63.47 157 THR B O 1
ATOM 3039 N N . ASP B 1 158 ? 13.586 19.609 6.422 1 65.31 158 ASP B N 1
ATOM 3040 C CA . ASP B 1 158 ? 13.164 18.344 7.016 1 65.31 158 ASP B CA 1
ATOM 3041 C C . ASP B 1 158 ? 12.133 17.641 6.141 1 65.31 158 ASP B C 1
ATOM 3043 O O . ASP B 1 158 ? 11.031 18.156 5.934 1 65.31 158 ASP B O 1
ATOM 3047 N N . ALA B 1 159 ? 12.602 16.531 5.531 1 61.38 159 ALA B N 1
ATOM 3048 C CA . ALA B 1 159 ? 11.656 15.828 4.652 1 61.38 159 ALA B CA 1
ATOM 3049 C C . ALA B 1 159 ? 11.016 14.648 5.367 1 61.38 159 ALA B C 1
ATOM 3051 O O . ALA B 1 159 ? 10.039 14.07 4.879 1 61.38 159 ALA B O 1
ATOM 3052 N N . HIS B 1 160 ? 11.43 14.406 6.598 1 69.5 160 HIS B N 1
ATOM 3053 C CA . HIS B 1 160 ? 10.992 13.148 7.203 1 69.5 160 HIS B CA 1
ATOM 3054 C C . HIS B 1 160 ? 10.031 13.406 8.359 1 69.5 160 HIS B C 1
ATOM 3056 O O . HIS B 1 160 ? 9.609 12.461 9.031 1 69.5 160 HIS B O 1
ATOM 3062 N N . ASN B 1 161 ? 9.805 14.773 8.469 1 74.75 161 ASN B N 1
ATOM 3063 C CA . ASN B 1 161 ? 8.742 15.07 9.43 1 74.75 161 ASN B CA 1
ATOM 3064 C C . ASN B 1 161 ? 7.371 14.672 8.883 1 74.75 161 ASN B C 1
ATOM 3066 O O . ASN B 1 161 ? 7.078 14.875 7.707 1 74.75 161 ASN B O 1
ATOM 3070 N N . GLY B 1 162 ? 6.566 14.117 9.75 1 86.06 162 GLY B N 1
ATOM 3071 C CA . GLY B 1 162 ? 5.289 13.562 9.328 1 86.06 162 GLY B CA 1
ATOM 3072 C C . GLY B 1 162 ? 4.172 14.586 9.305 1 86.06 162 GLY B C 1
ATOM 3073 O O . GLY B 1 162 ? 3.088 14.312 8.781 1 86.06 162 GLY B O 1
ATOM 3074 N N . LEU B 1 163 ? 4.473 15.828 9.805 1 93.06 163 LEU B N 1
ATOM 3075 C CA . LEU B 1 163 ? 3.428 16.844 9.867 1 93.06 163 LEU B CA 1
ATOM 3076 C C . LEU B 1 163 ? 3.416 17.688 8.594 1 93.06 163 LEU B C 1
ATOM 3078 O O . LEU B 1 163 ? 4.375 18.406 8.32 1 93.06 163 LEU B O 1
ATOM 3082 N N . ARG B 1 164 ? 2.318 17.547 7.824 1 95 164 ARG B N 1
ATOM 3083 C CA . ARG B 1 164 ? 2.117 18.312 6.59 1 95 164 ARG B CA 1
ATOM 3084 C C . ARG B 1 164 ? 0.678 18.797 6.48 1 95 164 ARG B C 1
ATOM 3086 O O . ARG B 1 164 ? -0.253 18.109 6.914 1 95 164 ARG B O 1
ATOM 3093 N N . VAL B 1 165 ? 0.566 19.953 5.926 1 97.88 165 VAL B N 1
ATOM 3094 C CA . VAL B 1 165 ? -0.749 20.5 5.594 1 97.88 165 VAL B CA 1
ATOM 3095 C C . VAL B 1 165 ? -0.811 20.828 4.109 1 97.88 165 VAL B C 1
ATOM 3097 O O . VAL B 1 165 ? 0.125 21.422 3.559 1 97.88 165 VAL B O 1
ATOM 3100 N N . PHE B 1 166 ? -1.931 20.438 3.432 1 98.19 166 PHE B N 1
ATOM 3101 C CA . PHE B 1 166 ? -1.983 20.672 1.995 1 98.19 166 PHE B CA 1
ATOM 3102 C C . PHE B 1 166 ? -3.422 20.859 1.529 1 98.19 166 PHE B C 1
ATOM 3104 O O . PHE B 1 166 ? -4.363 20.5 2.24 1 98.19 166 PHE B O 1
ATOM 3111 N N . ASN B 1 167 ? -3.557 21.453 0.402 1 98.25 167 ASN B N 1
ATOM 3112 C CA . ASN B 1 167 ? -4.875 21.812 -0.115 1 98.25 167 ASN B CA 1
ATOM 3113 C C . ASN B 1 167 ? -5.422 20.719 -1.041 1 98.25 167 ASN B C 1
ATOM 3115 O O . ASN B 1 167 ? -4.832 19.656 -1.159 1 98.25 167 ASN B O 1
ATOM 3119 N N . ARG B 1 168 ? -6.512 20.969 -1.629 1 97.12 168 ARG B N 1
ATOM 3120 C CA . ARG B 1 168 ? -7.234 20.031 -2.471 1 97.12 168 ARG B CA 1
ATOM 3121 C C . ARG B 1 168 ? -6.406 19.625 -3.686 1 97.12 168 ARG B C 1
ATOM 3123 O O . ARG B 1 168 ? -6.453 18.484 -4.125 1 97.12 168 ARG B O 1
ATOM 3130 N N . THR B 1 169 ? -5.66 20.547 -4.219 1 96.06 169 THR B N 1
ATOM 3131 C CA . THR B 1 169 ? -4.809 20.266 -5.363 1 96.06 169 THR B CA 1
ATOM 3132 C C . THR B 1 169 ? -3.846 19.109 -5.047 1 96.06 169 THR B C 1
ATOM 3134 O O . THR B 1 169 ? -3.752 18.141 -5.801 1 96.06 169 THR B O 1
ATOM 3137 N N . VAL B 1 170 ? -3.188 19.219 -3.967 1 95.81 170 VAL B N 1
ATOM 3138 C CA . VAL B 1 170 ? -2.23 18.203 -3.541 1 95.81 170 VAL B CA 1
ATOM 3139 C C . VAL B 1 170 ? -2.961 16.891 -3.252 1 95.81 170 VAL B C 1
ATOM 3141 O O . VAL B 1 170 ? -2.525 15.82 -3.68 1 95.81 170 VAL B O 1
ATOM 3144 N N . ALA B 1 171 ? -4.09 16.984 -2.562 1 96.5 171 ALA B N 1
ATOM 3145 C CA . ALA B 1 171 ? -4.848 15.789 -2.191 1 96.5 171 ALA B CA 1
ATOM 3146 C C . ALA B 1 171 ? -5.309 15.031 -3.432 1 96.5 171 ALA B C 1
ATOM 3148 O O . ALA B 1 171 ? -5.316 13.797 -3.441 1 96.5 171 ALA B O 1
ATOM 3149 N N . GLU B 1 172 ? -5.648 15.695 -4.422 1 93.56 172 GLU B N 1
ATOM 3150 C CA . GLU B 1 172 ? -6.16 15.086 -5.645 1 93.56 172 GLU B CA 1
ATOM 3151 C C . GLU B 1 172 ? -5.035 14.469 -6.469 1 93.56 172 GLU B C 1
ATOM 3153 O O . GLU B 1 172 ? -5.234 13.453 -7.141 1 93.56 172 GLU B O 1
ATOM 3158 N N . GLN B 1 173 ? -3.896 15.047 -6.301 1 90.94 173 GLN B N 1
ATOM 3159 C CA . GLN B 1 173 ? -2.789 14.625 -7.148 1 90.94 173 GLN B CA 1
ATOM 3160 C C . GLN B 1 173 ? -1.882 13.641 -6.418 1 90.94 173 GLN B C 1
ATOM 3162 O O . GLN B 1 173 ? -1.054 12.969 -7.035 1 90.94 173 GLN B O 1
ATOM 3167 N N . MET B 1 174 ? -2.111 13.57 -5.137 1 88.81 174 MET B N 1
ATOM 3168 C CA . MET B 1 174 ? -1.27 12.664 -4.367 1 88.81 174 MET B CA 1
ATOM 3169 C C . MET B 1 174 ? -1.584 11.211 -4.703 1 88.81 174 MET B C 1
ATOM 3171 O O . MET B 1 174 ? -2.74 10.789 -4.633 1 88.81 174 MET B O 1
ATOM 3175 N N . ASN B 1 175 ? -0.575 10.5 -5.113 1 81.44 175 ASN B N 1
ATOM 3176 C CA . ASN B 1 175 ? -0.668 9.078 -5.445 1 81.44 175 ASN B CA 1
ATOM 3177 C C . ASN B 1 175 ? 0.564 8.312 -4.977 1 81.44 175 ASN B C 1
ATOM 3179 O O . ASN B 1 175 ? 1.504 8.109 -5.746 1 81.44 175 ASN B O 1
ATOM 3183 N N . LEU B 1 176 ? 0.512 7.988 -3.736 1 74.94 176 LEU B N 1
ATOM 3184 C CA . LEU B 1 176 ? 1.611 7.23 -3.15 1 74.94 176 LEU B CA 1
ATOM 3185 C C . LEU B 1 176 ? 1.438 5.738 -3.404 1 74.94 176 LEU B C 1
ATOM 3187 O O . LEU B 1 1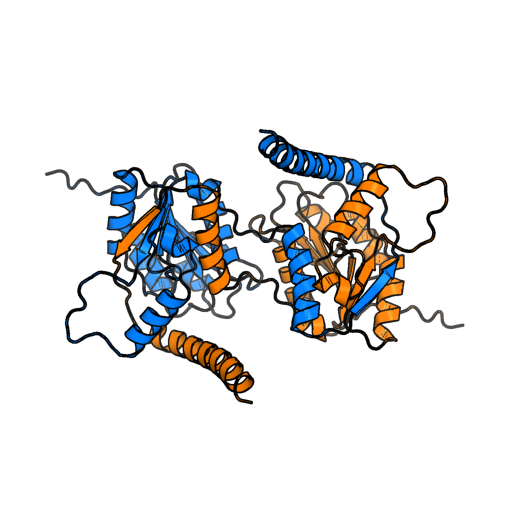76 ? 2.066 4.914 -2.738 1 74.94 176 LEU B O 1
ATOM 3191 N N . ARG B 1 177 ? 0.61 5.383 -4.453 1 65.31 177 ARG B N 1
ATOM 3192 C CA . ARG B 1 177 ? 0.327 3.98 -4.738 1 65.31 177 ARG B CA 1
ATOM 3193 C C . ARG B 1 177 ? 1.522 3.303 -5.402 1 65.31 177 ARG B C 1
ATOM 3195 O O . ARG B 1 177 ? 2.355 3.969 -6.02 1 65.31 177 ARG B O 1
ATOM 3202 N N . MET B 1 178 ? 1.632 2.049 -4.977 1 64 178 MET B N 1
ATOM 3203 C CA . MET B 1 178 ? 2.58 1.247 -5.742 1 64 178 MET B CA 1
ATOM 3204 C C . MET B 1 178 ? 2.002 0.877 -7.105 1 64 178 MET B C 1
ATOM 3206 O O . MET B 1 178 ? 0.864 0.411 -7.195 1 64 178 MET B O 1
ATOM 3210 N N . ASN B 1 179 ? 2.453 1.544 -8.195 1 57.84 179 ASN B N 1
ATOM 3211 C CA . ASN B 1 179 ? 1.861 1.304 -9.5 1 57.84 179 ASN B CA 1
ATOM 3212 C C . ASN B 1 179 ? 2.379 0.01 -10.125 1 57.84 179 ASN B C 1
ATOM 3214 O O . ASN B 1 179 ? 3.385 -0.541 -9.672 1 57.84 179 ASN B O 1
ATOM 3218 N N . GLY B 1 180 ? 1.583 -0.642 -11.094 1 53.06 180 GLY B N 1
ATOM 3219 C CA . GLY B 1 180 ? 1.885 -1.9 -11.758 1 53.06 180 GLY B CA 1
ATOM 3220 C C . GLY B 1 180 ? 3.33 -2.01 -12.203 1 53.06 180 GLY B C 1
ATOM 3221 O O . GLY B 1 180 ? 3.982 -3.029 -11.961 1 53.06 180 GLY B O 1
ATOM 3222 N N . MET B 1 181 ? 3.846 -0.928 -12.789 1 55.84 181 MET B N 1
ATOM 3223 C CA . MET B 1 181 ? 5.227 -0.947 -13.258 1 55.84 181 MET B CA 1
ATOM 3224 C C . MET B 1 181 ? 6.199 -0.857 -12.094 1 55.84 181 MET B C 1
ATOM 3226 O O . MET B 1 181 ? 7.277 -1.458 -12.125 1 55.84 181 MET B O 1
ATOM 3230 N N . SER B 1 182 ? 5.668 -0.398 -11.125 1 69.62 182 SER B N 1
ATOM 3231 C CA . SER B 1 182 ? 6.551 -0.134 -9.992 1 69.62 182 SER B CA 1
ATOM 3232 C C . SER B 1 182 ? 6.734 -1.382 -9.141 1 69.62 182 SER B C 1
ATOM 3234 O O . SER B 1 182 ? 7.855 -1.702 -8.734 1 69.62 182 SER B O 1
ATOM 3236 N N . HIS B 1 183 ? 5.664 -2.154 -9.117 1 80.12 183 HIS B N 1
ATOM 3237 C CA . HIS B 1 183 ? 5.852 -3.281 -8.211 1 80.12 183 HIS B CA 1
ATOM 3238 C C . HIS B 1 183 ? 6.688 -4.379 -8.859 1 80.12 183 HIS B C 1
ATOM 3240 O O . HIS B 1 183 ? 7.453 -5.066 -8.18 1 80.12 183 HIS B O 1
ATOM 3246 N N . ALA B 1 184 ? 6.48 -4.527 -10.195 1 78.44 184 ALA B N 1
ATOM 3247 C CA . ALA B 1 184 ? 7.297 -5.488 -10.93 1 78.44 184 ALA B CA 1
ATOM 3248 C C . ALA B 1 184 ? 8.781 -5.164 -10.805 1 78.44 184 ALA B C 1
ATOM 3250 O O . ALA B 1 184 ? 9.594 -6.047 -10.516 1 78.44 184 ALA B O 1
ATOM 3251 N N . SER B 1 185 ? 9.062 -3.916 -10.969 1 76.5 185 SER B N 1
ATOM 3252 C CA . SER B 1 185 ? 10.453 -3.477 -10.836 1 76.5 185 SER B CA 1
ATOM 3253 C C . SER B 1 185 ? 10.961 -3.68 -9.414 1 76.5 185 SER B C 1
ATOM 3255 O O . SER B 1 185 ? 12.133 -4.023 -9.211 1 76.5 185 SER B O 1
ATOM 3257 N N . GLU B 1 186 ? 10.156 -3.51 -8.469 1 79.44 186 GLU B N 1
ATOM 3258 C CA . GLU B 1 186 ? 10.531 -3.688 -7.07 1 79.44 186 GLU B CA 1
ATOM 3259 C C . GLU B 1 186 ? 10.852 -5.148 -6.766 1 79.44 186 GLU B C 1
ATOM 3261 O O . GLU B 1 186 ? 11.812 -5.441 -6.051 1 79.44 186 GLU B O 1
ATOM 3266 N N . ILE B 1 187 ? 10.094 -6.008 -7.324 1 84 187 ILE B N 1
ATOM 3267 C CA . ILE B 1 187 ? 10.336 -7.426 -7.102 1 84 187 ILE B CA 1
ATOM 3268 C C . ILE B 1 187 ? 11.664 -7.828 -7.73 1 84 187 ILE B C 1
ATOM 3270 O O . ILE B 1 187 ? 12.445 -8.578 -7.133 1 84 187 ILE B O 1
ATOM 3274 N N . VAL B 1 188 ? 11.922 -7.305 -8.891 1 82.25 188 VAL B N 1
ATOM 3275 C CA . VAL B 1 188 ? 13.188 -7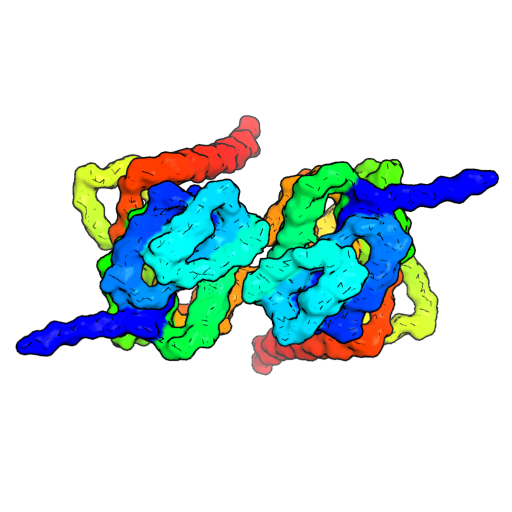.57 -9.562 1 82.25 188 VAL B CA 1
ATOM 3276 C C . VAL B 1 188 ? 14.344 -7.051 -8.711 1 82.25 188 VAL B C 1
ATOM 3278 O O . VAL B 1 188 ? 15.367 -7.723 -8.562 1 82.25 188 VAL B O 1
ATOM 3281 N N . GLU B 1 189 ? 14.18 -5.914 -8.164 1 79.56 189 GLU B N 1
ATOM 3282 C CA . GLU B 1 189 ? 15.203 -5.348 -7.289 1 79.56 189 GLU B CA 1
ATOM 3283 C C . GLU B 1 189 ? 15.422 -6.223 -6.055 1 79.56 189 GLU B C 1
ATOM 3285 O O . GLU B 1 189 ? 16.562 -6.426 -5.625 1 79.56 189 GLU B O 1
ATOM 3290 N N . LEU B 1 190 ? 14.391 -6.715 -5.547 1 83.31 190 LEU B N 1
ATOM 3291 C CA . LEU B 1 190 ? 14.492 -7.578 -4.375 1 83.31 190 LEU B CA 1
ATOM 3292 C C . LEU B 1 190 ? 15.227 -8.867 -4.715 1 83.31 190 LEU B C 1
ATOM 3294 O O . LEU B 1 190 ? 16 -9.375 -3.902 1 83.31 190 LEU B O 1
ATOM 3298 N N . MET B 1 191 ? 14.938 -9.367 -5.906 1 85.94 191 MET B N 1
ATOM 3299 C CA . MET B 1 191 ? 15.641 -10.562 -6.348 1 85.94 191 MET B CA 1
ATOM 3300 C C . MET B 1 191 ? 17.156 -10.359 -6.293 1 85.94 191 MET B C 1
ATOM 3302 O O . MET B 1 191 ? 17.891 -11.219 -5.793 1 85.94 191 MET B O 1
ATOM 3306 N N . ASP B 1 192 ? 17.516 -9.234 -6.738 1 82.62 192 ASP B N 1
ATOM 3307 C CA . ASP B 1 192 ? 18.938 -8.906 -6.797 1 82.62 192 ASP B CA 1
ATOM 3308 C C . ASP B 1 192 ? 19.5 -8.641 -5.402 1 82.62 192 ASP B C 1
ATOM 3310 O O . ASP B 1 192 ? 20.5 -9.25 -5.004 1 82.62 192 ASP B O 1
ATOM 3314 N N . ARG B 1 193 ? 18.859 -7.871 -4.645 1 81.31 193 ARG B N 1
ATOM 3315 C CA . ARG B 1 193 ? 19.344 -7.422 -3.342 1 81.31 193 ARG B CA 1
ATOM 3316 C C . ARG B 1 193 ? 19.375 -8.578 -2.344 1 81.31 193 ARG B C 1
ATOM 3318 O O . ARG B 1 193 ? 20.266 -8.648 -1.501 1 81.31 193 ARG B O 1
ATOM 3325 N N . ARG B 1 194 ? 18.391 -9.422 -2.439 1 87.62 194 ARG B N 1
ATOM 3326 C CA . ARG B 1 194 ? 18.281 -10.5 -1.459 1 87.62 194 ARG B CA 1
ATOM 3327 C C . ARG B 1 194 ? 19.016 -11.75 -1.93 1 87.62 194 ARG B C 1
ATOM 3329 O O . ARG B 1 194 ? 19.172 -12.711 -1.174 1 87.62 194 ARG B O 1
ATOM 3336 N N . GLY B 1 195 ? 19.375 -11.758 -3.191 1 88.81 195 GLY B N 1
ATOM 3337 C CA . GLY B 1 195 ? 20.125 -12.891 -3.725 1 88.81 195 GLY B CA 1
ATOM 3338 C C . GLY B 1 195 ? 19.281 -14.133 -3.904 1 88.81 195 GLY B C 1
ATOM 3339 O O . GLY B 1 195 ? 19.75 -15.25 -3.658 1 88.81 195 GLY B O 1
ATOM 3340 N N . TRP B 1 196 ? 18.031 -13.898 -4.219 1 91.56 196 TRP B N 1
ATOM 3341 C CA . TRP B 1 196 ? 17.203 -15.062 -4.492 1 91.56 196 TRP B CA 1
ATOM 3342 C C . TRP B 1 196 ? 17.688 -15.805 -5.734 1 91.56 196 TRP B C 1
ATOM 3344 O O . TRP B 1 196 ? 18.172 -15.188 -6.684 1 91.56 196 TRP B O 1
ATOM 3354 N N . ARG B 1 197 ? 17.734 -17.172 -5.645 1 93.94 197 ARG B N 1
ATOM 3355 C CA . ARG B 1 197 ? 18 -17.969 -6.84 1 93.94 197 ARG B CA 1
ATOM 3356 C C . ARG B 1 197 ? 16.828 -17.922 -7.805 1 93.94 197 ARG B C 1
ATOM 3358 O O . ARG B 1 197 ? 15.727 -18.391 -7.484 1 93.94 197 ARG B O 1
ATOM 3365 N N . VAL B 1 198 ? 17.047 -17.328 -9.031 1 91.88 198 VAL B N 1
ATOM 3366 C CA . VAL B 1 198 ? 15.961 -16.969 -9.938 1 91.88 198 VAL B CA 1
ATOM 3367 C C . VAL B 1 198 ? 16.016 -17.844 -11.188 1 91.88 198 VAL B C 1
ATOM 3369 O O . VAL B 1 198 ? 17.094 -18.156 -11.688 1 91.88 198 VAL B O 1
ATOM 3372 N N . ALA B 1 199 ? 14.875 -18.25 -11.695 1 90.81 199 ALA B N 1
ATOM 3373 C CA . ALA B 1 199 ? 14.727 -18.906 -12.992 1 90.81 199 ALA B CA 1
ATOM 3374 C C . ALA B 1 199 ? 13.531 -18.344 -13.75 1 90.81 199 ALA B C 1
ATOM 3376 O O . ALA B 1 199 ? 12.695 -17.641 -13.18 1 90.81 199 ALA B O 1
ATOM 3377 N N . GLU B 1 200 ? 13.508 -18.594 -14.992 1 89.56 200 GLU B N 1
ATOM 3378 C CA . GLU B 1 200 ? 12.383 -18.203 -15.836 1 89.56 200 GLU B CA 1
ATOM 3379 C C . GLU B 1 200 ? 11.695 -19.422 -16.453 1 89.56 200 GLU B C 1
ATOM 3381 O O . GLU B 1 200 ? 12.312 -20.469 -16.609 1 89.56 200 GLU B O 1
ATOM 3386 N N . GLN B 1 201 ? 10.438 -19.266 -16.797 1 88.94 201 GLN B N 1
ATOM 3387 C CA . GLN B 1 201 ? 9.664 -20.281 -17.484 1 88.94 201 GLN B CA 1
ATOM 3388 C C . GLN B 1 201 ? 8.75 -19.656 -18.547 1 88.94 201 GLN B C 1
ATOM 3390 O O . GLN B 1 201 ? 7.934 -18.797 -18.219 1 88.94 201 GLN B O 1
ATOM 3395 N N . PRO B 1 202 ? 8.93 -20.094 -19.844 1 85.19 202 PRO B N 1
ATOM 3396 C CA . PRO B 1 202 ? 7.949 -19.641 -20.828 1 85.19 202 PRO B CA 1
ATOM 3397 C C . PRO B 1 202 ? 6.523 -20.062 -20.484 1 85.19 202 PRO B C 1
ATOM 3399 O O . PRO B 1 202 ? 6.297 -21.203 -20.062 1 85.19 202 PRO B O 1
ATOM 3402 N N . VAL B 1 203 ? 5.605 -19.047 -20.562 1 88 203 VAL B N 1
ATOM 3403 C CA . VAL B 1 203 ? 4.215 -19.359 -20.25 1 88 203 VAL B CA 1
ATOM 3404 C C . VAL B 1 203 ? 3.307 -18.844 -21.375 1 88 203 VAL B C 1
ATOM 3406 O O . VAL B 1 203 ? 3.703 -17.969 -22.156 1 88 203 VAL B O 1
ATOM 3409 N N . ASP B 1 204 ? 2.168 -19.438 -21.438 1 83.31 204 ASP B N 1
ATOM 3410 C CA . ASP B 1 204 ? 1.157 -19.016 -22.406 1 83.31 204 ASP B CA 1
ATOM 3411 C C . ASP B 1 204 ? 0.246 -17.938 -21.812 1 83.31 204 ASP B C 1
ATOM 3413 O O . ASP B 1 204 ? -0.321 -18.125 -20.734 1 83.31 204 ASP B O 1
ATOM 3417 N N . ILE B 1 205 ? 0.258 -16.766 -22.5 1 80.5 205 ILE B N 1
ATOM 3418 C CA . ILE B 1 205 ? -0.64 -15.695 -22.094 1 80.5 205 ILE B CA 1
ATOM 3419 C C . ILE B 1 205 ? -1.845 -15.648 -23.016 1 80.5 205 ILE B C 1
ATOM 3421 O O . ILE B 1 205 ? -1.688 -15.555 -24.234 1 80.5 205 ILE B O 1
ATOM 3425 N N . LEU B 1 206 ? -3.045 -15.805 -22.422 1 79.25 206 LEU B N 1
ATOM 3426 C CA . LEU B 1 206 ? -4.27 -15.75 -23.219 1 79.25 206 LEU B CA 1
ATOM 3427 C C . LEU B 1 206 ? -4.707 -14.305 -23.438 1 79.25 206 LEU B C 1
ATOM 3429 O O . LEU B 1 206 ? -4.746 -13.508 -22.5 1 79.25 206 LEU B O 1
ATOM 3433 N N . TYR B 1 207 ? -4.902 -13.953 -24.641 1 72.75 207 TYR B N 1
ATOM 3434 C CA . TYR B 1 207 ? -5.422 -12.633 -24.969 1 72.75 207 TYR B CA 1
ATOM 3435 C C . TYR B 1 207 ? -6.914 -12.695 -25.281 1 72.75 207 TYR B C 1
ATOM 3437 O O . TYR B 1 207 ? -7.316 -13.141 -26.359 1 72.75 207 TYR B O 1
ATOM 3445 N N . THR B 1 208 ? -7.715 -12.484 -24.297 1 70.25 208 THR B N 1
ATOM 3446 C CA . THR B 1 208 ? -9.164 -12.492 -24.453 1 70.25 208 THR B CA 1
ATOM 3447 C C . THR B 1 208 ? -9.664 -11.125 -24.922 1 70.25 208 THR B C 1
ATOM 3449 O O . THR B 1 208 ? -8.922 -10.141 -24.875 1 70.25 208 THR B O 1
ATOM 3452 N N . GLU B 1 209 ? -10.898 -11.109 -25.422 1 68.81 209 GLU B N 1
ATOM 3453 C CA . GLU B 1 209 ? -11.5 -9.828 -25.781 1 68.81 209 GLU B CA 1
ATOM 3454 C C . GLU B 1 209 ? -11.461 -8.852 -24.625 1 68.81 209 GLU B C 1
ATOM 3456 O O . GLU B 1 209 ? -11.195 -7.66 -24.812 1 68.81 209 GLU B O 1
ATOM 3461 N N . TYR B 1 210 ? -11.68 -9.445 -23.547 1 70 210 TYR B N 1
ATOM 3462 C CA . TYR B 1 210 ? -11.688 -8.625 -22.344 1 70 210 TYR B CA 1
ATOM 3463 C C . TYR B 1 210 ? -10.312 -8.031 -22.078 1 70 210 TYR B C 1
ATOM 3465 O O . TYR B 1 210 ? -10.18 -6.82 -21.875 1 70 210 TYR B O 1
ATOM 3473 N N . SER B 1 211 ? -9.266 -8.859 -22.125 1 68.25 211 SER B N 1
ATOM 3474 C CA . SER B 1 211 ? -7.922 -8.383 -21.797 1 68.25 211 SER B CA 1
ATOM 3475 C C . SER B 1 211 ? -7.402 -7.426 -22.875 1 68.25 211 SER B C 1
ATOM 3477 O O . SER B 1 211 ? -6.645 -6.504 -22.562 1 68.25 211 SER B O 1
ATOM 3479 N N . MET B 1 212 ? -7.824 -7.668 -24.047 1 64.69 212 MET B N 1
ATOM 3480 C CA . MET B 1 212 ? -7.414 -6.809 -25.156 1 64.69 212 MET B CA 1
ATOM 3481 C C . MET B 1 212 ? -8.047 -5.43 -25.031 1 64.69 212 MET B C 1
ATOM 3483 O O . MET B 1 212 ? -7.422 -4.418 -25.375 1 64.69 212 MET B O 1
ATOM 3487 N N . SER B 1 213 ? -9.172 -5.469 -24.531 1 64.38 213 SER B N 1
ATOM 3488 C CA . SER B 1 213 ? -9.844 -4.184 -24.375 1 64.38 213 SER B CA 1
ATOM 3489 C C . SER B 1 213 ? -9.203 -3.354 -23.281 1 64.38 213 SER B C 1
ATOM 3491 O O . SER B 1 213 ? -9.117 -2.129 -23.375 1 64.38 213 SER B O 1
ATOM 3493 N N . LYS B 1 214 ? -8.734 -4.035 -22.312 1 62.41 214 LYS B N 1
ATOM 3494 C CA . LYS B 1 214 ? -8.086 -3.35 -21.203 1 62.41 214 LYS B CA 1
ATOM 3495 C C . LYS B 1 214 ? -6.695 -2.857 -21.594 1 62.41 214 LYS B C 1
ATOM 3497 O O . LYS B 1 214 ? -6.262 -1.788 -21.172 1 62.41 214 LYS B O 1
ATOM 3502 N N . GLY B 1 215 ? -5.867 -3.826 -22.203 1 54.94 215 GLY B N 1
ATOM 3503 C CA . GLY B 1 215 ? -4.539 -3.475 -22.688 1 54.94 215 GLY B CA 1
ATOM 3504 C C . GLY B 1 215 ? -4.539 -2.291 -23.625 1 54.94 215 GLY B C 1
ATOM 3505 O O . GLY B 1 215 ? -3.615 -1.473 -23.609 1 54.94 215 GLY B O 1
ATOM 3506 N N . GLN B 1 216 ? -5.488 -2.357 -24.438 1 44.59 216 GLN B N 1
ATOM 3507 C CA . GLN B 1 216 ? -5.621 -1.207 -25.328 1 44.59 216 GLN B CA 1
ATOM 3508 C C . GLN B 1 216 ? -5.777 0.085 -24.531 1 44.59 216 GLN B C 1
ATOM 3510 O O . GLN B 1 216 ? -5.305 1.143 -24.953 1 44.59 216 GLN B O 1
ATOM 3515 N N . SER B 1 217 ? -6.41 -0.106 -23.422 1 43.5 217 SER B N 1
ATOM 3516 C CA . SER B 1 217 ? -6.551 1.103 -22.625 1 43.5 217 SER B CA 1
ATOM 3517 C C . SER B 1 217 ? -5.207 1.534 -22.031 1 43.5 217 SER B C 1
ATOM 3519 O O . SER B 1 217 ? -4.906 2.727 -21.984 1 43.5 217 SER B O 1
ATOM 3521 N N . LEU B 1 218 ? -4.375 0.55 -21.641 1 44 218 LEU B N 1
ATOM 3522 C CA . LEU B 1 218 ? -3.039 0.851 -21.156 1 44 218 LEU B CA 1
ATOM 3523 C C . LEU B 1 218 ? -2.154 1.397 -22.266 1 44 218 LEU B C 1
ATOM 3525 O O . LEU B 1 218 ? -1.395 2.346 -22.047 1 44 218 LEU B O 1
ATOM 3529 N N . PHE B 1 219 ? -2.119 0.727 -23.469 1 40.62 219 PHE B N 1
ATOM 3530 C CA . PHE B 1 219 ? -1.384 1.231 -24.625 1 40.62 219 PHE B CA 1
ATOM 3531 C C . PHE B 1 219 ? -1.811 2.656 -24.953 1 40.62 219 PHE B C 1
ATOM 3533 O O . PHE B 1 219 ? -0.987 3.479 -25.359 1 40.62 219 PHE B O 1
ATOM 3540 N N . ASN B 1 220 ? -2.945 2.775 -24.703 1 40.62 220 ASN B N 1
ATOM 3541 C CA . ASN B 1 220 ? -3.365 4.152 -24.922 1 40.62 220 ASN B CA 1
ATOM 3542 C C . ASN B 1 220 ? -2.777 5.098 -23.875 1 40.62 220 ASN B C 1
ATOM 3544 O O . ASN B 1 220 ? -2.416 6.23 -24.188 1 40.62 220 ASN B O 1
ATOM 3548 N N . GLY B 1 221 ? -2.656 4.602 -22.75 1 39.12 221 GLY B N 1
ATOM 3549 C CA . GLY B 1 221 ? -2.043 5.438 -21.734 1 39.12 221 GLY B CA 1
ATOM 3550 C C . GLY B 1 221 ? -0.543 5.582 -21.906 1 39.12 221 GLY B C 1
ATOM 3551 O O . GLY B 1 221 ? 0.005 6.672 -21.719 1 39.12 221 GLY B O 1
ATOM 3552 N N . VAL B 1 222 ? 0.19 4.535 -22.219 1 39.53 222 VAL B N 1
ATOM 3553 C CA . VAL B 1 222 ? 1.611 4.613 -22.547 1 39.53 222 VAL B CA 1
ATOM 3554 C C . VAL B 1 222 ? 1.81 5.434 -23.812 1 39.53 222 VAL B C 1
ATOM 3556 O O . VAL B 1 222 ? 2.764 6.207 -23.922 1 39.53 222 VAL B O 1
ATOM 3559 N N . ASN B 1 223 ? 1.066 5.172 -24.734 1 38.25 223 ASN B N 1
ATOM 3560 C CA . ASN B 1 223 ? 1.152 6.035 -25.906 1 38.25 223 ASN B CA 1
ATOM 3561 C C . ASN B 1 223 ? 0.968 7.504 -25.531 1 38.25 223 ASN B C 1
ATOM 3563 O O . ASN B 1 223 ? 1.656 8.375 -26.078 1 38.25 223 ASN B O 1
ATOM 3567 N N . ILE B 1 224 ? 0.189 7.59 -24.578 1 36.41 224 ILE B N 1
ATOM 3568 C CA . ILE B 1 224 ? 0.02 8.984 -24.188 1 36.41 224 ILE B CA 1
ATOM 3569 C C . ILE B 1 224 ? 1.278 9.477 -23.484 1 36.41 224 ILE B C 1
ATOM 3571 O O . ILE B 1 224 ? 1.758 10.586 -23.75 1 36.41 224 ILE B O 1
ATOM 3575 N N . LEU B 1 225 ? 1.871 8.703 -22.672 1 36.59 225 LEU B N 1
ATOM 3576 C CA . LEU B 1 225 ? 3.094 9.148 -22.016 1 36.59 225 LEU B CA 1
ATOM 3577 C C . LEU B 1 225 ? 4.258 9.18 -23 1 36.59 225 LEU B C 1
ATOM 3579 O O . LEU B 1 225 ? 5.059 10.117 -23 1 36.59 225 LEU B O 1
ATOM 3583 N N . ALA B 1 226 ? 4.461 8.164 -23.844 1 35.25 226 ALA B N 1
ATOM 3584 C CA . ALA B 1 226 ? 5.5 8.234 -24.859 1 35.25 226 ALA B CA 1
ATOM 3585 C C . ALA B 1 226 ? 5.254 9.398 -25.812 1 35.25 226 ALA B C 1
ATOM 3587 O O . ALA B 1 226 ? 6.191 10.109 -26.188 1 35.25 226 ALA B O 1
ATOM 3588 N N . ASP B 1 227 ? 4.062 9.5 -26.078 1 38.72 227 ASP B N 1
ATOM 3589 C CA . ASP B 1 227 ? 3.785 10.641 -26.953 1 38.72 227 ASP B CA 1
ATOM 3590 C C . ASP B 1 227 ? 4.078 11.961 -26.234 1 38.72 227 ASP B C 1
ATOM 3592 O O . ASP B 1 227 ? 4.574 12.906 -26.844 1 38.72 227 ASP B O 1
ATOM 3596 N N . SER B 1 228 ? 3.832 11.992 -25.016 1 37.84 228 SER B N 1
ATOM 3597 C CA . SER B 1 228 ? 4.141 13.234 -24.312 1 37.84 228 SER B CA 1
ATOM 3598 C C . SER B 1 228 ? 5.645 13.406 -24.125 1 37.84 228 SER B C 1
ATOM 3600 O O . SER B 1 228 ? 6.148 14.523 -24.062 1 37.84 228 SER B O 1
ATOM 3602 N N . LEU B 1 229 ? 6.379 12.391 -23.984 1 36.59 229 LEU B N 1
ATOM 3603 C CA . LEU B 1 229 ? 7.832 12.492 -23.922 1 36.59 229 LEU B CA 1
ATOM 3604 C C . LEU B 1 229 ? 8.422 12.766 -25.297 1 36.59 229 LEU B C 1
ATOM 3606 O O . LEU B 1 229 ? 9.398 13.508 -25.422 1 36.59 229 LEU B O 1
ATOM 3610 N N . ILE B 1 230 ? 7.898 12.078 -26.312 1 36.78 230 ILE B N 1
ATOM 3611 C CA . ILE B 1 230 ? 8.406 12.367 -27.641 1 36.78 230 ILE B CA 1
ATOM 3612 C C . ILE B 1 230 ? 8.047 13.797 -28.031 1 36.78 230 ILE B C 1
ATOM 3614 O O . ILE B 1 230 ? 8.844 14.5 -28.656 1 36.78 230 ILE B O 1
ATOM 3618 N N . SER B 1 231 ? 6.895 14.227 -27.641 1 34.34 231 SER B N 1
ATOM 3619 C CA . SER B 1 231 ? 6.586 15.594 -28.031 1 34.34 231 SER B CA 1
ATOM 3620 C C . SER B 1 231 ? 7.469 16.594 -27.281 1 34.34 231 SER B C 1
ATOM 3622 O O . SER B 1 231 ? 7.73 17.688 -27.781 1 34.34 231 SER B O 1
ATOM 3624 N N . LYS B 1 232 ? 7.879 16.266 -26.109 1 35.59 232 LYS B N 1
ATOM 3625 C CA . LYS B 1 232 ? 8.758 17.234 -25.453 1 35.59 232 LYS B CA 1
ATOM 3626 C C . LYS B 1 232 ? 10.172 17.156 -26.016 1 35.59 232 LYS B C 1
ATOM 3628 O O . LYS B 1 232 ? 11.016 17.984 -25.703 1 35.59 232 LYS B O 1
ATOM 3633 N N . ARG B 1 233 ? 10.453 16.047 -26.703 1 33.72 233 ARG B N 1
ATOM 3634 C CA . ARG B 1 233 ? 11.797 16.094 -27.281 1 33.72 233 ARG B CA 1
ATOM 3635 C C . ARG B 1 233 ? 11.781 16.766 -28.656 1 33.72 233 ARG B C 1
ATOM 3637 O O . ARG B 1 233 ? 12.805 16.812 -29.344 1 33.72 233 ARG B O 1
ATOM 3644 N N . LEU B 1 234 ? 10.609 16.891 -29.203 1 27.09 234 LEU B N 1
ATOM 3645 C CA . LEU B 1 234 ? 10.883 17.703 -30.391 1 27.09 234 LEU B CA 1
ATOM 3646 C C . LEU B 1 234 ? 11.07 19.172 -30.016 1 27.09 234 LEU B C 1
ATOM 3648 O O . LEU B 1 234 ? 10.227 19.75 -29.312 1 27.09 234 LEU B O 1
ATOM 3652 N N . PRO B 1 235 ? 12.195 19.609 -30.125 1 31.17 235 PRO B N 1
ATOM 3653 C CA . PRO B 1 235 ? 12.367 21.062 -30.219 1 31.17 235 PRO B CA 1
ATOM 3654 C C . PRO B 1 235 ? 11.43 21.703 -31.234 1 31.17 235 PRO B C 1
ATOM 3656 O O . PRO B 1 235 ? 11.016 21.047 -32.188 1 31.17 235 PRO B O 1
#

Nearest PDB structures (foldseek):
  5mm1-assembly1_A  TM=6.897E-01  e=7.842E-08  Pyrococcus furiosus DSM 3638
  5mm0-assembly1_A  TM=7.396E-01  e=1.701E-07  Pyrococcus furiosus DSM 3638
  7msk-assembly1_B  TM=8.032E-01  e=2.558E-03  Bacillus thuringiensis serovar andalousiensis BGSC 4AW1
  3tqd-assembly1_A-2  TM=4.477E-01  e=4.019E-03  Coxiella burnetii
  4za2-assembly1_D  TM=4.735E-01  e=3.849E-02  Pectobacterium carotovorum subsp. carotovorum

Foldseek 3Di:
DPPPLPDQQQEEEQEEDEQQLPQQLVLLLVLCVRHVAYEYEYQAHPDCNQVSCVVSPYHYHYDVHRPDPLVSRLVRLVVQLPDPNHWKYKQDYRNNPDDNVVVVVQVVCQVPDPDFKDDDDPDDDPPDPPPCDPVNVVVQVVQQVVCDPVCVVVVHSGPPDRIMMGTSVCSVPDDSDCDPVRVVVVVVVCCVVVVPDDDDDDDDDDDDPVNVVVVVVVVVVVCVVVVVVVVVPPD/DPPPLPDQQQEEEQEEDEQQLPQQLVLLLVLCVNHVAYEYEYQAHPDCNQVSCVVSPYHYHYDVHRPDPLVSRLVRLVVQLPDPNHWKYKYDYRNNPDDNVVVVVQVVCQVVDPDFKDDDDPDDDPPDPPDPDPVNVVVQVVQQVVCDPVCVVVVHSGPPDRIMMGTSVCSVPDDSDCDPVRVVVVVVVCCVVVVPDDDDDDDDDDDDPVNVVVVVVVVVVVCVVVVVVVVVPPD

Sequence (470 aa):
MNANTTDFSDTWLIVPCYNEGQVIREVLENALQTFPNIVAVNDGSADDSGLQIHLAGAHLVNHPVNLGQGAAIQTGVEYARAQPGAQYFVTFDADGQHQVKDVVAMVERLRSEPVDIIVGTRFGRPRAEEDQVPLIKRIVLKTVVALSPRTRRLGLTDAHNGLRVFNRTVAEQMNLRMNGMSHASEIVELMDRRGWRVAEQPVDILYTEYSMSKGQSLFNGVNILADSLISKRLPMNANTTDFSDTWLIVPCYNEGQVIREVLENALQTFPNIVAVNDGSADDSGLQIHLAGAHLVNHPVNLGQGAAIQTGVEYARAQPGAQYFVTFDADGQHQVKDVVAMVERLRSEPVDIIVGTRFGRPRAEEDQVPLIKRIVLKTVVALSPRTRRLGLTDAHNGLRVFNRTVAEQMNLRMNGMSHASEIVELMDRRGWRVAEQPVDILYTEYSMSKGQSLFNGVNILADSLISKRLP